Protein AF-0000000070216338 (afdb_homodimer)

Nearest PDB structures (foldseek):
  2w1v-assembly1_B  TM=9.824E-01  e=4.359E-41  Mus musculus
  1f89-assembly1_B  TM=9.587E-01  e=1.468E-36  Saccharomyces cerevisiae
  1ems-assembly1_A  TM=8.950E-01  e=6.424E-28  Caenorhabditis elegans
  7elf-assembly1_B  TM=8.562E-01  e=3.989E-28  Kluyveromyces lactis NRRL Y-1140
  7elf-assembly2_C  TM=8.543E-01  e=2.244E-27  Kluyveromyces lactis NRRL Y-1140

Solvent-accessible surface area (backbone atoms only — not comparable to full-atom values): 29070 Å² total; per-residue (Å²): 129,84,62,42,39,64,38,60,41,31,36,28,34,32,17,46,69,47,40,84,50,37,69,62,21,50,52,52,48,50,50,52,50,46,51,38,26,73,72,56,27,44,34,38,33,33,9,39,31,40,52,29,50,65,52,70,85,38,38,73,78,60,33,25,28,55,56,63,78,77,44,53,61,89,38,20,55,64,61,50,51,49,20,50,44,15,30,74,41,52,16,33,30,36,51,25,14,34,36,27,26,40,72,89,40,76,81,41,26,29,44,32,23,43,28,22,30,36,82,23,47,77,72,47,71,37,38,28,52,38,63,53,52,34,45,34,85,97,71,51,72,44,55,36,64,83,51,38,46,62,30,61,43,51,39,74,43,80,37,91,75,32,34,27,31,28,56,46,38,37,58,34,67,66,44,60,64,60,56,49,27,38,35,74,72,43,25,35,34,43,37,26,23,20,61,42,36,58,71,58,24,74,68,38,48,66,55,46,46,28,38,56,6,48,67,54,37,20,31,26,37,40,15,6,25,19,45,39,88,84,47,96,51,40,29,40,26,42,27,33,38,23,36,31,77,35,45,72,76,47,67,50,61,36,55,62,48,73,48,75,45,74,45,61,46,58,52,44,60,52,50,39,59,21,52,36,58,83,82,54,61,56,62,88,28,33,63,63,62,59,83,44,59,27,67,63,129,126,84,64,44,39,65,38,61,43,33,37,27,36,33,17,45,68,48,41,83,51,39,68,58,23,50,52,52,49,48,52,53,50,43,52,39,27,72,73,56,28,43,34,39,33,34,9,40,32,40,54,29,51,66,51,76,84,36,40,71,80,61,35,24,28,56,55,64,76,81,44,52,60,87,41,19,57,63,60,51,52,50,23,51,45,15,30,73,42,53,17,33,30,35,53,25,14,34,35,26,27,40,71,87,39,77,81,41,26,31,46,31,23,43,29,22,33,36,83,25,48,77,72,48,73,37,41,28,53,41,64,53,52,33,46,32,85,95,74,49,72,43,58,38,62,82,52,38,47,63,29,61,43,53,39,75,44,80,38,92,76,30,35,28,31,26,57,46,39,38,58,35,67,66,44,61,64,61,57,48,28,40,37,75,73,42,24,34,33,42,38,27,23,20,63,42,36,58,70,57,25,76,67,38,48,65,55,47,45,30,38,57,6,48,67,54,37,22,32,26,36,41,15,6,24,19,44,39,89,86,46,95,52,38,30,39,25,42,27,32,36,23,37,32,78,34,46,73,76,47,67,49,64,35,56,64,48,72,48,76,47,74,46,61,46,58,50,45,60,52,53,41,58,19,53,36,58,84,82,55,61,56,62,87,27,34,62,63,58,59,83,43,59,27,69,63,130

pLDDT: mean 96.67, std 4.3, range [51.81, 99.0]

InterPro domains:
  IPR001110 Uncharacterised protein family UPF0012, conserved site [PS01227] (166-186)
  IPR003010 Carbon-nitrogen hydrolase [PF00795] (10-273)
  IPR003010 Carbon-nitrogen hydrolase [PS50263] (9-265)
  IPR036526 Carbon-nitrogen hydrolase superfamily [G3DSA:3.60.110.10] (2-291)
  IPR036526 Carbon-nitrogen hydrolase superfamily [SSF56317] (7-281)
  IPR045254 Nit1/2, carbon-nitrogen hydrolase domain [cd07572] (14-282)

Radius of gyration: 25.41 Å; Cα contacts (8 Å, |Δi|>4): 1605; chains: 2; bounding box: 49×78×53 Å

Organism: Alternaria alternata (NCBI:txid5599)

Secondary structure (DSSP, 8-state):
---SS-S-EEEEEEE----S-HHHHHHHHHHHHHHHHHTT-SEEEPPTTTTS--SHHHHHHH-EE--SSSPPTTT-HHHHHHHHHHHHHTSEEE---EEEE-SS-TT-EEEEEEEE-TTS-EEEEEE-SS--EEEETTTEEEEGGGTBPP----EEEEETTTEEEEE--GGGGG-HHHHHHHHHTTEEEEEEE---BHHHIIIIIHHHHHHHHHHHTSEEEEE-PPP-TTSSS-B----EEE-TTS-EEEE--SSSEEEEEEEPTTHHHHHHHHS-HHHH--TTTS--GGG------/---SSSS-EEEEEEE----S-HHHHHHHHHHHHHHHHHTT-SEEE--TTTTS--SHHHHHHH-EE--SSSPPTTT-HHHHHHHHHHHHHTSEEE---EEEE-SS-TT-EEEEEEEE-TTS-EEEEEE-SS--EEEETTTEEEEGGGTBPP----EEEEETTTEEEEE--GGGGG-HHHHHHHHHTTEEEEEEE---BHHHIIIIIHHHHHHHHHHHTSEEEEEPPPP-TTSSS-B----EEE-TTS-EEEE--SSSEEEEEEEPTTHHHHHHHHS-HHHH--TTTS--GGG------

Sequence (594 aa):
MASLLKKSLKLALIQLASGADKTANLTSARQKVLDASKAGAKLVVLPECFNSPYGTKYFDKYAETLLPSPPSESQSQTFHALSKLAKEAGVYLVGGSIPERDSKDAKKLYNTSLTFAPSGELLATHRKVHLFDIDIPGKIKFKESEVLSPGNKITLVDLPEYGKIAIAICYDIRFPELAMIAARKGAFLLLYPGAFNLTTGALHWELLARARATDNQVYVGLCSPARDMEAEYNAWGHSMVVDPNAAVLEQLDEKEGVLIRELEAGKIEEIRKGVPLYGQRRFDVYPDVSEGGRFKEMASLLKKSLKLALIQLASGADKTANLTSARQKVLDASKAGAKLVVLPECFNSPYGTKYFDKYAETLLPSPPSESQSQTFHALSKLAKEAGVYLVGGSIPERDSKDAKKLYNTSLTFAPSGELLATHRKVHLFDIDIPGKIKFKESEVLSPGNKITLVDLPEYGKIAIAICYDIRFPELAMIAARKGAFLLLYPGAFNLTTGALHWELLARARATDNQVYVGLCSPARDMEAEYNAWGHSMVVDPNAAVLEQLDEKEGVLIRELEAGKIEEIRKGVPLYGQRRFDVYPDVSEGGRFKE

Structure (mmCIF, N/CA/C/O backbone):
data_AF-0000000070216338-model_v1
#
loop_
_entity.id
_entity.type
_entity.pdbx_description
1 polymer Hydrolase
#
loop_
_atom_site.group_PDB
_atom_site.id
_atom_site.type_symbol
_atom_site.label_atom_id
_atom_site.label_alt_id
_atom_site.label_comp_id
_atom_site.label_asym_id
_atom_site.label_entity_id
_atom_site.label_seq_id
_atom_site.pdbx_PDB_ins_code
_atom_site.Cartn_x
_atom_site.Cartn_y
_atom_site.Cartn_z
_atom_site.occupancy
_atom_site.B_iso_or_equiv
_atom_site.auth_seq_id
_atom_site.auth_comp_id
_atom_site.auth_asym_id
_atom_site.auth_atom_id
_atom_site.pdbx_PDB_model_num
ATOM 1 N N . MET A 1 1 ? -22.422 -1.105 14.164 1 56.16 1 MET A N 1
ATOM 2 C CA . MET A 1 1 ? -21.266 -0.374 14.703 1 56.16 1 MET A CA 1
ATOM 3 C C . MET A 1 1 ? -21.422 1.125 14.461 1 56.16 1 MET A C 1
ATOM 5 O O . MET A 1 1 ? -22.062 1.542 13.5 1 56.16 1 MET A O 1
ATOM 9 N N . ALA A 1 2 ? -21.219 1.92 15.539 1 67.75 2 ALA A N 1
ATOM 10 C CA . ALA A 1 2 ? -21.406 3.363 15.414 1 67.75 2 ALA A CA 1
ATOM 11 C C . ALA A 1 2 ? -20.578 3.924 14.258 1 67.75 2 ALA A C 1
ATOM 13 O O . ALA A 1 2 ? -19.453 3.5 14.039 1 67.75 2 ALA A O 1
ATOM 14 N N . SER A 1 3 ? -21.328 4.684 13.367 1 91.12 3 SER A N 1
ATOM 15 C CA . SER A 1 3 ? -20.703 5.316 12.211 1 91.12 3 SER A CA 1
ATOM 16 C C . SER A 1 3 ? -19.453 6.094 12.617 1 91.12 3 SER A C 1
ATOM 18 O O . SER A 1 3 ? -19.453 6.789 13.633 1 91.12 3 SER A O 1
ATOM 20 N N . LEU A 1 4 ? -18.406 5.715 12 1 97.25 4 LEU A N 1
ATOM 21 C CA . LEU A 1 4 ? -17.172 6.434 12.297 1 97.25 4 LEU A CA 1
ATOM 22 C C . LEU A 1 4 ? -17.344 7.93 12.055 1 97.25 4 LEU A C 1
ATOM 24 O O . LEU A 1 4 ? -16.922 8.742 12.883 1 97.25 4 LEU A O 1
ATOM 28 N N . LEU A 1 5 ? -17.922 8.391 10.906 1 98.56 5 LEU A N 1
ATOM 29 C CA . LEU A 1 5 ? -18.344 9.758 10.641 1 98.56 5 LEU A CA 1
ATOM 30 C C . LEU A 1 5 ? -19.828 9.945 10.93 1 98.56 5 LEU A C 1
ATOM 32 O O . LEU A 1 5 ? -20.672 9.539 10.133 1 98.56 5 LEU A O 1
ATOM 36 N N . LYS A 1 6 ? -20.141 10.609 12.039 1 97.62 6 LYS A N 1
ATOM 37 C CA . LYS A 1 6 ? -21.484 10.672 12.578 1 97.62 6 LYS A CA 1
ATOM 38 C C . LYS A 1 6 ? -22.375 11.586 11.742 1 97.62 6 LYS A C 1
ATOM 40 O O . LYS A 1 6 ? -23.578 11.367 11.641 1 97.62 6 LYS A O 1
ATOM 45 N N . LYS A 1 7 ? -21.766 12.5 11.297 1 97.75 7 LYS A N 1
ATOM 46 C CA . LYS A 1 7 ? -22.406 13.531 10.477 1 97.75 7 LYS A CA 1
ATOM 47 C C . LYS A 1 7 ? -21.484 13.992 9.359 1 97.75 7 LYS A C 1
ATOM 49 O O . LYS A 1 7 ? -20.266 14.133 9.562 1 97.75 7 LYS A O 1
ATOM 54 N N . SER A 1 8 ? -22.109 14.148 8.172 1 98.44 8 SER A N 1
ATOM 55 C CA . SER A 1 8 ? -21.281 14.641 7.082 1 98.44 8 SER A CA 1
ATOM 56 C C . SER A 1 8 ? -20.547 15.914 7.48 1 98.44 8 SER A C 1
ATOM 58 O O . SER A 1 8 ? -21.078 16.734 8.234 1 98.44 8 SER A O 1
ATOM 60 N N . LEU A 1 9 ? -19.375 16.062 6.848 1 98.56 9 LEU A N 1
ATOM 61 C CA . LEU A 1 9 ? -18.453 17.125 7.262 1 98.56 9 LEU A CA 1
ATOM 62 C C . LEU A 1 9 ? -17.828 17.812 6.047 1 98.56 9 LEU A C 1
ATOM 64 O O . LEU A 1 9 ? -17.266 17.141 5.184 1 98.56 9 LEU A O 1
ATOM 68 N N . LYS A 1 10 ? -18.094 18.969 5.992 1 98.81 10 LYS A N 1
ATOM 69 C CA . LYS A 1 10 ? -17.438 19.719 4.926 1 98.81 10 LYS A CA 1
ATOM 70 C C . LYS A 1 10 ? -16.016 20.094 5.32 1 98.81 10 LYS A C 1
ATOM 72 O O . LYS A 1 10 ? -15.812 20.922 6.215 1 98.81 10 LYS A O 1
ATOM 77 N N . LEU A 1 11 ? -15.008 19.562 4.613 1 98.81 11 LEU A N 1
ATOM 78 C CA . LEU A 1 11 ? -13.578 19.719 4.844 1 98.81 11 LEU A CA 1
ATOM 79 C C . LEU A 1 11 ? -12.984 20.734 3.871 1 98.81 11 LEU A C 1
ATOM 81 O O . LEU A 1 11 ? -13.297 20.719 2.678 1 98.81 11 LEU A O 1
ATOM 85 N N . ALA A 1 12 ? -12.164 21.531 4.379 1 98.94 12 ALA A N 1
ATOM 86 C CA . ALA A 1 12 ? -11.398 22.438 3.531 1 98.94 12 ALA A CA 1
ATOM 87 C C . ALA A 1 12 ? -9.898 22.234 3.723 1 98.94 12 ALA A C 1
ATOM 89 O O . ALA A 1 12 ? -9.414 22.172 4.855 1 98.94 12 ALA A O 1
ATOM 90 N N . LEU A 1 13 ? -9.227 22.188 2.758 1 98.94 13 LEU A N 1
ATOM 91 C CA . LEU A 1 13 ? -7.77 22.188 2.721 1 98.94 13 LEU A CA 1
ATOM 92 C C . LEU A 1 13 ? -7.23 23.453 2.07 1 98.94 13 LEU A C 1
ATOM 94 O O . LEU A 1 13 ? -7.52 23.734 0.904 1 98.94 13 LEU A O 1
ATOM 98 N N . ILE A 1 14 ? -6.488 24.094 2.793 1 98.88 14 ILE A N 1
ATOM 99 C CA . ILE A 1 14 ? -5.957 25.375 2.314 1 98.88 14 ILE A CA 1
ATOM 100 C C . ILE A 1 14 ? -4.531 25.172 1.811 1 98.88 14 ILE A C 1
ATOM 102 O O . ILE A 1 14 ? -3.602 25.016 2.605 1 98.88 14 ILE A O 1
ATOM 106 N N . GLN A 1 15 ? -4.363 25.219 0.569 1 98.81 15 GLN A N 1
ATOM 107 C CA . GLN A 1 15 ? -3.037 25.203 -0.037 1 98.81 15 GLN A CA 1
ATOM 108 C C . GLN A 1 15 ? -2.432 26.609 -0.076 1 98.81 15 GLN A C 1
ATOM 110 O O . GLN A 1 15 ? -2.49 27.281 -1.104 1 98.81 15 GLN A O 1
ATOM 115 N N . LEU A 1 16 ? -1.792 27 1.049 1 98.38 16 LEU A N 1
ATOM 116 C CA . LEU A 1 16 ? -1.354 28.359 1.318 1 98.38 16 LEU A CA 1
ATOM 117 C C . LEU A 1 16 ? 0.017 28.625 0.703 1 98.38 16 LEU A C 1
ATOM 119 O O . LEU A 1 16 ? 0.901 27.766 0.758 1 98.38 16 LEU A O 1
ATOM 123 N N . ALA A 1 17 ? 0.199 29.688 0.071 1 96.75 17 ALA A N 1
ATOM 124 C CA . ALA A 1 17 ? 1.524 30.188 -0.284 1 96.75 17 ALA A CA 1
ATOM 125 C C . ALA A 1 17 ? 2.201 30.844 0.913 1 96.75 17 ALA A C 1
ATOM 127 O O . ALA A 1 17 ? 1.715 31.859 1.431 1 96.75 17 ALA A O 1
ATOM 128 N N . SER A 1 18 ? 3.26 30.188 1.424 1 92.25 18 SER A N 1
ATOM 129 C CA . SER A 1 18 ? 3.932 30.719 2.602 1 92.25 18 SER A CA 1
ATOM 130 C C . SER A 1 18 ? 5.336 31.203 2.264 1 92.25 18 SER A C 1
ATOM 132 O O . SER A 1 18 ? 6.031 30.594 1.446 1 92.25 18 SER A O 1
ATOM 134 N N . GLY A 1 19 ? 5.676 32.312 2.967 1 91.25 19 GLY A N 1
ATOM 135 C CA . GLY A 1 19 ? 6.996 32.906 2.799 1 91.25 19 GLY A CA 1
ATOM 136 C C . GLY A 1 19 ? 7.645 33.312 4.109 1 91.25 19 GLY A C 1
ATOM 137 O O . GLY A 1 19 ? 7.289 32.781 5.168 1 91.25 19 GLY A O 1
ATOM 138 N N . ALA A 1 20 ? 8.547 34.312 3.941 1 95.31 20 ALA A N 1
ATOM 139 C CA . ALA A 1 20 ? 9.398 34.688 5.074 1 95.31 20 ALA A CA 1
ATOM 140 C C . ALA A 1 20 ? 8.641 35.562 6.059 1 95.31 20 ALA A C 1
ATOM 142 O O . ALA A 1 20 ? 9.031 35.688 7.227 1 95.31 20 ALA A O 1
ATOM 143 N N . ASP A 1 21 ? 7.77 36.156 5.688 1 96.5 21 ASP A N 1
ATOM 144 C CA . ASP A 1 21 ? 7.012 37.062 6.543 1 96.5 21 ASP A CA 1
ATOM 145 C C . ASP A 1 21 ? 5.895 36.312 7.273 1 96.5 21 ASP A C 1
ATOM 147 O O . ASP A 1 21 ? 4.824 36.094 6.707 1 96.5 21 ASP A O 1
ATOM 151 N N . LYS A 1 22 ? 6.09 36.062 8.469 1 96.5 22 LYS A N 1
ATOM 152 C CA . LYS A 1 22 ? 5.16 35.312 9.297 1 96.5 22 LYS A CA 1
ATOM 153 C C . LYS A 1 22 ? 3.807 36 9.391 1 96.5 22 LYS A C 1
ATOM 155 O O . LYS A 1 22 ? 2.76 35.375 9.328 1 96.5 22 LYS A O 1
ATOM 160 N N . THR A 1 23 ? 3.889 37.125 9.773 1 95.38 23 THR A N 1
ATOM 161 C CA . THR A 1 23 ? 2.658 37.875 9.938 1 95.38 23 THR A CA 1
ATOM 162 C C . THR A 1 23 ? 1.801 37.812 8.68 1 95.38 23 THR A C 1
ATOM 164 O O . THR A 1 23 ? 0.581 37.656 8.758 1 95.38 23 THR A O 1
ATOM 167 N N . ALA A 1 24 ? 2.557 38 7.453 1 93.44 24 ALA A N 1
ATOM 168 C CA . ALA A 1 24 ? 1.825 37.875 6.195 1 93.44 24 ALA A CA 1
ATOM 169 C C . ALA A 1 24 ? 1.231 36.469 6.031 1 93.44 24 ALA A C 1
ATOM 171 O O . ALA A 1 24 ? 0.106 36.312 5.551 1 93.44 24 ALA A O 1
ATOM 172 N N . ASN A 1 25 ? 1.912 35.469 6.465 1 96.81 25 ASN A N 1
ATOM 173 C CA . ASN A 1 25 ? 1.413 34.094 6.406 1 96.81 25 ASN A CA 1
ATOM 174 C C . ASN A 1 25 ? 0.164 33.906 7.266 1 96.81 25 ASN A C 1
ATOM 176 O O . ASN A 1 25 ? -0.82 33.312 6.82 1 96.81 25 ASN A O 1
ATOM 180 N N . LEU A 1 26 ? 0.166 34.469 8.43 1 97.5 26 LEU A N 1
ATOM 181 C CA . LEU A 1 26 ? -0.947 34.344 9.367 1 97.5 26 LEU A CA 1
ATOM 182 C C . LEU A 1 26 ? -2.176 35.094 8.836 1 97.5 26 LEU A C 1
ATOM 184 O O . LEU A 1 26 ? -3.303 34.625 8.992 1 97.5 26 LEU A O 1
ATOM 188 N N . THR A 1 27 ? -1.903 36.156 8.289 1 97.94 27 THR A N 1
ATOM 189 C CA . THR A 1 27 ? -3.004 36.969 7.75 1 97.94 27 THR A CA 1
ATOM 190 C C . THR A 1 27 ? -3.662 36.219 6.578 1 97.94 27 THR A C 1
ATOM 192 O O . THR A 1 27 ? -4.891 36.156 6.488 1 97.94 27 THR A O 1
ATOM 195 N N . SER A 1 28 ? -2.863 35.719 5.777 1 95.69 28 SER A N 1
ATOM 196 C CA . SER A 1 28 ? -3.389 34.969 4.625 1 95.69 28 SER A CA 1
ATOM 197 C C . SER A 1 28 ? -4.145 33.719 5.055 1 95.69 28 SER A C 1
ATOM 199 O O . SER A 1 28 ? -5.227 33.438 4.539 1 95.69 28 SER A O 1
ATOM 201 N N . ALA A 1 29 ? -3.613 33.094 5.898 1 97.81 29 ALA A N 1
ATOM 202 C CA . ALA A 1 29 ? -4.281 31.922 6.477 1 97.81 29 ALA A CA 1
ATOM 203 C C . ALA A 1 29 ? -5.648 32.312 7.039 1 97.81 29 ALA A C 1
ATOM 205 O O . ALA A 1 29 ? -6.633 31.594 6.812 1 97.81 29 ALA A O 1
ATOM 206 N N . ARG A 1 30 ? -5.605 33.312 7.922 1 98.44 30 ARG A N 1
ATOM 207 C CA . ARG A 1 30 ? -6.848 33.781 8.539 1 98.44 30 ARG A CA 1
ATOM 208 C C . ARG A 1 30 ? -7.922 34.031 7.488 1 98.44 30 ARG A C 1
ATOM 210 O O . ARG A 1 30 ? -9.055 33.562 7.629 1 98.44 30 ARG A O 1
ATOM 217 N N . GLN A 1 31 ? -7.539 34.656 6.48 1 97.88 31 GLN A N 1
ATOM 218 C CA . GLN A 1 31 ? -8.516 35 5.453 1 97.88 31 GLN A CA 1
ATOM 219 C C . GLN A 1 31 ? -9.07 33.75 4.773 1 97.88 31 GLN A C 1
ATOM 221 O O . GLN A 1 31 ? -10.281 33.625 4.578 1 97.88 31 GLN A O 1
ATOM 226 N N . LYS A 1 32 ? -8.312 32.938 4.449 1 98.38 32 LYS A N 1
ATOM 227 C CA . LYS A 1 32 ? -8.734 31.75 3.723 1 98.38 32 LYS A CA 1
ATOM 228 C C . LYS A 1 32 ? -9.562 30.828 4.613 1 98.38 32 LYS A C 1
ATOM 230 O O . LYS A 1 32 ? -10.508 30.203 4.148 1 98.38 32 LYS A O 1
ATOM 235 N N . VAL A 1 33 ? -9.188 30.703 5.875 1 98.62 33 VAL A N 1
ATOM 236 C CA . VAL A 1 33 ? -9.953 29.906 6.828 1 98.62 33 VAL A CA 1
ATOM 237 C C . VAL A 1 33 ? -11.352 30.484 6.988 1 98.62 33 VAL A C 1
ATOM 239 O O . VAL A 1 33 ? -12.344 29.75 6.992 1 98.62 33 VAL A O 1
ATOM 242 N N . LEU A 1 34 ? -11.359 31.891 7.234 1 98.69 34 LEU A N 1
ATOM 243 C CA . LEU A 1 34 ? -12.648 32.562 7.367 1 98.69 34 LEU A CA 1
ATOM 244 C C . LEU A 1 34 ? -13.5 32.344 6.121 1 98.69 34 LEU A C 1
ATOM 246 O O . LEU A 1 34 ? -14.711 32.125 6.219 1 98.69 34 LEU A O 1
ATOM 250 N N . ASP A 1 35 ? -12.891 32.406 4.93 1 96.81 35 ASP A N 1
ATOM 251 C CA . ASP A 1 35 ? -13.609 32.188 3.678 1 96.81 35 ASP A CA 1
ATOM 252 C C . ASP A 1 35 ? -14.125 30.766 3.574 1 96.81 35 ASP A C 1
ATOM 254 O O . ASP A 1 35 ? -15.25 30.531 3.119 1 96.81 35 ASP A O 1
ATOM 258 N N . ALA A 1 36 ? -13.289 29.859 4.012 1 98.62 36 ALA A N 1
ATOM 259 C CA . ALA A 1 36 ? -13.703 28.469 4 1 98.62 36 ALA A CA 1
ATOM 260 C C . ALA A 1 36 ? -14.875 28.219 4.953 1 98.62 36 ALA A C 1
ATOM 262 O O . ALA A 1 36 ? -15.797 27.469 4.637 1 98.62 36 ALA A O 1
ATOM 263 N N . SER A 1 37 ? -14.797 28.812 6.121 1 98.56 37 SER A N 1
ATOM 264 C CA . SER A 1 37 ? -15.883 28.734 7.094 1 98.56 37 SER A CA 1
ATOM 265 C C . SER A 1 37 ? -17.188 29.281 6.52 1 98.56 37 SER A C 1
ATOM 267 O O . SER A 1 37 ? -18.25 28.688 6.684 1 98.56 37 SER A O 1
ATOM 269 N N . LYS A 1 38 ? -17.078 30.328 5.961 1 98.38 38 LYS A N 1
ATOM 270 C CA . LYS A 1 38 ? -18.266 30.953 5.363 1 98.38 38 LYS A CA 1
ATOM 271 C C . LYS A 1 38 ? -18.859 30.062 4.277 1 98.38 38 LYS A C 1
ATOM 273 O O . LYS A 1 38 ? -20.078 30.062 4.07 1 98.38 38 LYS A O 1
ATOM 278 N N . ALA A 1 39 ? -17.922 29.391 3.615 1 98.19 39 ALA A N 1
ATOM 279 C CA . ALA A 1 39 ? -18.391 28.469 2.574 1 98.19 39 ALA A CA 1
ATOM 280 C C . ALA A 1 39 ? -18.922 27.172 3.178 1 98.19 39 ALA A C 1
ATOM 282 O O . ALA A 1 39 ? -19.312 26.266 2.451 1 98.19 39 ALA A O 1
ATOM 283 N N . GLY A 1 40 ? -18.875 27.172 4.363 1 98.19 40 GLY A N 1
ATOM 284 C CA . GLY A 1 40 ? -19.594 26.109 5.055 1 98.19 40 GLY A CA 1
ATOM 285 C C . GLY A 1 40 ? -18.656 25.062 5.645 1 98.19 40 GLY A C 1
ATOM 286 O O . GLY A 1 40 ? -19.109 24.078 6.246 1 98.19 40 GLY A O 1
ATOM 287 N N . ALA A 1 41 ? -17.406 25.188 5.551 1 98.75 41 ALA A N 1
ATOM 288 C CA . ALA A 1 41 ? -16.453 24.234 6.117 1 98.75 41 ALA A CA 1
ATOM 289 C C . ALA A 1 41 ? -16.562 24.203 7.641 1 98.75 41 ALA A C 1
ATOM 291 O O . ALA A 1 41 ? -16.75 25.234 8.281 1 98.75 41 ALA A O 1
ATOM 292 N N . LYS A 1 42 ? -16.438 23.047 8.102 1 98.62 42 LYS A N 1
ATOM 293 C CA . LYS A 1 42 ? -16.469 22.891 9.547 1 98.62 42 LYS A CA 1
ATOM 294 C C . LYS A 1 42 ? -15.125 22.375 10.062 1 98.62 42 LYS A C 1
ATOM 296 O O . LYS A 1 42 ? -14.852 22.438 11.266 1 98.62 42 LYS A O 1
ATOM 301 N N . LEU A 1 43 ? -14.344 21.875 9.242 1 98.88 43 LEU A N 1
ATOM 302 C CA . LEU A 1 43 ? -12.953 21.5 9.5 1 98.88 43 LEU A CA 1
ATOM 303 C C . LEU A 1 43 ? -12.031 22.078 8.438 1 98.88 43 LEU A C 1
ATOM 305 O O . LEU A 1 43 ? -12.242 21.875 7.238 1 98.88 43 LEU A O 1
ATOM 309 N N . VAL A 1 44 ? -11.062 22.766 8.836 1 98.94 44 VAL A N 1
ATOM 310 C CA . VAL A 1 44 ? -10.133 23.438 7.934 1 98.94 44 VAL A CA 1
ATOM 311 C C . VAL A 1 44 ? -8.695 23.047 8.289 1 98.94 44 VAL A C 1
ATOM 313 O O . VAL A 1 44 ? -8.336 23 9.469 1 98.94 44 VAL A O 1
ATOM 316 N N . VAL A 1 45 ? -7.988 22.875 7.316 1 98.94 45 VAL A N 1
ATOM 317 C CA . VAL A 1 45 ? -6.621 22.406 7.512 1 98.94 45 VAL A CA 1
ATOM 318 C C . VAL A 1 45 ? -5.648 23.328 6.785 1 98.94 45 VAL A C 1
ATOM 320 O O . VAL A 1 45 ? -5.852 23.656 5.617 1 98.94 45 VAL A O 1
ATOM 323 N N . LEU A 1 46 ? -4.621 23.672 7.441 1 98.94 46 LEU A N 1
ATOM 324 C CA . LEU A 1 46 ? -3.51 24.422 6.863 1 98.94 46 LEU A CA 1
ATOM 325 C C . LEU A 1 46 ? -2.334 23.5 6.551 1 98.94 46 LEU A C 1
ATOM 327 O O . LEU A 1 46 ? -2.277 22.375 7.043 1 98.94 46 LEU A O 1
ATOM 331 N N . PRO A 1 47 ? -1.386 23.938 5.801 1 98.69 47 PRO A N 1
ATOM 332 C CA . PRO A 1 47 ? -0.306 23.062 5.359 1 98.69 47 PRO A CA 1
ATOM 333 C C . PRO A 1 47 ? 0.866 23.031 6.34 1 98.69 47 PRO A C 1
ATOM 335 O O . PRO A 1 47 ? 0.866 23.75 7.332 1 98.69 47 PRO A O 1
ATOM 338 N N . GLU A 1 48 ? 1.881 22.125 6.094 1 98.44 48 GLU A N 1
ATOM 339 C CA . GLU A 1 48 ? 3.094 21.969 6.891 1 98.44 48 GLU A CA 1
ATOM 340 C C . GLU A 1 48 ? 3.918 23.25 6.895 1 98.44 48 GLU A C 1
ATOM 342 O O . GLU A 1 48 ? 4.195 23.828 5.84 1 98.44 48 GLU A O 1
ATOM 347 N N . CYS A 1 49 ? 4.266 23.641 8.172 1 97.38 49 CYS A N 1
ATOM 348 C CA . CYS A 1 49 ? 5.07 24.844 8.391 1 97.38 49 CYS A CA 1
ATOM 349 C C . CYS A 1 49 ? 4.473 26.031 7.664 1 97.38 49 CYS A C 1
ATOM 351 O O . CYS A 1 49 ? 5.18 26.766 6.961 1 97.38 49 CYS A O 1
ATOM 353 N N . PHE A 1 50 ? 3.189 26.281 7.836 1 98.44 50 PHE A N 1
ATOM 354 C CA . PHE A 1 50 ? 2.473 27.281 7.062 1 98.44 50 PHE A CA 1
ATOM 355 C C . PHE A 1 50 ? 2.91 28.688 7.457 1 98.44 50 PHE A C 1
ATOM 357 O O . PHE A 1 50 ? 2.68 29.656 6.719 1 98.44 50 PHE A O 1
ATOM 364 N N . ASN A 1 51 ? 3.605 28.812 8.641 1 97.19 51 ASN A N 1
ATOM 365 C CA . ASN A 1 51 ? 3.916 30.156 9.125 1 97.19 51 ASN A CA 1
ATOM 366 C C . ASN A 1 51 ? 5.352 30.562 8.789 1 97.19 51 ASN A C 1
ATOM 368 O O . ASN A 1 51 ? 5.859 31.547 9.312 1 97.19 51 ASN A O 1
ATOM 372 N N . SER A 1 52 ? 5.996 29.766 8.125 1 94.75 52 SER A N 1
ATOM 373 C CA . SER A 1 52 ? 7.391 30.047 7.793 1 94.75 52 SER A CA 1
ATOM 374 C C . SER A 1 52 ? 7.789 29.359 6.484 1 94.75 52 SER A C 1
ATOM 376 O O . SER A 1 52 ? 7.055 28.516 5.973 1 94.75 52 SER A O 1
ATOM 378 N N . PRO A 1 53 ? 8.906 29.766 5.766 1 92.5 53 PRO A N 1
ATOM 379 C CA . PRO A 1 53 ? 9.445 28.906 4.715 1 92.5 53 PRO A CA 1
ATOM 380 C C . PRO A 1 53 ? 9.836 27.531 5.227 1 92.5 53 PRO A C 1
ATOM 382 O O . PRO A 1 53 ? 10.164 27.375 6.406 1 92.5 53 PRO A O 1
ATOM 385 N N . TYR A 1 54 ? 9.758 26.75 4.469 1 91.12 54 TYR A N 1
ATOM 386 C CA . TYR A 1 54 ? 10.141 25.391 4.836 1 91.12 54 TYR A CA 1
ATOM 387 C C . TYR A 1 54 ? 11.602 25.125 4.5 1 91.12 54 TYR A C 1
ATOM 389 O O . TYR A 1 54 ? 12.047 25.375 3.377 1 91.12 54 TYR A O 1
ATOM 397 N N . GLY A 1 55 ? 12.305 24.625 5.434 1 89.75 55 GLY A N 1
ATOM 398 C CA . GLY A 1 55 ? 13.703 24.281 5.289 1 89.75 55 GLY A CA 1
ATOM 399 C C . GLY A 1 55 ? 14.461 24.281 6.605 1 89.75 55 GLY A C 1
ATOM 400 O O . GLY A 1 55 ? 14.109 25.016 7.531 1 89.75 55 GLY A O 1
ATOM 401 N N . THR A 1 56 ? 15.594 23.594 6.75 1 90.31 56 THR A N 1
ATOM 402 C CA . THR A 1 56 ? 16.344 23.375 7.984 1 90.31 56 THR A CA 1
ATOM 403 C C . THR A 1 56 ? 16.938 24.688 8.484 1 90.31 56 THR A C 1
ATOM 405 O O . THR A 1 56 ? 17.125 24.875 9.688 1 90.31 56 THR A O 1
ATOM 408 N N . LYS A 1 57 ? 17.188 25.562 7.5 1 91.88 57 LYS A N 1
ATOM 409 C CA . LYS A 1 57 ? 17.812 26.812 7.91 1 91.88 57 LYS A CA 1
ATOM 410 C C . LYS A 1 57 ? 16.781 27.766 8.516 1 91.88 57 LYS A C 1
ATOM 412 O O . LYS A 1 57 ? 17.141 28.766 9.133 1 91.88 57 LYS A O 1
ATOM 417 N N . TYR A 1 58 ? 15.555 27.375 8.32 1 91.62 58 TYR A N 1
ATOM 418 C CA . TYR A 1 58 ? 14.531 28.328 8.727 1 91.62 58 TYR A CA 1
ATOM 419 C C . TYR A 1 58 ? 13.891 27.922 10.039 1 91.62 58 TYR A C 1
ATOM 421 O O . TYR A 1 58 ? 13.312 28.75 10.75 1 91.62 58 TYR A O 1
ATOM 429 N N . PHE A 1 59 ? 13.945 26.719 10.484 1 93.5 59 PHE A N 1
ATOM 430 C CA . PHE A 1 59 ? 13.195 26.188 11.617 1 93.5 59 PHE A CA 1
ATOM 431 C C . PHE A 1 59 ? 13.539 26.953 12.898 1 93.5 59 PHE A C 1
ATOM 433 O O . PHE A 1 59 ? 12.641 27.359 13.641 1 93.5 59 PHE A O 1
ATOM 440 N N . ASP A 1 60 ? 14.789 27.016 13.156 1 95.75 60 ASP A N 1
ATOM 441 C CA . ASP A 1 60 ? 15.219 27.688 14.383 1 95.75 60 ASP A CA 1
ATOM 442 C C . ASP A 1 60 ? 14.68 29.109 14.453 1 95.75 60 ASP A C 1
ATOM 444 O O . ASP A 1 60 ? 14.109 29.516 15.469 1 95.75 60 ASP A O 1
ATOM 448 N N . LYS A 1 61 ? 14.945 29.766 13.242 1 94.25 61 LYS A N 1
ATOM 449 C CA . LYS A 1 61 ? 14.57 31.188 13.195 1 94.25 61 LYS A CA 1
ATOM 450 C C . LYS A 1 61 ? 13.07 31.359 13.43 1 94.25 61 LYS A C 1
ATOM 452 O O . LYS A 1 61 ? 12.648 32.344 14.039 1 94.25 61 LYS A O 1
ATOM 457 N N . TYR A 1 62 ? 12.203 30.562 13.031 1 94.31 62 TYR A N 1
ATOM 458 C CA . TYR A 1 62 ? 10.766 30.781 13.047 1 94.31 62 TYR A CA 1
ATOM 459 C C . TYR A 1 62 ? 10.102 29.969 14.148 1 94.31 62 TYR A C 1
ATOM 461 O O . TYR A 1 62 ? 8.875 29.984 14.305 1 94.31 62 TYR A O 1
ATOM 469 N N . ALA A 1 63 ? 10.852 29.297 14.922 1 97.62 63 ALA A N 1
ATOM 470 C CA . ALA A 1 63 ? 10.32 28.438 15.984 1 97.62 63 ALA A CA 1
ATOM 471 C C . ALA A 1 63 ? 9.625 29.266 17.062 1 97.62 63 ALA A C 1
ATOM 473 O O . ALA A 1 63 ? 10.086 30.344 17.422 1 97.62 63 ALA A O 1
ATOM 474 N N . GLU A 1 64 ? 8.602 28.734 17.547 1 97.5 64 GLU A N 1
ATOM 475 C CA . GLU A 1 64 ? 7.875 29.328 18.672 1 97.5 64 GLU A CA 1
ATOM 476 C C . GLU A 1 64 ? 7.805 28.359 19.859 1 97.5 64 GLU A C 1
ATOM 478 O O . GLU A 1 64 ? 7.918 27.141 19.688 1 97.5 64 GLU A O 1
ATOM 483 N N . THR A 1 65 ? 7.691 28.938 20.953 1 96.75 65 THR A N 1
ATOM 484 C CA . THR A 1 65 ? 7.605 28.156 22.172 1 96.75 65 THR A CA 1
ATOM 485 C C . THR A 1 65 ? 6.152 27.906 22.547 1 96.75 65 THR A C 1
ATOM 487 O O . THR A 1 65 ? 5.402 28.844 22.812 1 96.75 65 THR A O 1
ATOM 490 N N . LEU A 1 66 ? 5.867 26.703 22.609 1 94.94 66 LEU A N 1
ATOM 491 C CA . LEU A 1 66 ? 4.453 26.375 22.75 1 94.94 66 LEU A CA 1
ATOM 492 C C . LEU A 1 66 ? 4.141 25.906 24.156 1 94.94 66 LEU A C 1
ATOM 494 O O . LEU A 1 66 ? 2.975 25.828 24.562 1 94.94 66 LEU A O 1
ATOM 498 N N . LEU A 1 67 ? 5.094 25.594 24.984 1 92.81 67 LEU A N 1
ATOM 499 C CA . LEU A 1 67 ? 4.879 25.141 26.359 1 92.81 67 LEU A CA 1
ATOM 500 C C . LEU A 1 67 ? 5.414 26.172 27.344 1 92.81 67 LEU A C 1
ATOM 502 O O . LEU A 1 67 ? 6.457 26.781 27.109 1 92.81 67 LEU A O 1
ATOM 506 N N . PRO A 1 68 ? 4.926 26.422 28.375 1 92.06 68 PRO A N 1
ATOM 507 C CA . PRO A 1 68 ? 3.676 25.781 28.781 1 92.06 68 PRO A CA 1
ATOM 508 C C . PRO A 1 68 ? 2.484 26.203 27.922 1 92.06 68 PRO A C 1
ATOM 510 O O . PRO A 1 68 ? 2.523 27.266 27.281 1 92.06 68 PRO A O 1
ATOM 513 N N . SER A 1 69 ? 1.493 25.328 27.875 1 86.62 69 SER A N 1
ATOM 514 C CA . SER A 1 69 ? 0.328 25.625 27.047 1 86.62 69 SER A CA 1
ATOM 515 C C . SER A 1 69 ? -0.87 26.031 27.906 1 86.62 69 SER A C 1
ATOM 517 O O . SER A 1 69 ? -1.262 25.297 28.812 1 86.62 69 SER A O 1
ATOM 519 N N . PRO A 1 70 ? -1.378 27.156 27.656 1 91.25 70 PRO A N 1
ATOM 520 C CA . PRO A 1 70 ? -1.057 27.953 26.484 1 91.25 70 PRO A CA 1
ATOM 521 C C . PRO A 1 70 ? 0.196 28.812 26.672 1 91.25 70 PRO A C 1
ATOM 523 O O . PRO A 1 70 ? 0.49 29.234 27.781 1 91.25 70 PRO A O 1
ATOM 526 N N . PRO A 1 71 ? 0.562 29.047 25.562 1 94.81 71 PRO A N 1
ATOM 527 C CA . PRO A 1 71 ? 1.689 29.969 25.672 1 94.81 71 PRO A CA 1
ATOM 528 C C . PRO A 1 71 ? 1.247 31.438 25.734 1 94.81 71 PRO A C 1
ATOM 530 O O . PRO A 1 71 ? 0.105 31.75 25.406 1 94.81 71 PRO A O 1
ATOM 533 N N . SER A 1 72 ? 2.4 32.125 26.281 1 91.06 72 SER A N 1
ATOM 534 C CA . SER A 1 72 ? 2.102 33.562 26.203 1 91.06 72 SER A CA 1
ATOM 535 C C . SER A 1 72 ? 2.068 34.031 24.766 1 91.06 72 SER A C 1
ATOM 537 O O . SER A 1 72 ? 2.609 33.375 23.875 1 91.06 72 SER A O 1
ATOM 539 N N . GLU A 1 73 ? 1.387 35.062 24.344 1 89.81 73 GLU A N 1
ATOM 540 C CA . GLU A 1 73 ? 1.297 35.625 23 1 89.81 73 GLU A CA 1
ATOM 541 C C . GLU A 1 73 ? 2.684 35.906 22.422 1 89.81 73 GLU A C 1
ATOM 543 O O . GLU A 1 73 ? 2.906 35.75 21.219 1 89.81 73 GLU A O 1
ATOM 548 N N . SER A 1 74 ? 3.619 36.281 23.453 1 90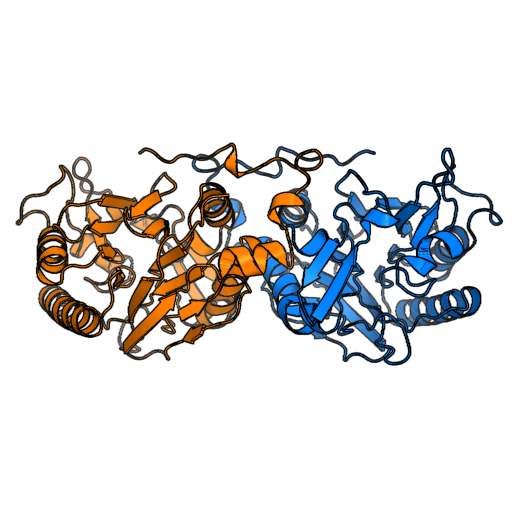.31 74 SER A N 1
ATOM 549 C CA . SER A 1 74 ? 4.98 36.562 23.031 1 90.31 74 SER A CA 1
ATOM 550 C C . SER A 1 74 ? 5.738 35.312 22.672 1 90.31 74 SER A C 1
ATOM 552 O O . SER A 1 74 ? 6.652 35.344 21.844 1 90.31 74 SER A O 1
ATOM 554 N N . GLN A 1 75 ? 5.242 34.219 23.312 1 90.88 75 GLN A N 1
ATOM 555 C CA . GLN A 1 75 ? 5.922 32.938 23.094 1 90.88 75 GLN A CA 1
ATOM 556 C C . GLN A 1 75 ? 5.477 32.312 21.781 1 90.88 75 GLN A C 1
ATOM 558 O O . GLN A 1 75 ? 6.262 31.625 21.109 1 90.88 75 GLN A O 1
ATOM 563 N N . SER A 1 76 ? 4.277 32.625 21.516 1 95.5 76 SER A N 1
ATOM 564 C CA . SER A 1 76 ? 3.777 32 20.297 1 95.5 76 SER A CA 1
ATOM 565 C C . SER A 1 76 ? 2.641 32.812 19.688 1 95.5 76 SER A C 1
ATOM 567 O O . SER A 1 76 ? 1.478 32.656 20.062 1 95.5 76 SER A O 1
ATOM 569 N N . GLN A 1 77 ? 3.053 33.469 18.828 1 94.31 77 GLN A N 1
ATOM 570 C CA . GLN A 1 77 ? 2.08 34.281 18.094 1 94.31 77 GLN A CA 1
ATOM 571 C C . GLN A 1 77 ? 1.15 33.375 17.266 1 94.31 77 GLN A C 1
ATOM 573 O O . GLN A 1 77 ? -0.05 33.656 17.172 1 94.31 77 GLN A O 1
ATOM 578 N N . THR A 1 78 ? 1.627 32.406 16.781 1 97.94 78 THR A N 1
ATOM 579 C CA . THR A 1 78 ? 0.863 31.531 15.891 1 97.94 78 THR A CA 1
ATOM 580 C C . THR A 1 78 ? -0.187 30.75 16.672 1 97.94 78 THR A C 1
ATOM 582 O O . THR A 1 78 ? -1.316 30.578 16.203 1 97.94 78 THR A O 1
ATOM 585 N N . PHE A 1 79 ? 0.111 30.25 17.891 1 98.44 79 PHE A N 1
ATOM 586 C CA . PHE A 1 79 ? -0.846 29.547 18.75 1 98.44 79 PHE A CA 1
ATOM 587 C C . PHE A 1 79 ? -2.102 30.391 18.953 1 98.44 79 PHE A C 1
ATOM 589 O O . PHE A 1 79 ? -3.217 29.922 18.734 1 98.44 79 PHE A O 1
ATOM 596 N N . HIS A 1 80 ? -1.873 31.469 19.312 1 96.38 80 HIS A N 1
ATOM 597 C CA . HIS A 1 80 ? -3 32.344 19.656 1 96.38 80 HIS A CA 1
ATOM 598 C C . HIS A 1 80 ? -3.773 32.75 18.406 1 96.38 80 HIS A C 1
ATOM 600 O O . HIS A 1 80 ? -5 32.875 18.453 1 96.38 80 HIS A O 1
ATOM 606 N N . ALA A 1 81 ? -2.961 33.062 17.344 1 95.69 81 ALA A N 1
ATOM 607 C CA . ALA A 1 81 ? -3.646 33.406 16.109 1 95.69 81 ALA A CA 1
ATOM 608 C C . ALA A 1 81 ? -4.574 32.281 15.664 1 95.69 81 ALA A C 1
ATOM 610 O O . ALA A 1 81 ? -5.715 32.531 15.266 1 95.69 81 ALA A O 1
ATOM 611 N N . LEU A 1 82 ? -4.188 31.141 15.773 1 98.62 82 LEU A N 1
ATOM 612 C CA . LEU A 1 82 ? -4.977 29.984 15.352 1 98.62 82 LEU A CA 1
ATOM 613 C C . LEU A 1 82 ? -6.152 29.766 16.297 1 98.62 82 LEU A C 1
ATOM 615 O O . LEU A 1 82 ? -7.262 29.453 15.844 1 98.62 82 LEU A O 1
ATOM 619 N N . SER A 1 83 ? -5.898 29.781 17.625 1 98.56 83 SER A N 1
ATOM 620 C CA . SER A 1 83 ? -6.957 29.641 18.609 1 98.56 83 SER A CA 1
ATOM 621 C C . SER A 1 83 ? -8.094 30.625 18.359 1 98.56 83 SER A C 1
ATOM 623 O O . SER A 1 83 ? -9.258 30.234 18.266 1 98.56 83 SER A O 1
ATOM 625 N N . LYS A 1 84 ? -7.695 31.828 18.25 1 98.31 84 LYS A N 1
ATOM 626 C CA . LYS A 1 84 ? -8.68 32.875 18.016 1 98.31 84 LYS A CA 1
ATOM 627 C C . LYS A 1 84 ? -9.414 32.656 16.688 1 98.31 84 LYS A C 1
ATOM 629 O O . LYS A 1 84 ? -10.617 32.906 16.594 1 98.31 84 LYS A O 1
ATOM 634 N N . LEU A 1 85 ? -8.555 32.344 15.781 1 97.75 85 LEU A N 1
ATOM 635 C CA . LEU A 1 85 ? -9.109 32.125 14.445 1 97.75 85 LEU A CA 1
ATOM 636 C C . LEU A 1 85 ? -10.125 31 14.445 1 97.75 85 LEU A C 1
ATOM 638 O O . LEU A 1 85 ? -11.188 31.109 13.828 1 97.75 85 LEU A O 1
ATOM 642 N N . ALA A 1 86 ? -9.828 29.969 14.93 1 98.88 86 ALA A N 1
ATOM 643 C CA . ALA A 1 86 ? -10.766 28.859 15.055 1 98.88 86 ALA A CA 1
ATOM 644 C C . ALA A 1 86 ? -12.086 29.312 15.656 1 98.88 86 ALA A C 1
ATOM 646 O O . ALA A 1 86 ? -13.156 28.953 15.172 1 98.88 86 ALA A O 1
ATOM 647 N N . LYS A 1 87 ? -12 29.891 16.859 1 98.5 87 LYS A N 1
ATOM 648 C CA . LYS A 1 87 ? -13.18 30.406 17.547 1 98.5 87 LYS A CA 1
ATOM 649 C C . LYS A 1 87 ? -13.977 31.344 16.656 1 98.5 87 LYS A C 1
ATOM 651 O O . LYS A 1 87 ? -15.203 31.219 16.547 1 98.5 87 LYS A O 1
ATOM 656 N N . GLU A 1 88 ? -13.25 32.281 16.016 1 98.25 88 GLU A N 1
ATOM 657 C CA . GLU A 1 88 ? -13.906 33.281 15.164 1 98.25 88 GLU A CA 1
ATOM 658 C C . GLU A 1 88 ? -14.625 32.594 14 1 98.25 88 GLU A C 1
ATOM 660 O O . GLU A 1 88 ? -15.75 33 13.656 1 98.25 88 GLU A O 1
ATOM 665 N N . ALA A 1 89 ? -13.969 31.656 13.492 1 96 89 ALA A N 1
ATOM 666 C CA . ALA A 1 89 ? -14.539 31 12.312 1 96 89 ALA A CA 1
ATOM 667 C C . ALA A 1 89 ? -15.523 29.906 12.711 1 96 89 ALA A C 1
ATOM 669 O O . ALA A 1 89 ? -16.328 29.453 11.891 1 96 89 ALA A O 1
ATOM 670 N N . GLY A 1 90 ? -15.523 29.594 13.781 1 98.19 90 GLY A N 1
ATOM 671 C CA . GLY A 1 90 ? -16.406 28.547 14.281 1 98.19 90 GLY A CA 1
ATOM 672 C C . GLY A 1 90 ? -16.141 27.188 13.656 1 98.19 90 GLY A C 1
ATOM 673 O O . GLY A 1 90 ? -17.078 26.469 13.297 1 98.19 90 GLY A O 1
ATOM 674 N N . VAL A 1 91 ? -14.883 26.781 13.578 1 98.75 91 VAL A N 1
ATOM 675 C CA . VAL A 1 91 ? -14.523 25.547 12.898 1 98.75 91 VAL A CA 1
ATOM 676 C C . VAL A 1 91 ? -13.477 24.781 13.727 1 98.75 91 VAL A C 1
ATOM 678 O O . VAL A 1 91 ? -12.789 25.375 14.562 1 98.75 91 VAL A O 1
ATOM 681 N N . TYR A 1 92 ? -13.359 23.609 13.445 1 98.75 92 TYR A N 1
ATOM 682 C CA . TYR A 1 92 ? -12.133 22.922 13.828 1 98.75 92 TYR A CA 1
ATOM 683 C C . TYR A 1 92 ? -10.984 23.297 12.891 1 98.75 92 TYR A C 1
ATOM 685 O O . TYR A 1 92 ? -11.141 23.25 11.672 1 98.75 92 TYR A O 1
ATOM 693 N N . LEU A 1 93 ? -9.922 23.641 13.508 1 98.88 93 LEU A N 1
ATOM 694 C CA . LEU A 1 93 ? -8.797 24.141 12.727 1 98.88 93 LEU A CA 1
ATOM 695 C C . LEU A 1 93 ? -7.539 23.328 13 1 98.88 93 LEU A C 1
ATOM 697 O O . LEU A 1 93 ? -7.027 23.312 14.117 1 98.88 93 LEU A O 1
ATOM 701 N N . VAL A 1 94 ? -7.184 22.562 11.984 1 98.94 94 VAL A N 1
ATOM 702 C CA . VAL A 1 94 ? -5.855 21.969 12.016 1 98.94 94 VAL A CA 1
ATOM 703 C C . VAL A 1 94 ? -4.824 22.953 11.469 1 98.94 94 VAL A C 1
ATOM 705 O O . VAL A 1 94 ? -4.816 23.25 10.273 1 98.94 94 VAL A O 1
ATOM 708 N N . GLY A 1 95 ? -3.99 23.359 12.398 1 98.56 95 GLY A N 1
ATOM 709 C CA . GLY A 1 95 ? -3.064 24.438 12.086 1 98.56 95 GLY A CA 1
ATOM 710 C C . GLY A 1 95 ? -1.84 23.969 11.32 1 98.56 95 GLY A C 1
ATOM 711 O O . GLY A 1 95 ? -0.734 24.469 11.547 1 98.56 95 GLY A O 1
ATOM 712 N N . GLY A 1 96 ? -2.08 22.891 10.383 1 98.31 96 GLY A N 1
ATOM 713 C CA . GLY A 1 96 ? -0.889 22.391 9.711 1 98.31 96 GLY A CA 1
ATOM 714 C C . GLY A 1 96 ? 0.211 22 10.68 1 98.31 96 GLY A C 1
ATOM 715 O O . GLY A 1 96 ? 0.07 21.016 11.414 1 98.31 96 GLY A O 1
ATOM 716 N N . SER A 1 97 ? 1.321 22.812 10.445 1 98.62 97 SER A N 1
ATOM 717 C CA . SER A 1 97 ? 2.346 22.719 11.484 1 98.62 97 SER A CA 1
ATOM 718 C C . SER A 1 97 ? 3.227 23.969 11.508 1 98.62 97 SER A C 1
ATOM 720 O O . SER A 1 97 ? 3.131 24.812 10.625 1 98.62 97 SER A O 1
ATOM 722 N N . ILE A 1 98 ? 3.963 24.062 12.633 1 98.56 98 ILE A N 1
ATOM 723 C CA . ILE A 1 98 ? 4.934 25.141 12.797 1 98.56 98 ILE A CA 1
ATOM 724 C C . ILE A 1 98 ? 6.191 24.609 13.477 1 98.56 98 ILE A C 1
ATOM 726 O O . ILE A 1 98 ? 6.137 23.625 14.203 1 98.56 98 ILE A O 1
ATOM 730 N N . PRO A 1 99 ? 7.316 25.312 13.211 1 98.19 99 PRO A N 1
ATOM 731 C CA . PRO A 1 99 ? 8.477 25 14.047 1 98.19 99 PRO A CA 1
ATOM 732 C C . PRO A 1 99 ? 8.258 25.359 15.516 1 98.19 99 PRO A C 1
ATOM 734 O O . PRO A 1 99 ? 7.785 26.469 15.82 1 98.19 99 PRO A O 1
ATOM 737 N N . GLU A 1 100 ? 8.5 24.469 16.453 1 97 100 GLU A N 1
ATOM 738 C CA . GLU A 1 100 ? 8.367 24.641 17.891 1 97 100 GLU A CA 1
ATOM 739 C C . GLU A 1 100 ? 9.727 24.562 18.578 1 97 100 GLU A C 1
ATOM 741 O O . GLU A 1 100 ? 10.516 23.656 18.312 1 97 100 GLU A O 1
ATOM 746 N N . ARG A 1 101 ? 9.992 25.516 19.375 1 96.62 101 ARG A N 1
ATOM 747 C CA . ARG A 1 101 ? 11.164 25.453 20.234 1 96.62 101 ARG A CA 1
ATOM 748 C C . ARG A 1 101 ? 10.812 24.844 21.594 1 96.62 101 ARG A C 1
ATOM 750 O O . ARG A 1 101 ? 9.836 25.234 22.219 1 96.62 101 ARG A O 1
ATOM 757 N N . ASP A 1 102 ? 11.586 23.969 21.953 1 95.81 102 ASP A N 1
ATOM 758 C CA . ASP A 1 102 ? 11.391 23.328 23.25 1 95.81 102 ASP A CA 1
ATOM 759 C C . ASP A 1 102 ? 11.539 24.344 24.375 1 95.81 102 ASP A C 1
ATOM 761 O O . ASP A 1 102 ? 12.438 25.188 24.359 1 95.81 102 ASP A O 1
ATOM 765 N N . SER A 1 103 ? 10.742 24.281 25.375 1 87.31 103 SER A N 1
ATOM 766 C CA . SER A 1 103 ? 10.719 25.266 26.438 1 87.31 103 SER A CA 1
ATOM 767 C C . SER A 1 103 ? 11.859 25.047 27.438 1 87.31 103 SER A C 1
ATOM 769 O O . SER A 1 103 ? 12.25 25.969 28.156 1 87.31 103 SER A O 1
ATOM 771 N N . LYS A 1 104 ? 12.328 23.891 27.5 1 92.19 104 LYS A N 1
ATOM 772 C CA . LYS A 1 104 ? 13.359 23.578 28.484 1 92.19 104 LYS A CA 1
ATOM 773 C C . LYS A 1 104 ? 14.734 23.531 27.828 1 92.19 104 LYS A C 1
ATOM 775 O O . LYS A 1 104 ? 15.758 23.703 28.5 1 92.19 104 LYS A O 1
ATOM 780 N N . ASP A 1 105 ? 14.719 23.266 26.562 1 90.25 105 ASP A N 1
ATOM 781 C CA . ASP A 1 105 ? 15.977 23.203 25.828 1 90.25 105 ASP A CA 1
ATOM 782 C C . ASP A 1 105 ? 15.883 23.969 24.516 1 90.25 105 ASP A C 1
ATOM 784 O O . ASP A 1 105 ? 15.383 23.453 23.516 1 90.25 105 ASP A O 1
ATOM 788 N N . ALA A 1 106 ? 16.422 24.938 24.609 1 88.38 106 ALA A N 1
ATOM 789 C CA . ALA A 1 106 ? 16.25 25.922 23.531 1 88.38 106 ALA A CA 1
ATOM 790 C C . ALA A 1 106 ? 16.828 25.422 22.219 1 88.38 106 ALA A C 1
ATOM 792 O O . ALA A 1 106 ? 16.484 25.922 21.156 1 88.38 106 ALA A O 1
ATOM 793 N N . LYS A 1 107 ? 17.656 24.531 22.219 1 90.69 107 LYS A N 1
ATOM 794 C CA . LYS A 1 107 ? 18.281 24 21.016 1 90.69 107 LYS A CA 1
ATOM 795 C C . LYS A 1 107 ? 17.406 22.922 20.375 1 90.69 107 LYS A C 1
ATOM 797 O O . LYS A 1 107 ? 17.656 22.516 19.234 1 90.69 107 LYS A O 1
ATOM 802 N N . LYS A 1 108 ? 16.531 22.547 21.047 1 94.31 108 LYS A N 1
ATOM 803 C CA . LYS A 1 108 ? 15.648 21.484 20.562 1 94.31 108 LYS A CA 1
ATOM 804 C C . LYS A 1 108 ? 14.414 22.062 19.875 1 94.31 108 LYS A C 1
ATOM 806 O O . LYS A 1 108 ? 13.703 22.875 20.453 1 94.31 108 LYS A O 1
ATOM 811 N N . LEU A 1 109 ? 14.219 21.609 18.656 1 97.75 109 LEU A N 1
ATOM 812 C CA . LEU A 1 109 ? 13.094 22.094 17.859 1 97.75 109 LEU A CA 1
ATOM 813 C C . LEU A 1 109 ? 12.219 20.938 17.406 1 97.75 109 LEU A C 1
ATOM 815 O O . LEU A 1 109 ? 12.711 19.828 17.219 1 97.75 109 LEU A O 1
ATOM 819 N N . TYR A 1 110 ? 10.984 21.172 17.188 1 98.19 110 TYR A N 1
ATOM 820 C CA . TYR A 1 110 ? 10.008 20.219 16.672 1 98.19 110 TYR A CA 1
ATOM 821 C C . TYR A 1 110 ? 9.219 20.812 15.516 1 98.19 110 TYR A C 1
ATOM 823 O O . TYR A 1 110 ? 9.234 22.031 15.312 1 98.19 110 TYR A O 1
ATOM 831 N N . ASN A 1 111 ? 8.641 20 14.75 1 98.5 111 ASN A N 1
ATOM 832 C CA . ASN A 1 111 ? 7.562 20.344 13.82 1 98.5 111 ASN A CA 1
ATOM 833 C C . ASN A 1 111 ? 6.203 19.891 14.352 1 98.5 111 ASN A C 1
ATOM 835 O O . ASN A 1 111 ? 5.902 18.703 14.383 1 98.5 111 ASN A O 1
ATOM 839 N N . THR A 1 112 ? 5.418 20.875 14.703 1 98.75 112 THR A N 1
ATOM 840 C CA . THR A 1 112 ? 4.277 20.578 15.562 1 98.75 112 THR A CA 1
ATOM 841 C C . THR A 1 112 ? 2.982 21.094 14.938 1 98.75 112 THR A C 1
ATOM 843 O O . THR A 1 112 ? 2.918 22.25 14.492 1 98.75 112 THR A O 1
ATOM 846 N N . SER A 1 113 ? 2.074 20.156 14.93 1 98.62 113 SER A N 1
ATOM 847 C CA . SER A 1 113 ? 0.726 20.531 14.516 1 98.62 113 SER A CA 1
ATOM 848 C C . SER A 1 113 ? -0.172 20.766 15.727 1 98.62 113 SER A C 1
ATOM 850 O O . SER A 1 113 ? -0.163 19.984 16.672 1 98.62 113 SER A O 1
ATOM 852 N N . LEU A 1 114 ? -0.926 21.844 15.633 1 98.62 114 LEU A N 1
ATOM 853 C CA . LEU A 1 114 ? -1.914 22.219 16.641 1 98.62 114 LEU A CA 1
ATOM 854 C C . LEU A 1 114 ? -3.328 22.094 16.078 1 98.62 114 LEU A C 1
ATOM 856 O O . LEU A 1 114 ? -3.598 22.547 14.961 1 98.62 114 LEU A O 1
ATOM 860 N N . THR A 1 115 ? -4.203 21.531 16.828 1 98.81 115 THR A N 1
ATOM 861 C CA . THR A 1 115 ? -5.605 21.453 16.438 1 98.81 115 THR A CA 1
ATOM 862 C C . THR A 1 115 ? -6.504 22.109 17.469 1 98.81 115 THR A C 1
ATOM 864 O O . THR A 1 115 ? -6.434 21.781 18.656 1 98.81 115 THR A O 1
ATOM 867 N N . PHE A 1 116 ? -7.371 22.969 17 1 98.75 116 PHE A N 1
ATOM 868 C CA . PHE A 1 116 ? -8.211 23.75 17.891 1 98.75 116 PHE A CA 1
ATOM 869 C C . PHE A 1 116 ? -9.688 23.469 17.641 1 98.75 116 PHE A C 1
ATOM 871 O O . PHE A 1 116 ? -10.094 23.219 16.5 1 98.75 116 PHE A O 1
ATOM 878 N N . ALA A 1 117 ? -10.367 23.688 18.656 1 98.69 117 ALA A N 1
ATOM 879 C CA . ALA A 1 117 ? -11.82 23.562 18.578 1 98.69 117 ALA A CA 1
ATOM 880 C C . ALA A 1 117 ? -12.461 24.875 18.156 1 98.69 117 ALA A C 1
ATOM 882 O O . ALA A 1 117 ? -11.82 25.922 18.188 1 98.69 117 ALA A O 1
ATOM 883 N N . PRO A 1 118 ? -13.734 24.672 17.672 1 97.5 118 PRO A N 1
ATOM 884 C CA . PRO A 1 118 ? -14.43 25.922 17.328 1 97.5 118 PRO A CA 1
ATOM 885 C C . PRO A 1 118 ? -14.539 26.875 18.516 1 97.5 118 PRO A C 1
ATOM 887 O O . PRO A 1 118 ? -14.82 28.062 18.328 1 97.5 118 PRO A O 1
ATOM 890 N N . SER A 1 119 ? -14.219 26.531 19.703 1 97.94 119 SER A N 1
ATOM 891 C CA . SER A 1 119 ? -14.195 27.406 20.875 1 97.94 119 SER A CA 1
ATOM 892 C C . SER A 1 119 ? -12.859 28.141 20.984 1 97.94 119 SER A C 1
ATOM 894 O O . SER A 1 119 ? -12.727 29.078 21.781 1 97.94 119 SER A O 1
ATOM 896 N N . GLY A 1 120 ? -11.906 27.547 20.25 1 98.06 120 GLY A N 1
ATOM 897 C CA . GLY A 1 120 ? -10.555 28.078 20.328 1 98.06 120 GLY A CA 1
ATOM 898 C C . GLY A 1 120 ? -9.641 27.281 21.234 1 98.06 120 GLY A C 1
ATOM 899 O O . GLY A 1 120 ? -8.453 27.562 21.328 1 98.06 120 GLY A O 1
ATOM 900 N N . GLU A 1 121 ? -10.281 26.344 21.828 1 96.19 121 GLU A N 1
ATOM 901 C CA . GLU A 1 121 ? -9.508 25.484 22.734 1 96.19 121 GLU A CA 1
ATOM 902 C C . GLU A 1 121 ? -8.586 24.547 21.953 1 96.19 121 GLU A C 1
ATOM 904 O O . GLU A 1 121 ? -8.984 23.984 20.922 1 96.19 121 GLU A O 1
ATOM 909 N N . LEU A 1 122 ? -7.336 24.375 22.469 1 97.94 122 LEU A N 1
ATOM 910 C CA . LEU A 1 122 ? -6.414 23.422 21.859 1 97.94 122 LEU A CA 1
ATOM 911 C C . LEU A 1 122 ? -6.855 21.984 22.156 1 97.94 122 LEU A C 1
ATOM 913 O O . LEU A 1 122 ? -7.012 21.609 23.312 1 97.94 122 LEU A O 1
ATOM 917 N N . LEU A 1 123 ? -7.133 21.312 21.156 1 97.69 123 LEU A N 1
ATOM 918 C CA . LEU A 1 123 ? -7.598 19.938 21.312 1 97.69 123 LEU A CA 1
ATOM 919 C C . LEU A 1 123 ? -6.426 18.969 21.344 1 97.69 123 LEU A C 1
ATOM 921 O O . LEU A 1 123 ? -6.469 17.953 22.047 1 97.69 123 LEU A O 1
ATOM 925 N N . ALA A 1 124 ? -5.477 19.266 20.516 1 97.62 124 ALA A N 1
ATOM 926 C CA . ALA A 1 124 ? -4.355 18.328 20.453 1 97.62 124 ALA A CA 1
ATOM 927 C C . ALA A 1 124 ? -3.137 18.969 19.812 1 97.62 124 ALA A C 1
ATOM 929 O O . ALA A 1 124 ? -3.266 19.953 19.062 1 97.62 124 ALA A O 1
ATOM 930 N N . THR A 1 125 ? -1.876 18.547 20.203 1 98.06 125 THR A N 1
ATOM 931 C CA . THR A 1 125 ? -0.618 18.812 19.516 1 98.06 125 THR A CA 1
ATOM 932 C C . THR A 1 125 ? -0.011 17.516 18.984 1 98.06 125 THR A C 1
ATOM 934 O O . THR A 1 125 ? -0.062 16.484 19.641 1 98.06 125 THR A O 1
ATOM 937 N N . HIS A 1 126 ? 0.419 17.594 17.781 1 98.62 126 HIS A N 1
ATOM 938 C CA . HIS A 1 126 ? 1.159 16.484 17.188 1 98.62 126 HIS A CA 1
ATOM 939 C C . HIS A 1 126 ? 2.543 16.938 16.719 1 98.62 126 HIS A C 1
ATOM 941 O O . HIS A 1 126 ? 2.666 17.797 15.852 1 98.62 126 HIS A O 1
ATOM 947 N N . ARG A 1 127 ? 3.576 16.391 17.391 1 98.5 127 ARG A N 1
ATOM 948 C CA . ARG A 1 127 ? 4.938 16.562 16.891 1 98.5 127 ARG A CA 1
ATOM 949 C C . ARG A 1 127 ? 5.285 15.492 15.859 1 98.5 127 ARG A C 1
ATOM 951 O O . ARG A 1 127 ? 5.059 14.305 16.094 1 98.5 127 ARG A O 1
ATOM 958 N N . LYS A 1 128 ? 5.77 15.977 14.711 1 98.69 128 LYS A N 1
ATOM 959 C CA . LYS A 1 128 ? 6.148 15.086 13.625 1 98.69 128 LYS A CA 1
ATOM 960 C C . LYS A 1 128 ? 6.988 13.914 14.141 1 98.69 128 LYS A C 1
ATOM 962 O O . LYS A 1 128 ? 8 14.125 14.805 1 98.69 128 LYS A O 1
ATOM 967 N N . VAL A 1 129 ? 6.547 12.703 13.789 1 98.69 129 VAL A N 1
ATOM 968 C CA . VAL A 1 129 ? 7.141 11.516 14.391 1 98.69 129 VAL A CA 1
ATOM 969 C C . VAL A 1 129 ? 8.344 11.07 13.57 1 98.69 129 VAL A C 1
ATOM 971 O O . VAL A 1 129 ? 9.391 10.727 14.125 1 98.69 129 VAL A O 1
ATOM 974 N N . HIS A 1 130 ? 8.211 11.102 12.266 1 98.75 130 HIS A N 1
ATOM 975 C CA . HIS A 1 130 ? 9.289 10.695 11.367 1 98.75 130 HIS A CA 1
ATOM 976 C C . HIS A 1 130 ? 9.906 11.906 10.672 1 98.75 130 HIS A C 1
ATOM 978 O O . HIS A 1 130 ? 9.227 12.609 9.93 1 98.75 130 HIS A O 1
ATOM 984 N N . LEU A 1 131 ? 11.117 12.047 11.008 1 98.19 131 LEU A N 1
ATOM 985 C CA . LEU A 1 131 ? 11.805 13.18 10.406 1 98.19 131 LEU A CA 1
ATOM 986 C C . LEU A 1 131 ? 12.273 12.852 8.992 1 98.19 131 LEU A C 1
ATOM 988 O O . LEU A 1 131 ? 12.773 11.758 8.742 1 98.19 131 LEU A O 1
ATOM 992 N N . PHE A 1 132 ? 12.039 13.703 8.07 1 97.06 132 PHE A N 1
ATOM 993 C CA . PHE A 1 132 ? 12.312 13.578 6.645 1 97.06 132 PHE A CA 1
ATOM 994 C C . PHE A 1 132 ? 13.812 13.656 6.379 1 97.06 132 PHE A C 1
ATOM 996 O O . PHE A 1 132 ? 14.352 14.742 6.145 1 97.06 132 PHE A O 1
ATOM 1003 N N . ASP A 1 133 ? 14.508 12.57 6.477 1 96.06 133 ASP A N 1
ATOM 1004 C CA . ASP A 1 133 ? 15.922 12.414 6.156 1 96.06 133 ASP A CA 1
ATOM 1005 C C . ASP A 1 133 ? 16.109 11.578 4.891 1 96.06 133 ASP A C 1
ATOM 1007 O O . ASP A 1 133 ? 16 10.352 4.934 1 96.06 133 ASP A O 1
ATOM 1011 N N . ILE A 1 134 ? 16.375 12.281 3.809 1 94.12 134 ILE A N 1
ATOM 1012 C CA . ILE A 1 134 ? 16.547 11.562 2.553 1 94.12 134 ILE A CA 1
ATOM 1013 C C . ILE A 1 134 ? 17.797 12.078 1.835 1 94.12 134 ILE A C 1
ATOM 1015 O O . ILE A 1 134 ? 18.234 13.211 2.059 1 94.12 134 ILE A O 1
ATOM 1019 N N . ASP A 1 135 ? 18.359 11.289 1.194 1 93.25 135 ASP A N 1
ATOM 1020 C CA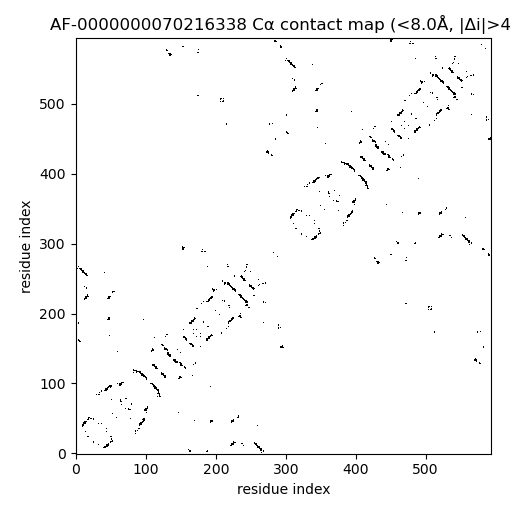 . ASP A 1 135 ? 19.484 11.594 0.334 1 93.25 135 ASP A CA 1
ATOM 1021 C C . ASP A 1 135 ? 19.422 10.812 -0.975 1 93.25 135 ASP A C 1
ATOM 1023 O O . ASP A 1 135 ? 19.938 9.695 -1.067 1 93.25 135 ASP A O 1
ATOM 1027 N N . ILE A 1 136 ? 18.703 11.398 -2.045 1 88.38 136 ILE A N 1
ATOM 1028 C CA . ILE A 1 136 ? 18.594 10.828 -3.383 1 88.38 136 ILE A CA 1
ATOM 1029 C C . ILE A 1 136 ? 19.625 11.453 -4.305 1 88.38 136 ILE A C 1
ATOM 1031 O O . ILE A 1 136 ? 19.484 12.609 -4.723 1 88.38 136 ILE A O 1
ATOM 1035 N N . PRO A 1 137 ? 20.656 10.727 -4.52 1 86.81 137 PRO A N 1
ATOM 1036 C CA . PRO A 1 137 ? 21.797 11.297 -5.254 1 86.81 137 PRO A CA 1
ATOM 1037 C C . PRO A 1 137 ? 21.375 12.008 -6.535 1 86.81 137 PRO A C 1
ATOM 1039 O O . PRO A 1 137 ? 20.594 11.461 -7.32 1 86.81 137 PRO A O 1
ATOM 1042 N N . GLY A 1 138 ? 21.938 13.133 -6.645 1 88.56 138 GLY A N 1
ATOM 1043 C CA . GLY A 1 138 ? 21.719 13.922 -7.844 1 88.56 138 GLY A CA 1
ATOM 1044 C C . GLY A 1 138 ? 20.344 14.562 -7.898 1 88.56 138 GLY A C 1
ATOM 1045 O O . GLY A 1 138 ? 20 15.25 -8.859 1 88.56 138 GLY A O 1
ATOM 1046 N N . LYS A 1 139 ? 19.578 14.336 -6.84 1 87 139 LYS A N 1
ATOM 1047 C CA . LYS A 1 139 ? 18.219 14.883 -6.887 1 87 139 LYS A CA 1
ATOM 1048 C C . LYS A 1 139 ? 17.938 15.742 -5.66 1 87 139 LYS A C 1
ATOM 1050 O O . LYS A 1 139 ? 17.828 16.969 -5.762 1 87 139 LYS A O 1
ATOM 1055 N N . ILE A 1 140 ? 17.922 15.258 -4.484 1 85.88 140 ILE A N 1
ATOM 1056 C CA . ILE A 1 140 ? 17.562 16.062 -3.316 1 85.88 140 ILE A CA 1
ATOM 1057 C C . ILE A 1 140 ? 18.156 15.43 -2.059 1 85.88 140 ILE A C 1
ATOM 1059 O O . ILE A 1 140 ? 18.172 14.203 -1.917 1 85.88 140 ILE A O 1
ATOM 1063 N N . LYS A 1 141 ? 18.766 16.156 -1.411 1 89.5 141 LYS A N 1
ATOM 1064 C CA . LYS A 1 141 ? 19.172 15.812 -0.056 1 89.5 141 LYS A CA 1
ATOM 1065 C C . LYS A 1 141 ? 18.516 16.734 0.972 1 89.5 141 LYS A C 1
ATOM 1067 O O . LYS A 1 141 ? 18.562 17.953 0.827 1 89.5 141 LYS A O 1
ATOM 1072 N N . PHE A 1 142 ? 17.906 16.234 1.954 1 90.62 142 PHE A N 1
ATOM 1073 C CA . PHE A 1 142 ? 17.219 16.953 3.023 1 90.62 142 PHE A CA 1
ATOM 1074 C C . PHE A 1 142 ? 17.234 16.141 4.312 1 90.62 142 PHE A C 1
ATOM 1076 O O . PHE A 1 142 ? 16.812 14.984 4.328 1 90.62 142 PHE A O 1
ATOM 1083 N N . LYS A 1 143 ? 17.703 16.766 5.332 1 94.38 143 LYS A N 1
ATOM 1084 C CA . LYS A 1 143 ? 17.828 16.078 6.617 1 94.38 143 LYS A CA 1
ATOM 1085 C C . LYS A 1 143 ? 17.219 16.922 7.742 1 94.38 143 LYS A C 1
ATOM 1087 O O . LYS A 1 143 ? 17.922 17.734 8.359 1 94.38 143 LYS A O 1
ATOM 1092 N N . GLU A 1 144 ? 15.992 16.625 8.062 1 95.38 144 GLU A N 1
ATOM 1093 C CA . GLU A 1 144 ? 15.273 17.344 9.109 1 95.38 144 GLU A CA 1
ATOM 1094 C C . GLU A 1 144 ? 15.891 17.094 10.477 1 95.38 144 GLU A C 1
ATOM 1096 O O . GLU A 1 144 ? 15.875 17.969 11.344 1 95.38 144 GLU A O 1
ATOM 1101 N N . SER A 1 145 ? 16.531 15.891 10.633 1 94.88 145 SER A N 1
ATOM 1102 C CA . SER A 1 145 ? 17.031 15.477 11.945 1 94.88 145 SER A CA 1
ATOM 1103 C C . SER A 1 145 ? 18.25 16.297 12.367 1 94.88 145 SER A C 1
ATOM 1105 O O . SER A 1 145 ? 18.641 16.266 13.531 1 94.88 145 SER A O 1
ATOM 1107 N N . GLU A 1 146 ? 18.828 16.969 11.391 1 94.94 146 GLU A N 1
ATOM 1108 C CA . GLU A 1 146 ? 19.922 17.875 11.742 1 94.94 146 GLU A CA 1
ATOM 1109 C C . GLU A 1 146 ? 19.438 19.016 12.625 1 94.94 146 GLU A C 1
ATOM 1111 O O . GLU A 1 146 ? 20.234 19.641 13.336 1 94.94 146 GLU A O 1
ATOM 1116 N N . VAL A 1 147 ? 18.094 19.312 12.594 1 96.38 147 VAL A N 1
ATOM 1117 C CA . VAL A 1 147 ? 17.578 20.5 13.258 1 96.38 147 VAL A CA 1
ATOM 1118 C C . VAL A 1 147 ? 16.375 20.141 14.109 1 96.38 147 VAL A C 1
ATOM 1120 O O . VAL A 1 147 ? 16.203 20.641 15.227 1 96.38 147 VAL A O 1
ATOM 1123 N N . LEU A 1 148 ? 15.578 19.266 13.617 1 96.94 148 LEU A N 1
ATOM 1124 C CA . LEU A 1 148 ? 14.328 18.953 14.297 1 96.94 148 LEU A CA 1
ATOM 1125 C C . LEU A 1 148 ? 14.469 17.672 15.125 1 96.94 148 LEU A C 1
ATOM 1127 O O . LEU A 1 148 ? 15.266 16.797 14.789 1 96.94 148 LEU A O 1
ATOM 1131 N N . SER A 1 149 ? 13.703 17.656 16.172 1 97.81 149 SER A N 1
ATOM 1132 C CA . SER A 1 149 ? 13.547 16.469 17 1 97.81 149 SER A CA 1
ATOM 1133 C C . SER A 1 149 ? 12.211 15.773 16.734 1 97.81 149 SER A C 1
ATOM 1135 O O . SER A 1 149 ? 11.234 16.422 16.359 1 97.81 149 SER A O 1
ATOM 1137 N N . PRO A 1 150 ? 12.195 14.523 16.859 1 98.12 150 PRO A N 1
ATOM 1138 C CA . PRO A 1 150 ? 10.969 13.781 16.531 1 98.12 150 PRO A CA 1
ATOM 1139 C C . PRO A 1 150 ? 9.938 13.82 17.656 1 98.12 150 PRO A C 1
ATOM 1141 O O . PRO A 1 150 ? 10.305 13.852 18.828 1 98.12 150 PRO A O 1
ATOM 1144 N N . GLY A 1 151 ? 8.695 13.836 17.25 1 98 151 GLY A N 1
ATOM 1145 C CA . GLY A 1 151 ? 7.637 13.508 18.203 1 98 151 GLY A CA 1
ATOM 1146 C C . GLY A 1 151 ? 7.602 12.039 18.578 1 98 151 GLY A C 1
ATOM 1147 O O . GLY A 1 151 ? 8.398 11.25 18.062 1 98 151 GLY A O 1
ATOM 1148 N N . ASN A 1 152 ? 6.641 11.695 19.453 1 97.38 152 ASN A N 1
ATOM 1149 C CA . ASN A 1 152 ? 6.723 10.344 19.984 1 97.38 152 ASN A CA 1
ATOM 1150 C C . ASN A 1 152 ? 5.34 9.75 20.234 1 97.38 152 ASN A C 1
ATOM 1152 O O . ASN A 1 152 ? 5.184 8.844 21.062 1 97.38 152 ASN A O 1
ATOM 1156 N N . LYS A 1 153 ? 4.336 10.219 19.516 1 98.25 153 LYS A N 1
ATOM 1157 C CA . LYS A 1 153 ? 3.018 9.641 19.75 1 98.25 153 LYS A CA 1
ATOM 1158 C C . LYS A 1 153 ? 2.15 9.719 18.5 1 98.25 153 LYS A C 1
ATOM 1160 O O . LYS A 1 153 ? 2.395 10.555 17.625 1 98.25 153 LYS A O 1
ATOM 1165 N N . ILE A 1 154 ? 1.194 8.828 18.406 1 98.12 154 ILE A N 1
ATOM 1166 C CA . ILE A 1 154 ? 0.079 8.898 17.469 1 98.12 154 ILE A CA 1
ATOM 1167 C C . ILE A 1 154 ? -0.98 9.859 18 1 98.12 154 ILE A C 1
ATOM 1169 O O . ILE A 1 154 ? -1.309 9.836 19.188 1 98.12 154 ILE A O 1
ATOM 1173 N N . THR A 1 155 ? -1.547 10.656 17.172 1 98.69 155 THR A N 1
ATOM 1174 C CA . THR A 1 155 ? -2.451 11.695 17.656 1 98.69 155 THR A CA 1
ATOM 1175 C C . THR A 1 155 ? -3.828 11.555 17.016 1 98.69 155 THR A C 1
ATOM 1177 O O . THR A 1 155 ? -3.979 11.75 15.812 1 98.69 155 THR A O 1
ATOM 1180 N N . LEU A 1 156 ? -4.801 11.242 17.797 1 98.5 156 LEU A N 1
ATOM 1181 C CA . LEU A 1 156 ? -6.223 11.227 17.484 1 98.5 156 LEU A CA 1
ATOM 1182 C C . LEU A 1 156 ? -6.938 12.406 18.125 1 98.5 156 LEU A C 1
ATOM 1184 O O . LEU A 1 156 ? -6.641 12.766 19.266 1 98.5 156 LEU A O 1
ATOM 1188 N N . VAL A 1 157 ? -7.793 12.906 17.406 1 98.62 157 VAL A N 1
ATOM 1189 C CA . VAL A 1 157 ? -8.539 14.055 17.906 1 98.62 157 VAL A CA 1
ATOM 1190 C C . VAL A 1 157 ? -10.039 13.797 17.781 1 98.62 157 VAL A C 1
ATOM 1192 O O . VAL A 1 157 ? -10.531 13.5 16.688 1 98.62 157 VAL A O 1
ATOM 1195 N N . ASP A 1 158 ? -10.75 14.031 18.844 1 98.06 158 ASP A N 1
ATOM 1196 C CA . ASP A 1 158 ? -12.195 13.859 18.844 1 98.06 158 ASP A CA 1
ATOM 1197 C C . ASP A 1 158 ? -12.898 15.141 18.406 1 98.06 158 ASP A C 1
ATOM 1199 O O . ASP A 1 158 ? -12.648 16.219 18.969 1 98.06 158 ASP A O 1
ATOM 1203 N N . LEU A 1 159 ? -13.609 15.008 17.453 1 98.25 159 LEU A N 1
ATOM 1204 C CA . LEU A 1 159 ? -14.586 16.016 17.078 1 98.25 159 LEU A CA 1
ATOM 1205 C C . LEU A 1 159 ? -16 15.586 17.469 1 98.25 159 LEU A C 1
ATOM 1207 O O . LEU A 1 159 ? -16.656 14.867 16.719 1 98.25 159 LEU A O 1
ATOM 1211 N N . PRO A 1 160 ? -16.422 16.047 18.547 1 96.12 160 PRO A N 1
ATOM 1212 C CA . PRO A 1 160 ? -17.594 15.492 19.219 1 96.12 160 PRO A CA 1
ATOM 1213 C C . PRO A 1 160 ? -18.766 15.297 18.266 1 96.12 160 PRO A C 1
ATOM 1215 O O . PRO A 1 160 ? -19.484 14.289 18.359 1 96.12 160 PRO A O 1
ATOM 1218 N N . GLU A 1 161 ? -18.969 16.109 17.359 1 96.19 161 GLU A N 1
ATOM 1219 C CA . GLU A 1 161 ? -20.141 16.031 16.5 1 96.19 161 GLU A CA 1
ATOM 1220 C C . GLU A 1 161 ? -19.891 15.109 15.312 1 96.19 161 GLU A C 1
ATOM 1222 O O . GLU A 1 161 ? -20.844 14.68 14.648 1 96.19 161 GLU A O 1
ATOM 1227 N N . TYR A 1 162 ? -18.734 14.734 15.086 1 98.31 162 TYR A N 1
ATOM 1228 C CA . TYR A 1 162 ? -18.438 14.117 13.797 1 98.31 162 TYR A CA 1
ATOM 1229 C C . TYR A 1 162 ? -17.734 12.781 13.984 1 98.31 162 TYR A C 1
ATOM 1231 O O . TYR A 1 162 ? -18.016 11.82 13.266 1 98.31 162 TYR A O 1
ATOM 1239 N N . GLY A 1 163 ? -16.859 12.727 14.867 1 98.56 163 GLY A N 1
ATOM 1240 C CA . GLY A 1 163 ? -16.047 11.547 15.086 1 98.56 163 GLY A CA 1
ATOM 1241 C C . GLY A 1 163 ? -14.578 11.875 15.312 1 98.56 163 GLY A C 1
ATOM 1242 O O . GLY A 1 163 ? -14.242 12.984 15.734 1 98.56 163 GLY A O 1
ATOM 1243 N N . LYS A 1 164 ? -13.727 10.961 15.062 1 98.56 164 LYS A N 1
ATOM 1244 C CA . LYS A 1 164 ? -12.305 11.141 15.344 1 98.56 164 LYS A CA 1
ATOM 1245 C C . LYS A 1 164 ? -11.508 11.328 14.062 1 98.56 164 LYS A C 1
ATOM 1247 O O . LYS A 1 164 ? -11.773 10.664 13.055 1 98.56 164 LYS A O 1
ATOM 1252 N N . ILE A 1 165 ? -10.586 12.148 14.125 1 98.94 165 ILE A N 1
ATOM 1253 C CA . ILE A 1 165 ? -9.625 12.297 13.031 1 98.94 165 ILE A CA 1
ATOM 1254 C C . ILE A 1 165 ? -8.219 12.016 13.547 1 98.94 165 ILE A C 1
ATOM 1256 O O . ILE A 1 165 ? -7.984 12.008 14.758 1 98.94 165 ILE A O 1
ATOM 1260 N N . ALA A 1 166 ? -7.316 11.727 12.695 1 98.88 166 ALA A N 1
ATOM 1261 C CA . ALA A 1 166 ? -5.906 11.57 13.039 1 98.88 166 ALA A CA 1
ATOM 1262 C C . ALA A 1 166 ? -5.047 12.594 12.297 1 98.88 166 ALA A C 1
ATOM 1264 O O . ALA A 1 166 ? -5.289 12.883 11.125 1 98.88 166 ALA A O 1
ATOM 1265 N N . ILE A 1 167 ? -4.07 13.039 12.938 1 98.88 167 ILE A N 1
ATOM 1266 C CA . ILE A 1 167 ? -3.158 14.023 12.367 1 98.88 167 ILE A CA 1
ATOM 1267 C C . ILE A 1 167 ? -1.745 13.445 12.312 1 98.88 167 ILE A C 1
ATOM 1269 O O . ILE A 1 167 ? -1.245 12.914 13.305 1 98.88 167 ILE A O 1
ATOM 1273 N N . ALA A 1 168 ? -1.131 13.492 11.25 1 98.88 168 ALA A N 1
ATOM 1274 C CA . ALA A 1 168 ? 0.285 13.203 11.023 1 98.88 168 ALA A CA 1
ATOM 1275 C C . ALA A 1 168 ? 0.874 14.148 9.984 1 98.88 168 ALA A C 1
ATOM 1277 O O . ALA A 1 168 ? 0.141 14.734 9.18 1 98.88 168 ALA A O 1
ATOM 1278 N N . ILE A 1 169 ? 2.172 14.344 10 1 98.88 169 ILE A N 1
ATOM 1279 C CA . ILE A 1 169 ? 2.744 15.414 9.195 1 98.88 169 ILE A CA 1
ATOM 1280 C C . ILE A 1 169 ? 3.662 14.828 8.125 1 98.88 169 ILE A C 1
ATOM 1282 O O . ILE A 1 169 ? 4.625 14.125 8.445 1 98.88 169 ILE A O 1
ATOM 1286 N N . CYS A 1 170 ? 3.287 15.055 6.926 1 98.75 170 CYS A N 1
ATOM 1287 C CA . CYS A 1 170 ? 4.133 14.93 5.746 1 98.75 170 CYS A CA 1
ATOM 1288 C C . CYS A 1 170 ? 4.766 13.539 5.672 1 98.75 170 CYS A C 1
ATOM 1290 O O . CYS A 1 170 ? 4.078 12.555 5.402 1 98.75 170 CYS A O 1
ATOM 1292 N N . TYR A 1 171 ? 6.148 13.391 6.066 1 98.69 171 TYR A N 1
ATOM 1293 C CA . TYR A 1 171 ? 6.93 12.164 5.938 1 98.69 171 TYR A CA 1
ATOM 1294 C C . TYR A 1 171 ? 6.285 11.023 6.711 1 98.69 171 TYR A C 1
ATOM 1296 O O . TYR A 1 171 ? 6.473 9.852 6.371 1 98.69 171 TYR A O 1
ATOM 1304 N N . ASP A 1 172 ? 5.363 11.375 7.719 1 98.94 172 ASP A N 1
ATOM 1305 C CA . ASP A 1 172 ? 4.641 10.406 8.531 1 98.94 172 ASP A CA 1
ATOM 1306 C C . ASP A 1 172 ? 3.793 9.484 7.656 1 98.94 172 ASP A C 1
ATOM 1308 O O . ASP A 1 172 ? 3.559 8.328 8.016 1 98.94 172 ASP A O 1
ATOM 1312 N N . ILE A 1 173 ? 3.426 9.969 6.5 1 98.94 173 ILE A N 1
ATOM 1313 C CA . ILE A 1 173 ? 2.469 9.227 5.688 1 98.94 173 ILE A CA 1
ATOM 1314 C C . ILE A 1 173 ? 3.148 7.996 5.086 1 98.94 173 ILE A C 1
ATOM 1316 O O . ILE A 1 173 ? 2.477 7.066 4.633 1 98.94 173 ILE A O 1
ATOM 1320 N N . ARG A 1 174 ? 4.488 8.023 4.992 1 98.88 174 ARG A N 1
ATOM 1321 C CA . ARG A 1 174 ? 5.227 6.914 4.387 1 98.88 174 ARG A CA 1
ATOM 1322 C C . ARG A 1 174 ? 5.27 5.711 5.324 1 98.88 174 ARG A C 1
ATOM 1324 O O . ARG A 1 174 ? 5.691 4.625 4.926 1 98.88 174 ARG A O 1
ATOM 1331 N N . PHE A 1 175 ? 4.891 5.812 6.535 1 98.69 175 PHE A N 1
ATOM 1332 C CA . PHE A 1 175 ? 4.875 4.754 7.539 1 98.69 175 PHE A CA 1
ATOM 1333 C C . PHE A 1 175 ? 3.445 4.34 7.863 1 98.69 175 PHE A C 1
ATOM 1335 O O . PHE A 1 175 ? 2.793 4.949 8.711 1 98.69 175 PHE A O 1
ATOM 1342 N N . PRO A 1 176 ? 2.961 3.246 7.188 1 98.31 176 PRO A N 1
ATOM 1343 C CA . PRO A 1 176 ? 1.541 2.885 7.203 1 98.31 176 PRO A CA 1
ATOM 1344 C C . PRO A 1 176 ? 1.03 2.568 8.609 1 98.31 176 PRO A C 1
ATOM 1346 O O . PRO A 1 176 ? -0.181 2.584 8.844 1 98.31 176 PRO A O 1
ATOM 1349 N N . GLU A 1 177 ? 1.945 2.293 9.633 1 97.81 177 GLU A N 1
ATOM 1350 C CA . GLU A 1 177 ? 1.537 1.891 10.969 1 97.81 177 GLU A CA 1
ATOM 1351 C C . GLU A 1 177 ? 0.69 2.971 11.641 1 97.81 177 GLU A C 1
ATOM 1353 O O . GLU A 1 177 ? -0.319 2.67 12.281 1 97.81 177 GLU A O 1
ATOM 1358 N N . LEU A 1 178 ? 1.061 4.207 11.453 1 98.31 178 LEU A N 1
ATOM 1359 C CA . LEU A 1 178 ? 0.303 5.289 12.07 1 98.31 178 LEU A CA 1
ATOM 1360 C C . LEU A 1 178 ? -1.124 5.328 11.539 1 98.31 178 LEU A C 1
ATOM 1362 O O . LEU A 1 178 ? -2.076 5.461 12.305 1 98.31 178 LEU A O 1
ATOM 1366 N N . ALA A 1 179 ? -1.2 5.211 10.188 1 98.56 179 ALA A N 1
ATOM 1367 C CA . ALA A 1 179 ? -2.516 5.246 9.555 1 98.56 179 ALA A CA 1
ATOM 1368 C C . ALA A 1 179 ? -3.361 4.047 9.977 1 98.56 179 ALA A C 1
ATOM 1370 O O . ALA A 1 179 ? -4.543 4.195 10.297 1 98.56 179 ALA A O 1
ATOM 1371 N N . MET A 1 180 ? -2.824 2.885 10 1 98.38 180 MET A N 1
ATOM 1372 C CA . MET A 1 180 ? -3.537 1.661 10.352 1 98.38 180 MET A CA 1
ATOM 1373 C C . MET A 1 180 ? -4.078 1.743 11.773 1 98.38 180 MET A C 1
ATOM 1375 O O . MET A 1 180 ? -5.25 1.443 12.016 1 98.38 180 MET A O 1
ATOM 1379 N N . ILE A 1 181 ? -3.176 2.146 12.672 1 98.5 181 ILE A N 1
ATOM 1380 C CA . ILE A 1 181 ? -3.57 2.195 14.078 1 98.5 181 ILE A CA 1
ATOM 1381 C C . ILE A 1 181 ? -4.66 3.246 14.273 1 98.5 181 ILE A C 1
ATOM 1383 O O . ILE A 1 181 ? -5.676 2.984 14.922 1 98.5 181 ILE A O 1
ATOM 1387 N N . ALA A 1 182 ? -4.516 4.387 13.672 1 98.5 182 ALA A N 1
ATOM 1388 C CA . ALA A 1 182 ? -5.492 5.461 13.828 1 98.5 182 ALA A CA 1
ATOM 1389 C C . ALA A 1 182 ? -6.855 5.043 13.281 1 98.5 182 ALA A C 1
ATOM 1391 O O . ALA A 1 182 ? -7.883 5.27 13.93 1 98.5 182 ALA A O 1
ATOM 1392 N N . ALA A 1 183 ? -6.828 4.434 12.109 1 98.38 183 ALA A N 1
ATOM 1393 C CA . ALA A 1 183 ? -8.086 3.996 11.516 1 98.38 183 ALA A CA 1
ATOM 1394 C C . ALA A 1 183 ? -8.758 2.924 12.367 1 98.38 183 ALA A C 1
ATOM 1396 O O . ALA A 1 183 ? -9.977 2.947 12.562 1 98.38 183 ALA A O 1
ATOM 1397 N N . ARG A 1 184 ? -8.008 2.041 12.906 1 97.75 184 ARG A N 1
ATOM 1398 C CA . ARG A 1 184 ? -8.562 0.953 13.711 1 97.75 184 ARG A CA 1
ATOM 1399 C C . ARG A 1 184 ? -9 1.454 15.086 1 97.75 184 ARG A C 1
ATOM 1401 O O . ARG A 1 184 ? -9.789 0.796 15.766 1 97.75 184 ARG A O 1
ATOM 1408 N N . LYS A 1 185 ? -8.422 2.623 15.461 1 97.88 185 LYS A N 1
ATOM 1409 C CA . LYS A 1 185 ? -8.875 3.258 16.688 1 97.88 185 LYS A CA 1
ATOM 1410 C C . LYS A 1 185 ? -10.016 4.238 16.422 1 97.88 185 LYS A C 1
ATOM 1412 O O . LYS A 1 185 ? -10.359 5.051 17.281 1 97.88 185 LYS A O 1
ATOM 1417 N N . GLY A 1 186 ? -10.555 4.25 15.234 1 97.88 186 GLY A N 1
ATOM 1418 C CA . GLY A 1 186 ? -11.859 4.855 14.984 1 97.88 186 GLY A CA 1
ATOM 1419 C C . GLY A 1 186 ? -11.773 6.156 14.211 1 97.88 186 GLY A C 1
ATOM 1420 O O . GLY A 1 186 ? -12.758 6.883 14.094 1 97.88 186 GLY A O 1
ATOM 1421 N N . ALA A 1 187 ? -10.648 6.465 13.688 1 98.75 187 ALA A N 1
ATOM 1422 C CA . ALA A 1 187 ? -10.578 7.68 12.883 1 98.75 187 ALA A CA 1
ATOM 1423 C C . ALA A 1 187 ? -11.312 7.504 11.555 1 98.75 187 ALA A C 1
ATOM 1425 O O . ALA A 1 187 ? -11.117 6.508 10.859 1 98.75 187 ALA A O 1
ATOM 1426 N N . PHE A 1 188 ? -12.188 8.547 11.227 1 98.88 188 PHE A N 1
ATOM 1427 C CA . PHE A 1 188 ? -12.867 8.508 9.938 1 98.88 188 PHE A CA 1
ATOM 1428 C C . PHE A 1 188 ? -12.078 9.266 8.883 1 98.88 188 PHE A C 1
ATOM 1430 O O . PHE A 1 188 ? -12.359 9.148 7.688 1 98.88 188 PHE A O 1
ATOM 1437 N N . LEU A 1 189 ? -11.062 10.031 9.289 1 98.94 189 LEU A N 1
ATOM 1438 C CA . LEU A 1 189 ? -10.281 10.906 8.43 1 98.94 189 LEU A CA 1
ATOM 1439 C C . LEU A 1 189 ? -8.828 10.992 8.906 1 98.94 189 LEU A C 1
ATOM 1441 O O . LEU A 1 189 ? -8.578 11.242 10.086 1 98.94 189 LEU A O 1
ATOM 1445 N N . LEU A 1 190 ? -7.941 10.641 7.992 1 98.94 190 LEU A N 1
ATOM 1446 C CA . LEU A 1 190 ? -6.512 10.844 8.203 1 98.94 190 LEU A CA 1
ATOM 1447 C C . LEU A 1 190 ? -6.031 12.102 7.496 1 98.94 190 LEU A C 1
ATOM 1449 O O . LEU A 1 190 ? -6.172 12.234 6.277 1 98.94 190 LEU A O 1
ATOM 1453 N N . LEU A 1 191 ? -5.484 13.055 8.234 1 99 191 LEU A N 1
ATOM 1454 C CA . LEU A 1 191 ? -5.043 14.328 7.68 1 99 191 LEU A CA 1
ATOM 1455 C C . LEU A 1 191 ? -3.523 14.453 7.734 1 99 191 LEU A C 1
ATOM 1457 O O . LEU A 1 191 ? -2.91 14.156 8.766 1 99 191 LEU A O 1
ATOM 1461 N N . TYR A 1 192 ? -2.994 14.844 6.594 1 98.94 192 TYR A N 1
ATOM 1462 C CA . TYR A 1 192 ? -1.554 15.039 6.48 1 98.94 192 TYR A CA 1
ATOM 1463 C C . TYR A 1 192 ? -1.229 16.406 5.91 1 98.94 192 TYR A C 1
ATOM 1465 O O . TYR A 1 192 ? -1.171 16.594 4.691 1 98.94 192 TYR A O 1
ATOM 1473 N N . PRO A 1 193 ? -1.066 17.422 6.746 1 98.88 193 PRO A N 1
ATOM 1474 C CA . PRO A 1 193 ? -0.28 18.531 6.223 1 98.88 193 PRO A CA 1
ATOM 1475 C C . PRO A 1 193 ? 1.12 18.125 5.777 1 98.88 193 PRO A C 1
ATOM 1477 O O . PRO A 1 193 ? 1.864 17.516 6.559 1 98.88 193 PRO A O 1
ATOM 1480 N N . GLY A 1 194 ? 1.424 18.359 4.566 1 98.75 194 GLY A N 1
ATOM 1481 C CA . GLY A 1 194 ? 2.697 17.844 4.098 1 98.75 194 GLY A CA 1
ATOM 1482 C C . GLY A 1 194 ? 3.254 18.609 2.91 1 98.75 194 GLY A C 1
ATOM 1483 O O . GLY A 1 194 ? 2.527 18.891 1.957 1 98.75 194 GLY A O 1
ATOM 1484 N N . ALA A 1 195 ? 4.504 18.859 2.92 1 98 195 ALA A N 1
ATOM 1485 C CA . ALA A 1 195 ? 5.215 19.547 1.854 1 98 195 ALA A CA 1
ATOM 1486 C C . ALA A 1 195 ? 6.172 18.609 1.127 1 98 195 ALA A C 1
ATOM 1488 O O . ALA A 1 195 ? 7.395 18.781 1.193 1 98 195 ALA A O 1
ATOM 1489 N N . PHE A 1 196 ? 5.656 17.797 0.355 1 97.56 196 PHE A N 1
ATOM 1490 C CA . PHE A 1 196 ? 6.512 16.969 -0.497 1 97.56 196 PHE A CA 1
ATOM 1491 C C . PHE A 1 196 ? 7.238 17.828 -1.522 1 97.56 196 PHE A C 1
ATOM 1493 O O . PHE A 1 196 ? 6.699 18.844 -1.99 1 97.56 196 PHE A O 1
ATOM 1500 N N . ASN A 1 197 ? 8.406 17.438 -1.806 1 96.06 197 ASN A N 1
ATOM 1501 C CA . ASN A 1 197 ? 9.125 18.141 -2.855 1 96.06 197 ASN A CA 1
ATOM 1502 C C . ASN A 1 197 ? 8.75 17.641 -4.242 1 96.06 197 ASN A C 1
ATOM 1504 O O . ASN A 1 197 ? 7.93 16.719 -4.371 1 96.06 197 ASN A O 1
ATOM 1508 N N . LEU A 1 198 ? 9.336 18.219 -5.273 1 96.5 198 LEU A N 1
ATOM 1509 C CA . LEU A 1 198 ? 8.93 17.953 -6.648 1 96.5 198 LEU A CA 1
ATOM 1510 C C . LEU A 1 198 ? 9.242 16.5 -7.027 1 96.5 198 LEU A C 1
ATOM 1512 O O . LEU A 1 198 ? 8.492 15.875 -7.777 1 96.5 198 LEU A O 1
ATOM 1516 N N . THR A 1 199 ? 10.352 15.984 -6.438 1 95.31 199 THR A N 1
ATOM 1517 C CA . THR A 1 199 ? 10.781 14.633 -6.785 1 95.31 199 THR A CA 1
ATOM 1518 C C . THR A 1 199 ? 9.852 13.594 -6.16 1 95.31 199 THR A C 1
ATOM 1520 O O . THR A 1 199 ? 9.25 12.789 -6.867 1 95.31 199 THR A O 1
ATOM 1523 N N . THR A 1 200 ? 9.648 13.609 -4.875 1 96.25 200 THR A N 1
ATOM 1524 C CA . THR A 1 200 ? 8.852 12.602 -4.188 1 96.25 200 THR A CA 1
ATOM 1525 C C . THR A 1 200 ? 7.359 12.867 -4.367 1 96.25 200 THR A C 1
ATOM 1527 O O . THR A 1 200 ? 6.543 11.945 -4.293 1 96.25 200 THR A O 1
ATOM 1530 N N . GLY A 1 201 ? 7.031 14.211 -4.535 1 97.62 201 GLY A N 1
ATOM 1531 C CA . GLY A 1 201 ? 5.637 14.531 -4.812 1 97.62 201 GLY A CA 1
ATOM 1532 C C . GLY A 1 201 ? 5.113 13.867 -6.07 1 97.62 201 GLY A C 1
ATOM 1533 O O . GLY A 1 201 ? 4.043 13.258 -6.059 1 97.62 201 GLY A O 1
ATOM 1534 N N . ALA A 1 202 ? 5.879 14 -7.113 1 96.81 202 ALA A N 1
ATOM 1535 C CA . ALA A 1 202 ? 5.477 13.422 -8.391 1 96.81 202 ALA A CA 1
ATOM 1536 C C . ALA A 1 202 ? 5.359 11.898 -8.289 1 96.81 202 ALA A C 1
ATOM 1538 O O . ALA A 1 202 ? 4.48 11.297 -8.914 1 96.81 202 ALA A O 1
ATOM 1539 N N . LEU A 1 203 ? 6.203 11.312 -7.484 1 95.69 203 LEU A N 1
ATOM 1540 C CA . LEU A 1 203 ? 6.281 9.859 -7.391 1 95.69 203 LEU A CA 1
ATOM 1541 C C . LEU A 1 203 ? 5.199 9.312 -6.465 1 95.69 203 LEU A C 1
ATOM 1543 O O . LEU A 1 203 ? 4.574 8.297 -6.766 1 95.69 203 LEU A O 1
ATOM 1547 N N . HIS A 1 204 ? 4.926 10 -5.293 1 98.56 204 HIS A N 1
ATOM 1548 C CA . HIS A 1 204 ? 4.316 9.227 -4.215 1 98.56 204 HIS A CA 1
ATOM 1549 C C . HIS A 1 204 ? 3.145 9.977 -3.594 1 98.56 204 HIS A C 1
ATOM 1551 O O . HIS A 1 204 ? 2.34 9.391 -2.865 1 98.56 204 HIS A O 1
ATOM 1557 N N . TRP A 1 205 ? 2.975 11.25 -3.916 1 98.81 205 TRP A N 1
ATOM 1558 C CA . TRP A 1 205 ? 2.004 12.07 -3.203 1 98.81 205 TRP A CA 1
ATOM 1559 C C . TRP A 1 205 ? 0.601 11.484 -3.326 1 98.81 205 TRP A C 1
ATOM 1561 O O . TRP A 1 205 ? 0.026 11.023 -2.34 1 98.81 205 TRP A O 1
ATOM 1571 N N . GLU A 1 206 ? 0.143 11.375 -4.48 1 98.88 206 GLU A N 1
ATOM 1572 C CA . GLU A 1 206 ? -1.19 10.828 -4.719 1 98.88 206 GLU A CA 1
ATOM 1573 C C . GLU A 1 206 ? -1.245 9.344 -4.375 1 98.88 206 GLU A C 1
ATOM 1575 O O . GLU A 1 206 ? -2.213 8.875 -3.771 1 98.88 206 GLU A O 1
ATOM 1580 N N . LEU A 1 207 ? -0.236 8.617 -4.691 1 98.88 207 LEU A N 1
ATOM 1581 C CA . LEU A 1 207 ? -0.182 7.184 -4.438 1 98.88 207 LEU A CA 1
ATOM 1582 C C . LEU A 1 207 ? -0.333 6.887 -2.949 1 98.88 207 LEU A C 1
ATOM 1584 O O . LEU A 1 207 ? -1.109 6.012 -2.561 1 98.88 207 LEU A O 1
ATOM 1588 N N . LEU A 1 208 ? 0.343 7.605 -2.131 1 98.94 208 LEU A N 1
ATOM 1589 C CA . LEU A 1 208 ? 0.311 7.352 -0.695 1 98.94 208 LEU A CA 1
ATOM 1590 C C . LEU A 1 208 ? -1.051 7.711 -0.11 1 98.94 208 LEU A C 1
ATOM 1592 O O . LEU A 1 208 ? -1.554 7.02 0.777 1 98.94 208 LEU A O 1
ATOM 1596 N N . ALA A 1 209 ? -1.621 8.82 -0.613 1 98.94 209 ALA A N 1
ATOM 1597 C CA . ALA A 1 209 ? -2.955 9.18 -0.142 1 98.94 209 ALA A CA 1
ATOM 1598 C C . ALA A 1 209 ? -3.961 8.07 -0.434 1 98.94 209 ALA A C 1
ATOM 1600 O O . ALA A 1 209 ? -4.703 7.645 0.455 1 98.94 209 ALA A O 1
ATOM 1601 N N . ARG A 1 210 ? -3.92 7.625 -1.623 1 98.94 210 ARG A N 1
ATOM 1602 C CA . ARG A 1 210 ? -4.871 6.605 -2.045 1 98.94 210 ARG A CA 1
ATOM 1603 C C . ARG A 1 210 ? -4.582 5.27 -1.368 1 98.94 210 ARG A C 1
ATOM 1605 O O . ARG A 1 210 ? -5.5 4.516 -1.047 1 98.94 210 ARG A O 1
ATOM 1612 N N . ALA A 1 211 ? -3.328 4.926 -1.147 1 98.94 211 ALA A N 1
ATOM 1613 C CA . ALA A 1 211 ? -2.945 3.705 -0.442 1 98.94 211 ALA A CA 1
ATOM 1614 C C . ALA A 1 211 ? -3.467 3.715 0.992 1 98.94 211 ALA A C 1
ATOM 1616 O O . ALA A 1 211 ? -4.008 2.713 1.47 1 98.94 211 ALA A O 1
ATOM 1617 N N . ARG A 1 212 ? -3.271 4.895 1.713 1 98.94 212 ARG A N 1
ATOM 1618 C CA . ARG A 1 212 ? -3.766 4.973 3.084 1 98.94 212 ARG A CA 1
ATOM 1619 C C . ARG A 1 212 ? -5.285 4.859 3.125 1 98.94 212 ARG A C 1
ATOM 1621 O O . ARG A 1 212 ? -5.84 4.23 4.027 1 98.94 212 ARG A O 1
ATOM 1628 N N . ALA A 1 213 ? -5.938 5.406 2.117 1 98.94 213 ALA A N 1
ATOM 1629 C CA . ALA A 1 213 ? -7.398 5.355 2.094 1 98.94 213 ALA A CA 1
ATOM 1630 C C . ALA A 1 213 ? -7.895 3.936 1.848 1 98.94 213 ALA A C 1
ATOM 1632 O O . ALA A 1 213 ? -8.766 3.441 2.572 1 98.94 213 ALA A O 1
ATOM 1633 N N . THR A 1 214 ? -7.359 3.25 0.876 1 98.69 214 THR A N 1
ATOM 1634 C CA . THR A 1 214 ? -7.852 1.934 0.488 1 98.69 214 THR A CA 1
ATOM 1635 C C . THR A 1 214 ? -7.527 0.896 1.559 1 98.69 214 THR A C 1
ATOM 1637 O O . THR A 1 214 ? -8.367 0.06 1.896 1 98.69 214 THR A O 1
ATOM 1640 N N . ASP A 1 215 ? -6.328 0.921 2.193 1 98.69 215 ASP A N 1
ATOM 1641 C CA . ASP A 1 215 ? -5.922 -0.066 3.188 1 98.69 215 ASP A CA 1
ATOM 1642 C C . ASP A 1 215 ? -6.766 0.049 4.453 1 98.69 215 ASP A C 1
ATOM 1644 O O . ASP A 1 215 ? -6.957 -0.937 5.172 1 98.69 215 ASP A O 1
ATOM 1648 N N . ASN A 1 216 ? -7.23 1.288 4.695 1 98.88 216 ASN A N 1
ATOM 1649 C CA . ASN A 1 216 ? -7.914 1.521 5.965 1 98.88 216 ASN A CA 1
ATOM 1650 C C . ASN A 1 216 ? -9.391 1.846 5.754 1 98.88 216 ASN A C 1
ATOM 1652 O O . ASN A 1 216 ? -10.148 1.951 6.715 1 98.88 216 ASN A O 1
ATOM 1656 N N . GLN A 1 217 ? -9.797 2.01 4.445 1 98.69 217 GLN A N 1
ATOM 1657 C CA . GLN A 1 217 ? -11.156 2.338 4.027 1 98.69 217 GLN A CA 1
ATOM 1658 C C . GLN A 1 217 ? -11.719 3.494 4.848 1 98.69 217 GLN A C 1
ATOM 1660 O O . GLN A 1 217 ? -12.82 3.398 5.391 1 98.69 217 GLN A O 1
ATOM 1665 N N . VAL A 1 218 ? -10.945 4.594 4.922 1 98.94 218 VAL A N 1
ATOM 1666 C CA . VAL A 1 218 ? -11.352 5.863 5.52 1 98.94 218 VAL A CA 1
ATOM 1667 C C . VAL A 1 218 ? -10.945 7.016 4.598 1 98.94 218 VAL A C 1
ATOM 1669 O O . VAL A 1 218 ? -10.266 6.809 3.596 1 98.94 218 VAL A O 1
ATOM 1672 N N . TYR A 1 219 ? -11.453 8.234 4.867 1 98.94 219 TYR A N 1
ATOM 1673 C CA . TYR A 1 219 ? -11.07 9.422 4.102 1 98.94 219 TYR A CA 1
ATOM 1674 C C . TYR A 1 219 ? -9.633 9.828 4.402 1 98.94 219 TYR A C 1
ATOM 1676 O O . TYR A 1 219 ? -9.133 9.602 5.508 1 98.94 219 TYR A O 1
ATOM 1684 N N . VAL A 1 220 ? -8.977 10.367 3.434 1 98.94 220 VAL A N 1
ATOM 1685 C CA . VAL A 1 220 ? -7.633 10.914 3.602 1 98.94 220 VAL A CA 1
ATOM 1686 C C . VAL A 1 220 ? -7.566 12.312 2.99 1 98.94 220 VAL A C 1
ATOM 1688 O O . VAL A 1 220 ? -8.078 12.539 1.891 1 98.94 220 VAL A O 1
ATOM 1691 N N . GLY A 1 221 ? -7.098 13.297 3.709 1 99 221 GLY A N 1
ATOM 1692 C CA . GLY A 1 221 ? -6.82 14.641 3.223 1 99 221 GLY A CA 1
ATOM 1693 C C . GLY A 1 221 ? -5.355 15.016 3.318 1 99 221 GLY A C 1
ATOM 1694 O O . GLY A 1 221 ? -4.758 14.938 4.391 1 99 221 GLY A O 1
ATOM 1695 N N . LEU A 1 222 ? -4.73 15.305 2.168 1 98.94 222 LEU A N 1
ATOM 1696 C CA . LEU A 1 222 ? -3.377 15.852 2.113 1 98.94 222 LEU A CA 1
ATOM 1697 C C . LEU A 1 222 ? -3.406 17.344 1.834 1 98.94 222 LEU A C 1
ATOM 1699 O O . LEU A 1 222 ? -3.984 17.797 0.837 1 98.94 222 LEU A O 1
ATOM 1703 N N . CYS A 1 223 ? -2.809 18.141 2.721 1 98.94 223 CYS A N 1
ATOM 1704 C CA . CYS A 1 223 ? -2.797 19.594 2.58 1 98.94 223 CYS A CA 1
ATOM 1705 C C . CYS A 1 223 ? -1.377 20.109 2.398 1 98.94 223 CYS A C 1
ATOM 1707 O O . CYS A 1 223 ? -0.591 20.125 3.346 1 98.94 223 CYS A O 1
ATOM 1709 N N . SER A 1 224 ? -1.069 20.562 1.208 1 98.81 224 SER A N 1
ATOM 1710 C CA . SER A 1 224 ? 0.268 21.031 0.85 1 98.81 224 SER A CA 1
ATOM 1711 C C . SER A 1 224 ? 0.329 22.547 0.791 1 98.81 224 SER A C 1
ATOM 1713 O O . SER A 1 224 ? -0.68 23.203 0.525 1 98.81 224 SER A O 1
ATOM 1715 N N . PRO A 1 225 ? 1.531 23.062 1.125 1 98.56 225 PRO A N 1
ATOM 1716 C CA . PRO A 1 225 ? 1.707 24.453 0.677 1 98.56 225 PRO A CA 1
ATOM 1717 C C . PRO A 1 225 ? 1.678 24.594 -0.844 1 98.56 225 PRO A C 1
ATOM 1719 O O . PRO A 1 225 ? 1.801 23.594 -1.559 1 98.56 225 PRO A O 1
ATOM 1722 N N . ALA A 1 226 ? 1.376 25.812 -1.272 1 98.62 226 ALA A N 1
ATOM 1723 C CA . ALA A 1 226 ? 1.508 26.125 -2.693 1 98.62 226 ALA A CA 1
ATOM 1724 C C . ALA A 1 226 ? 2.971 26.078 -3.129 1 98.62 226 ALA A C 1
ATOM 1726 O O . ALA A 1 226 ? 3.871 26.297 -2.314 1 98.62 226 ALA A O 1
ATOM 1727 N N . ARG A 1 227 ? 3.246 25.812 -4.34 1 98.38 227 ARG A N 1
ATOM 1728 C CA . ARG A 1 227 ? 4.605 25.75 -4.863 1 98.38 227 ARG A CA 1
ATOM 1729 C C . ARG A 1 227 ? 5.156 27.156 -5.117 1 98.38 227 ARG A C 1
ATOM 1731 O O . ARG A 1 227 ? 4.453 28.016 -5.66 1 98.38 227 ARG A O 1
ATOM 1738 N N . ASP A 1 228 ? 6.32 27.391 -4.629 1 96.94 228 ASP A N 1
ATOM 1739 C CA . ASP A 1 228 ? 7.102 28.594 -4.938 1 96.94 228 ASP A CA 1
ATOM 1740 C C . ASP A 1 228 ? 8.469 28.219 -5.508 1 96.94 228 ASP A C 1
ATOM 1742 O O . ASP A 1 228 ? 9.359 27.781 -4.773 1 96.94 228 ASP A O 1
ATOM 1746 N N . MET A 1 229 ? 8.656 28.516 -6.809 1 96 229 MET A N 1
ATOM 1747 C CA . MET A 1 229 ? 9.875 28.094 -7.488 1 96 229 MET A CA 1
ATOM 1748 C C . MET A 1 229 ? 11.039 29 -7.125 1 96 229 MET A C 1
ATOM 1750 O O . MET A 1 229 ? 12.195 28.672 -7.406 1 96 229 MET A O 1
ATOM 1754 N N . GLU A 1 230 ? 10.82 30.031 -6.445 1 94.69 230 GLU A N 1
ATOM 1755 C CA . GLU A 1 230 ? 11.867 30.938 -6.008 1 94.69 230 GLU A CA 1
ATOM 1756 C C . GLU A 1 230 ? 12.391 30.562 -4.625 1 94.69 230 GLU A C 1
ATOM 1758 O O . GLU A 1 230 ? 13.406 31.094 -4.168 1 94.69 230 GLU A O 1
ATOM 1763 N N . ALA A 1 231 ? 11.516 29.844 -3.982 1 92.94 231 ALA A N 1
ATOM 1764 C CA . ALA A 1 231 ? 11.953 29.391 -2.668 1 92.94 231 ALA A CA 1
ATOM 1765 C C . ALA A 1 231 ? 13.047 28.328 -2.789 1 92.94 231 ALA A C 1
ATOM 1767 O O . ALA A 1 231 ? 13.266 27.781 -3.867 1 92.94 231 ALA A O 1
ATOM 1768 N N . GLU A 1 232 ? 13.805 28.062 -1.66 1 86.62 232 GLU A N 1
ATOM 1769 C CA . GLU A 1 232 ? 14.844 27.047 -1.636 1 86.62 232 GLU A CA 1
ATOM 1770 C C . GLU A 1 232 ? 14.242 25.641 -1.678 1 86.62 232 GLU A C 1
ATOM 1772 O O . GLU A 1 232 ? 14.82 24.734 -2.281 1 86.62 232 GLU A O 1
ATOM 1777 N N . TYR A 1 233 ? 13.172 25.578 -1.074 1 91.44 233 TYR A N 1
ATOM 1778 C CA . TYR A 1 233 ? 12.391 24.359 -1.096 1 91.44 233 TYR A CA 1
ATOM 1779 C C . TYR A 1 233 ? 11.141 24.516 -1.956 1 91.44 233 TYR A C 1
ATOM 1781 O O . TYR A 1 233 ? 10.375 25.469 -1.775 1 91.44 233 TYR A O 1
ATOM 1789 N N . ASN A 1 234 ? 10.969 23.609 -2.828 1 95.19 234 ASN A N 1
ATOM 1790 C CA . ASN A 1 234 ? 9.82 23.703 -3.721 1 95.19 234 ASN A CA 1
ATOM 1791 C C . ASN A 1 234 ? 8.812 22.578 -3.461 1 95.19 234 ASN A C 1
ATOM 1793 O O . ASN A 1 234 ? 9.094 21.406 -3.754 1 95.19 234 ASN A O 1
ATOM 1797 N N . ALA A 1 235 ? 7.621 22.969 -3.035 1 97.56 235 ALA A N 1
ATOM 1798 C CA . ALA A 1 235 ? 6.566 22.016 -2.674 1 97.56 235 ALA A CA 1
ATOM 1799 C C . ALA A 1 235 ? 5.871 21.469 -3.916 1 97.56 235 ALA A C 1
ATOM 1801 O O . ALA A 1 235 ? 5.766 22.156 -4.93 1 97.56 235 ALA A O 1
ATOM 1802 N N . TRP A 1 236 ? 5.391 20.391 -3.879 1 98.25 236 TRP A N 1
ATOM 1803 C CA . TRP A 1 236 ? 4.66 19.688 -4.938 1 98.25 236 TRP A CA 1
ATOM 1804 C C . TRP A 1 236 ? 3.307 20.359 -5.184 1 98.25 236 TRP A C 1
ATOM 1806 O O . TRP A 1 236 ? 2.912 20.562 -6.336 1 98.25 236 TRP A O 1
ATOM 1816 N N . GLY A 1 237 ? 2.688 20.781 -4.027 1 98.75 237 GLY A N 1
ATOM 1817 C CA . GLY A 1 237 ? 1.308 21.234 -4.094 1 98.75 237 GLY A CA 1
ATOM 1818 C C . GLY A 1 237 ? 0.308 20.094 -4.164 1 98.75 237 GLY A C 1
ATOM 1819 O O . GLY A 1 237 ? 0.416 19.125 -3.414 1 98.75 237 GLY A O 1
ATOM 1820 N N . HIS A 1 238 ? -0.828 20.359 -4.766 1 98.88 238 HIS A N 1
ATOM 1821 C CA . HIS A 1 238 ? -1.8 19.328 -5.105 1 98.88 238 HIS A CA 1
ATOM 1822 C C . HIS A 1 238 ? -2.494 18.797 -3.857 1 98.88 238 HIS A C 1
ATOM 1824 O O . HIS A 1 238 ? -2.725 17.578 -3.74 1 98.88 238 HIS A O 1
ATOM 1830 N N . SER A 1 239 ? -2.852 19.609 -2.955 1 98.94 239 SER A N 1
ATOM 1831 C CA . SER A 1 239 ? -3.725 19.172 -1.867 1 98.94 239 SER A CA 1
ATOM 1832 C C . SER A 1 239 ? -4.914 18.375 -2.393 1 98.94 239 SER A C 1
ATOM 1834 O O . SER A 1 239 ? -5.48 18.719 -3.436 1 98.94 239 SER A O 1
ATOM 1836 N N . MET A 1 240 ? -5.273 17.359 -1.624 1 98.94 240 MET A N 1
ATOM 1837 C CA . MET A 1 240 ? -6.32 16.5 -2.174 1 98.94 240 MET A CA 1
ATOM 1838 C C . MET A 1 240 ? -7.086 15.789 -1.06 1 98.94 240 MET A C 1
ATOM 1840 O O . MET A 1 240 ? -6.602 15.703 0.07 1 98.94 240 MET A O 1
ATOM 1844 N N . VAL A 1 241 ? -8.344 15.383 -1.425 1 98.94 241 VAL A N 1
ATOM 1845 C CA . VAL A 1 241 ? -9.18 14.547 -0.571 1 98.94 241 VAL A CA 1
ATOM 1846 C C . VAL A 1 241 ? -9.508 13.234 -1.284 1 98.94 241 VAL A C 1
ATOM 1848 O O . VAL A 1 241 ? -9.883 13.234 -2.457 1 98.94 241 VAL A O 1
ATOM 1851 N N . VAL A 1 242 ? -9.297 12.141 -0.619 1 98.94 242 VAL A N 1
ATOM 1852 C CA . VAL A 1 242 ? -9.508 10.797 -1.146 1 98.94 242 VAL A CA 1
ATOM 1853 C C . VAL A 1 242 ? -10.586 10.086 -0.324 1 98.94 242 VAL A C 1
ATOM 1855 O O . VAL A 1 242 ? -10.594 10.172 0.906 1 98.94 242 VAL A O 1
ATOM 1858 N N . ASP A 1 243 ? -11.492 9.43 -0.974 1 98.81 243 ASP A N 1
ATOM 1859 C CA . ASP A 1 243 ? -12.57 8.766 -0.235 1 98.81 243 ASP A CA 1
ATOM 1860 C C . ASP A 1 243 ? -12.148 7.367 0.204 1 98.81 243 ASP A C 1
ATOM 1862 O O . ASP A 1 243 ? -11.055 6.91 -0.129 1 98.81 243 ASP A O 1
ATOM 1866 N N . PRO A 1 244 ? -13.008 6.66 0.949 1 98.56 244 PRO A N 1
ATOM 1867 C CA . PRO A 1 244 ? -12.625 5.383 1.552 1 98.56 244 PRO A CA 1
ATOM 1868 C C . PRO A 1 244 ? -12.398 4.285 0.513 1 98.56 244 PRO A C 1
ATOM 1870 O O . PRO A 1 244 ? -11.883 3.215 0.843 1 98.56 244 PRO A O 1
ATOM 1873 N N . ASN A 1 245 ? -12.734 4.555 -0.705 1 97.62 245 ASN A N 1
ATOM 1874 C CA . ASN A 1 245 ? -12.516 3.588 -1.776 1 97.62 245 ASN A CA 1
ATOM 1875 C C . ASN A 1 245 ? -11.367 4.008 -2.684 1 97.62 245 ASN A C 1
ATOM 1877 O O . ASN A 1 245 ? -11.219 3.488 -3.793 1 97.62 245 ASN A O 1
ATOM 1881 N N . ALA A 1 246 ? -10.57 4.992 -2.238 1 98.5 246 ALA A N 1
ATOM 1882 C CA . ALA A 1 246 ? -9.32 5.465 -2.824 1 98.5 246 ALA A CA 1
ATOM 1883 C C . ALA A 1 246 ? -9.578 6.293 -4.078 1 98.5 246 ALA A C 1
ATOM 1885 O O . ALA A 1 246 ? -8.688 6.457 -4.914 1 98.5 246 ALA A O 1
ATOM 1886 N N . ALA A 1 247 ? -10.875 6.789 -4.246 1 98.38 247 ALA A N 1
ATOM 1887 C CA . ALA A 1 247 ? -11.133 7.758 -5.309 1 98.38 247 ALA A CA 1
ATOM 1888 C C . ALA A 1 247 ? -10.695 9.156 -4.891 1 98.38 247 ALA A C 1
ATOM 1890 O O . ALA A 1 247 ? -11.023 9.609 -3.791 1 98.38 247 ALA A O 1
ATOM 1891 N N . VAL A 1 248 ? -9.898 9.828 -5.785 1 98.75 248 VAL A N 1
ATOM 1892 C CA . VAL A 1 248 ? -9.578 11.234 -5.551 1 98.75 248 VAL A CA 1
ATOM 1893 C C . VAL A 1 248 ? -10.82 12.094 -5.797 1 98.75 248 VAL A C 1
ATOM 1895 O O . VAL A 1 248 ? -11.25 12.258 -6.941 1 98.75 248 VAL A O 1
ATOM 1898 N N . LEU A 1 249 ? -11.43 12.562 -4.699 1 98.62 249 LEU A N 1
ATOM 1899 C CA . LEU A 1 249 ? -12.641 13.367 -4.812 1 98.62 249 LEU A CA 1
ATOM 1900 C C . LEU A 1 249 ? -12.344 14.719 -5.445 1 98.62 249 LEU A C 1
ATOM 1902 O O . LEU A 1 249 ? -13.148 15.234 -6.223 1 98.62 249 LEU A O 1
ATOM 1906 N N . GLU A 1 250 ? -11.234 15.234 -5.129 1 98.69 250 GLU A N 1
ATOM 1907 C CA . GLU A 1 250 ? -10.766 16.5 -5.672 1 98.69 250 GLU A CA 1
ATOM 1908 C C . GLU A 1 250 ? -9.281 16.703 -5.414 1 98.69 250 GLU A C 1
ATOM 1910 O O . GLU A 1 250 ? -8.75 16.234 -4.406 1 98.69 250 GLU A O 1
ATOM 1915 N N . GLN A 1 251 ? -8.609 17.438 -6.246 1 98.75 251 GLN A N 1
ATOM 1916 C CA . GLN A 1 251 ? -7.188 17.75 -6.164 1 98.75 251 GLN A CA 1
ATOM 1917 C C . GLN A 1 251 ? -6.898 19.125 -6.77 1 98.75 251 GLN A C 1
ATOM 1919 O O . GLN A 1 251 ? -7.379 19.438 -7.859 1 98.75 251 GLN A O 1
ATOM 1924 N N . LEU A 1 252 ? -6.168 19.938 -5.996 1 98.88 252 LEU A N 1
ATOM 1925 C CA . LEU A 1 252 ? -5.727 21.234 -6.523 1 98.88 252 LEU A CA 1
ATOM 1926 C C . LEU A 1 252 ? -4.504 21.062 -7.418 1 98.88 252 LEU A C 1
ATOM 1928 O O . LEU A 1 252 ? -3.898 19.984 -7.453 1 98.88 252 LEU A O 1
ATOM 1932 N N . ASP A 1 253 ? -4.195 22.125 -8.211 1 98.56 253 ASP A N 1
ATOM 1933 C CA . ASP A 1 253 ? -2.879 22.188 -8.844 1 98.56 253 ASP A CA 1
ATOM 1934 C C . ASP A 1 253 ? -1.831 22.719 -7.871 1 98.56 253 ASP A C 1
ATOM 1936 O O . ASP A 1 253 ? -2.018 22.656 -6.652 1 98.56 253 ASP A O 1
ATOM 1940 N N . GLU A 1 254 ? -0.582 23.125 -8.289 1 98.62 254 GLU A N 1
ATOM 1941 C CA . GLU A 1 254 ? 0.534 23.484 -7.41 1 98.62 254 GLU A CA 1
ATOM 1942 C C . GLU A 1 254 ? 0.393 24.906 -6.875 1 98.62 254 GLU A C 1
ATOM 1944 O O . GLU A 1 254 ? 1.114 25.297 -5.961 1 98.62 254 GLU A O 1
ATOM 1949 N N . LYS A 1 255 ? -0.695 25.719 -7.387 1 98.5 255 LYS A N 1
ATOM 1950 C CA . LYS A 1 255 ? -0.852 27.109 -7.004 1 98.5 255 LYS A CA 1
ATOM 1951 C C . LYS A 1 255 ? -1.679 27.25 -5.727 1 98.5 255 LYS A C 1
ATOM 1953 O O . LYS A 1 255 ? -2.301 26.281 -5.281 1 98.5 255 LYS A O 1
ATOM 1958 N N . GLU A 1 256 ? -1.529 28.219 -5.191 1 98.12 256 GLU A N 1
ATOM 1959 C CA . GLU A 1 256 ? -2.357 28.5 -4.023 1 98.12 256 GLU A CA 1
ATOM 1960 C C . GLU A 1 256 ? -3.832 28.25 -4.316 1 98.12 256 GLU A C 1
ATOM 1962 O O . GLU A 1 256 ? -4.316 28.547 -5.41 1 98.12 256 GLU A O 1
ATOM 1967 N N . GLY A 1 257 ? -4.512 27.812 -3.326 1 98.31 257 GLY A N 1
ATOM 1968 C CA . GLY A 1 257 ? -5.914 27.469 -3.514 1 98.31 257 GLY A CA 1
ATOM 1969 C C . GLY A 1 257 ? -6.543 26.828 -2.289 1 98.31 257 GLY A C 1
ATOM 1970 O O . GLY A 1 257 ? -5.852 26.516 -1.322 1 98.31 257 GLY A O 1
ATOM 1971 N N . VAL A 1 258 ? -7.863 26.688 -2.363 1 98.62 258 VAL A N 1
ATOM 1972 C CA . VAL A 1 258 ? -8.641 26.062 -1.292 1 98.62 258 VAL A CA 1
ATOM 1973 C C . VAL A 1 258 ? -9.531 24.969 -1.865 1 98.62 258 VAL A C 1
ATOM 1975 O O . VAL A 1 258 ? -10.258 25.188 -2.832 1 98.62 258 VAL A O 1
ATOM 1978 N N . LEU A 1 259 ? -9.367 24 -1.374 1 98.69 259 LEU A N 1
ATOM 1979 C CA . LEU A 1 259 ? -10.203 22.844 -1.714 1 98.69 259 LEU A CA 1
ATOM 1980 C C . LEU A 1 259 ? -11.25 22.594 -0.63 1 98.69 259 LEU A C 1
ATOM 1982 O O . LEU A 1 259 ? -10.906 22.438 0.545 1 98.69 259 LEU A O 1
ATOM 1986 N N . ILE A 1 260 ? -12.562 22.438 -1.016 1 98.62 260 ILE A N 1
ATOM 1987 C CA . ILE A 1 260 ? -13.641 22.172 -0.065 1 98.62 260 ILE A CA 1
ATOM 1988 C C . ILE A 1 260 ? -14.477 20.984 -0.547 1 98.62 260 ILE A C 1
ATOM 1990 O O . ILE A 1 260 ? -14.992 21 -1.669 1 98.62 260 ILE A O 1
ATOM 1994 N N . ARG A 1 261 ? -14.555 20.156 0.299 1 98.44 261 ARG A N 1
ATOM 1995 C CA . ARG A 1 261 ? -15.266 18.938 -0.076 1 98.44 261 ARG A CA 1
ATOM 1996 C C . ARG A 1 261 ? -16.016 18.359 1.114 1 98.44 261 ARG A C 1
ATOM 1998 O O . ARG A 1 261 ? -15.508 18.359 2.236 1 98.44 261 ARG A O 1
ATOM 2005 N N . GLU A 1 262 ? -17.281 17.875 0.733 1 98.5 262 GLU A N 1
ATOM 2006 C CA . GLU A 1 262 ? -18.078 17.219 1.767 1 98.5 262 GLU A CA 1
ATOM 2007 C C . GLU A 1 262 ? -17.719 15.742 1.887 1 98.5 262 GLU A C 1
ATOM 2009 O O . GLU A 1 262 ? -17.656 15.031 0.882 1 98.5 262 GLU A O 1
ATOM 2014 N N . LEU A 1 263 ? -17.359 15.383 3.064 1 98.75 263 LEU A N 1
ATOM 2015 C CA . LEU A 1 263 ? -17.219 13.969 3.416 1 98.75 263 LEU A CA 1
ATOM 2016 C C . LEU A 1 263 ? -18.547 13.383 3.859 1 98.75 263 LEU A C 1
ATOM 2018 O O . LEU A 1 263 ? -19.141 13.836 4.84 1 98.75 263 LEU A O 1
ATOM 2022 N N . GLU A 1 264 ? -18.906 12.375 3.275 1 98.44 264 GLU A N 1
ATOM 2023 C CA . GLU A 1 264 ? -20.281 11.891 3.434 1 98.44 264 GLU A CA 1
ATOM 2024 C C . GLU A 1 264 ? -20.359 10.82 4.516 1 98.44 264 GLU A C 1
ATOM 2026 O O . GLU A 1 264 ? -19.688 9.797 4.434 1 98.44 264 GLU A O 1
ATOM 2031 N N . ALA A 1 265 ? -21.297 11.188 5.441 1 97.69 265 ALA A N 1
ATOM 2032 C CA . ALA A 1 265 ? -21.625 10.164 6.43 1 97.69 265 ALA A CA 1
ATOM 2033 C C . ALA A 1 265 ? -22.234 8.93 5.762 1 97.69 265 ALA A C 1
ATOM 2035 O O . ALA A 1 265 ? -23.047 9.055 4.84 1 97.69 265 ALA A O 1
ATOM 2036 N N . GLY A 1 266 ? -21.797 7.789 6.219 1 97.75 266 GLY A N 1
ATOM 2037 C CA . GLY A 1 266 ? -22.328 6.543 5.691 1 97.75 266 GLY A CA 1
ATOM 2038 C C . GLY A 1 266 ? -21.453 5.926 4.613 1 97.75 266 GLY A C 1
ATOM 2039 O O . GLY A 1 266 ? -21.578 4.734 4.32 1 97.75 266 GLY A O 1
ATOM 2040 N N . LYS A 1 267 ? -20.578 6.773 4 1 97.62 267 LYS A N 1
ATOM 2041 C CA . LYS A 1 267 ? -19.766 6.293 2.889 1 97.62 267 LYS A CA 1
ATOM 2042 C C . LYS A 1 267 ? -18.766 5.23 3.354 1 97.62 267 LYS A C 1
ATOM 2044 O O . LYS A 1 267 ? -18.547 4.234 2.66 1 97.62 267 LYS A O 1
ATOM 2049 N N . ILE A 1 268 ? -18.172 5.371 4.508 1 98.56 268 ILE A N 1
ATOM 2050 C CA . ILE A 1 268 ? -17.219 4.398 5.043 1 98.56 268 ILE A CA 1
ATOM 2051 C C . ILE A 1 268 ? -17.922 3.062 5.27 1 98.56 268 ILE A C 1
ATOM 2053 O O . ILE A 1 268 ? -17.422 2.01 4.867 1 98.56 268 ILE A O 1
ATOM 2057 N N . GLU A 1 269 ? -19.125 3.133 5.902 1 96.56 269 GLU A N 1
ATOM 2058 C CA . GLU A 1 269 ? -19.906 1.919 6.156 1 96.56 269 GLU A CA 1
ATOM 2059 C C . GLU A 1 269 ? -20.281 1.229 4.852 1 96.56 269 GLU A C 1
ATOM 2061 O O . GLU A 1 269 ? -20.234 0.001 4.754 1 96.56 269 GLU A O 1
ATOM 2066 N N . GLU A 1 270 ? -20.625 2.029 3.928 1 96.44 270 GLU A N 1
ATOM 2067 C CA . GLU A 1 270 ? -21 1.483 2.627 1 96.44 270 GLU A CA 1
ATOM 2068 C C . GLU A 1 270 ? -19.844 0.721 1.995 1 96.44 270 GLU A C 1
ATOM 2070 O O . GLU A 1 270 ? -20 -0.42 1.559 1 96.44 270 GLU A O 1
ATOM 2075 N N . ILE A 1 271 ? -18.688 1.325 2.006 1 96.25 271 ILE A N 1
ATOM 2076 C CA . ILE A 1 271 ? -17.5 0.725 1.399 1 96.25 271 ILE A CA 1
ATOM 2077 C C . ILE A 1 271 ? -17.109 -0.528 2.176 1 96.25 271 ILE A C 1
ATOM 2079 O O . ILE A 1 271 ? -16.781 -1.559 1.58 1 96.25 271 ILE A O 1
ATOM 2083 N N . ARG A 1 272 ? -17.156 -0.522 3.508 1 96.62 272 ARG A N 1
ATOM 2084 C CA . ARG A 1 272 ? -16.734 -1.642 4.348 1 96.62 272 ARG A CA 1
ATOM 2085 C C . ARG A 1 272 ? -17.734 -2.793 4.254 1 96.62 272 ARG A C 1
ATOM 2087 O O . ARG A 1 272 ? -17.375 -3.951 4.484 1 96.62 272 ARG A O 1
ATOM 2094 N N . LYS A 1 273 ? -19.016 -2.455 3.969 1 95.12 273 LYS A N 1
ATOM 2095 C CA . LYS A 1 273 ? -19.984 -3.516 3.74 1 95.12 273 LYS A CA 1
ATOM 2096 C C . LYS A 1 273 ? -19.703 -4.242 2.428 1 95.12 273 LYS A C 1
ATOM 2098 O O . LYS A 1 273 ? -19.875 -5.461 2.34 1 95.12 273 LYS A O 1
ATOM 2103 N N . GLY A 1 274 ? -19.281 -3.5 1.471 1 95.81 274 GLY A N 1
ATOM 2104 C CA . GLY A 1 274 ? -19.016 -4.09 0.169 1 95.81 274 GLY A CA 1
ATOM 2105 C C . GLY A 1 274 ? -17.766 -4.961 0.162 1 95.81 274 GLY A C 1
ATOM 2106 O O . GLY A 1 274 ? -17.797 -6.078 -0.356 1 95.81 274 GLY A O 1
ATOM 2107 N N . VAL A 1 275 ? -16.719 -4.492 0.645 1 96.56 275 VAL A N 1
ATOM 2108 C CA . VAL A 1 275 ? -15.445 -5.184 0.823 1 96.56 275 VAL A CA 1
ATOM 2109 C C . VAL A 1 275 ? -15.016 -5.105 2.285 1 96.56 275 VAL A C 1
ATOM 2111 O O . VAL A 1 275 ? -14.305 -4.18 2.684 1 96.56 275 VAL A O 1
ATOM 2114 N N . PRO A 1 276 ? -15.469 -6.113 3.096 1 97.44 276 PRO A N 1
ATOM 2115 C CA . PRO A 1 276 ? -15.383 -5.992 4.551 1 97.44 276 PRO A CA 1
ATOM 2116 C C . PRO A 1 276 ? -14.016 -6.383 5.098 1 97.44 276 PRO A C 1
ATOM 2118 O O . PRO A 1 276 ? -13.898 -7.344 5.863 1 97.44 276 PRO A O 1
ATOM 2121 N N . LEU A 1 277 ? -12.961 -5.664 4.805 1 97.88 277 LEU A N 1
ATOM 2122 C CA . LEU A 1 277 ? -11.586 -5.953 5.203 1 97.88 277 LEU A CA 1
ATOM 2123 C C . LEU A 1 277 ? -11.477 -6.066 6.719 1 97.88 277 LEU A C 1
ATOM 2125 O O . LEU A 1 277 ? -10.703 -6.883 7.23 1 97.88 277 LEU A O 1
ATOM 2129 N N . TYR A 1 278 ? -12.18 -5.25 7.496 1 95.69 278 TYR A N 1
ATOM 2130 C CA . TYR A 1 278 ? -12.008 -5.195 8.945 1 95.69 278 TYR A CA 1
ATOM 2131 C C . TYR A 1 278 ? -12.484 -6.488 9.594 1 95.69 278 TYR A C 1
ATOM 2133 O O . TYR A 1 278 ? -11.852 -6.984 10.531 1 95.69 278 TYR A O 1
ATOM 2141 N N . GLY A 1 279 ? -13.508 -7.047 9.086 1 96.62 279 GLY A N 1
ATOM 2142 C CA . GLY A 1 279 ? -14 -8.312 9.609 1 96.62 279 GLY A CA 1
ATOM 2143 C C . GLY A 1 279 ? -13.25 -9.516 9.062 1 96.62 279 GLY A C 1
ATOM 2144 O O . GLY A 1 279 ? -13.445 -10.641 9.531 1 96.62 279 GLY A O 1
ATOM 2145 N N . GLN A 1 280 ? -12.414 -9.258 8.078 1 98.06 280 GLN A N 1
ATOM 2146 C CA . GLN A 1 280 ? -11.773 -10.375 7.398 1 98.06 280 GLN A CA 1
ATOM 2147 C C . GLN A 1 280 ? -10.281 -10.422 7.707 1 98.06 280 GLN A C 1
ATOM 2149 O O . GLN A 1 280 ? -9.555 -11.25 7.156 1 98.06 280 GLN A O 1
ATOM 2154 N N . ARG A 1 281 ? -9.805 -9.578 8.555 1 97.56 281 ARG A N 1
ATOM 2155 C CA . ARG A 1 281 ? -8.414 -9.656 9.008 1 97.56 281 ARG A CA 1
ATOM 2156 C C . ARG A 1 281 ? -8.172 -10.945 9.789 1 97.56 281 ARG A C 1
ATOM 2158 O O . ARG A 1 281 ? -9.07 -11.445 10.469 1 97.56 281 ARG A O 1
ATOM 2165 N N . ARG A 1 282 ? -6.953 -11.469 9.727 1 98.19 282 ARG A N 1
ATOM 2166 C CA . ARG A 1 282 ? -6.594 -12.766 10.305 1 98.19 282 ARG A CA 1
ATOM 2167 C C . ARG A 1 282 ? -5.523 -12.602 11.375 1 98.19 282 ARG A C 1
ATOM 2169 O O . ARG A 1 282 ? -4.367 -12.984 11.172 1 98.19 282 ARG A O 1
ATOM 2176 N N . PHE A 1 283 ? -5.984 -12.258 12.547 1 96.94 283 PHE A N 1
ATOM 2177 C CA . PHE A 1 283 ? -5.051 -11.969 13.633 1 96.94 283 PHE A CA 1
ATOM 2178 C C . PHE A 1 283 ? -4.52 -13.258 14.242 1 96.94 283 PHE A C 1
ATOM 2180 O O . PHE A 1 283 ? -3.602 -13.234 15.062 1 96.94 283 PHE A O 1
ATOM 2187 N N . ASP A 1 284 ? -5.066 -14.414 13.82 1 97.5 284 ASP A N 1
ATOM 2188 C CA . ASP A 1 284 ? -4.461 -15.703 14.141 1 97.5 284 ASP A CA 1
ATOM 2189 C C . ASP A 1 284 ? -3.229 -15.961 13.281 1 97.5 284 ASP A C 1
ATOM 2191 O O . ASP A 1 284 ? -2.42 -16.828 13.586 1 97.5 284 ASP A O 1
ATOM 2195 N N . VAL A 1 285 ? -3.088 -15.18 12.172 1 98.25 285 VAL A N 1
ATOM 2196 C CA . VAL A 1 285 ? -1.979 -15.383 11.25 1 98.25 285 VAL A CA 1
ATOM 2197 C C . VAL A 1 285 ? -0.934 -14.289 11.445 1 98.25 285 VAL A C 1
ATOM 2199 O O . VAL A 1 285 ? 0.269 -14.547 11.367 1 98.25 285 VAL A O 1
ATOM 2202 N N . TYR A 1 286 ? -1.244 -13.086 11.719 1 97.25 286 TYR A N 1
ATOM 2203 C CA . TYR A 1 286 ? -0.362 -11.945 11.977 1 97.25 286 TYR A CA 1
ATOM 2204 C C . TYR A 1 286 ? -0.917 -11.062 13.086 1 97.25 286 TYR A C 1
ATOM 2206 O O . TYR A 1 286 ? -2.119 -11.078 13.359 1 97.25 286 TYR A O 1
ATOM 2214 N N . PRO A 1 287 ? -0.061 -10.297 13.75 1 95.88 287 PRO A N 1
ATOM 2215 C CA . PRO A 1 287 ? -0.524 -9.531 14.906 1 95.88 287 PRO A CA 1
ATOM 2216 C C . PRO A 1 287 ? -1.36 -8.312 14.516 1 95.88 287 PRO A C 1
ATOM 2218 O O . PRO A 1 287 ? -1.243 -7.816 13.391 1 95.88 287 PRO A O 1
ATOM 2221 N N . ASP A 1 288 ? -2.223 -7.875 15.43 1 95.5 288 ASP A N 1
ATOM 2222 C CA . ASP A 1 288 ? -2.959 -6.621 15.297 1 95.5 288 ASP A CA 1
ATOM 2223 C C . ASP A 1 288 ? -2.102 -5.434 15.727 1 95.5 288 ASP A C 1
ATOM 2225 O O . ASP A 1 288 ? -1.849 -5.238 16.922 1 95.5 288 ASP A O 1
ATOM 2229 N N . VAL A 1 289 ? -1.783 -4.586 14.773 1 93.19 289 VAL A N 1
ATOM 2230 C CA . VAL A 1 289 ? -0.869 -3.477 15.023 1 93.19 289 VAL A CA 1
ATOM 2231 C C . VAL A 1 289 ? -1.541 -2.447 15.93 1 93.19 289 VAL A C 1
ATOM 2233 O O . VAL A 1 289 ? -0.868 -1.604 16.531 1 93.19 289 VAL A O 1
ATOM 2236 N N . SER A 1 290 ? -2.871 -2.445 16.016 1 94 290 SER A N 1
ATOM 2237 C CA . SER A 1 290 ? -3.6 -1.456 16.812 1 94 290 SER A CA 1
ATOM 2238 C C . SER A 1 290 ? -3.586 -1.81 18.281 1 94 290 SER A C 1
ATOM 2240 O O . SER A 1 290 ? -4.023 -1.018 19.125 1 94 290 SER A O 1
ATOM 2242 N N . GLU A 1 291 ? -3.125 -3.01 18.656 1 91.56 291 GLU A N 1
ATOM 2243 C CA . GLU A 1 291 ? -2.973 -3.377 20.062 1 91.56 291 GLU A CA 1
ATOM 2244 C C . GLU A 1 291 ? -1.688 -2.797 20.656 1 91.56 291 GLU A C 1
ATOM 2246 O O . GLU A 1 291 ? -1.399 -2.982 21.828 1 91.56 291 GLU A O 1
ATOM 2251 N N . GLY A 1 292 ? -0.976 -1.919 19.859 1 85.44 292 GLY A N 1
ATOM 2252 C CA . GLY A 1 292 ? 0.191 -1.181 20.328 1 85.44 292 GLY A CA 1
ATOM 2253 C C . GLY A 1 292 ? 0.26 0.229 19.766 1 85.44 292 GLY A C 1
ATOM 2254 O O . GLY A 1 292 ? -0.584 0.626 18.953 1 85.44 292 GLY A O 1
ATOM 2255 N N . GLY A 1 293 ? 1.099 1.073 20.438 1 88.5 293 GLY A N 1
ATOM 2256 C CA . GLY A 1 293 ? 1.295 2.455 20.031 1 88.5 293 GLY A CA 1
ATOM 2257 C C . GLY A 1 293 ? 1.269 3.428 21.188 1 88.5 293 GLY A C 1
ATOM 2258 O O . GLY A 1 293 ? 0.665 3.148 22.219 1 88.5 293 GLY A O 1
ATOM 2259 N N . ARG A 1 294 ? 1.833 4.473 20.984 1 95.62 294 ARG A N 1
ATOM 2260 C CA . ARG A 1 294 ? 1.899 5.523 22 1 95.62 294 ARG A CA 1
ATOM 2261 C C . ARG A 1 294 ? 1 6.699 21.625 1 95.62 294 ARG A C 1
ATOM 2263 O O . ARG A 1 294 ? 1.158 7.293 20.547 1 95.62 294 ARG A O 1
ATOM 2270 N N . PHE A 1 295 ? 0.047 7.102 22.484 1 95 295 PHE A N 1
ATOM 2271 C CA . PHE A 1 295 ? -0.94 8.141 22.219 1 95 295 PHE A CA 1
ATOM 2272 C C . PHE A 1 295 ? -0.75 9.328 23.141 1 95 295 PHE A C 1
ATOM 2274 O O . PHE A 1 295 ? -1.352 10.383 22.938 1 95 295 PHE A O 1
ATOM 2281 N N . LYS A 1 296 ? -0.019 9.195 24.312 1 85.69 296 LYS A N 1
ATOM 2282 C CA . LYS A 1 296 ? 0.249 10.273 25.266 1 85.69 296 LYS A CA 1
ATOM 2283 C C . LYS A 1 296 ? 1.741 10.586 25.328 1 85.69 296 LYS A C 1
ATOM 2285 O O . LYS A 1 296 ? 2.574 9.695 25.156 1 85.69 296 LYS A O 1
ATOM 2290 N N . GLU A 1 297 ? 1.979 11.938 25.109 1 74.88 297 GLU A N 1
ATOM 2291 C CA . GLU A 1 297 ? 3.371 12.352 25.266 1 74.88 297 GLU A CA 1
ATOM 2292 C C . GLU A 1 297 ? 3.928 11.891 26.609 1 74.88 297 GLU A C 1
ATOM 2294 O O . GLU A 1 297 ? 3.184 11.758 27.594 1 74.88 297 GLU A O 1
ATOM 2299 N N . MET B 1 1 ? 24.391 -4.48 4.73 1 51.81 1 MET B N 1
ATOM 2300 C CA . MET B 1 1 ? 23.359 -5.516 4.855 1 51.81 1 MET B CA 1
ATOM 2301 C C . MET B 1 1 ? 23.234 -6.32 3.568 1 51.81 1 MET B C 1
ATOM 2303 O O . MET B 1 1 ? 23.484 -5.801 2.479 1 51.81 1 MET B O 1
ATOM 2307 N N . ALA B 1 2 ? 23.375 -7.66 3.689 1 69.5 2 ALA B N 1
ATOM 2308 C CA . ALA B 1 2 ? 23.359 -8.516 2.506 1 69.5 2 ALA B CA 1
ATOM 2309 C C . ALA B 1 2 ? 22.172 -8.188 1.611 1 69.5 2 ALA B C 1
ATOM 2311 O O . ALA B 1 2 ? 21.094 -7.816 2.102 1 69.5 2 ALA B O 1
ATOM 2312 N N . SER B 1 3 ? 22.547 -7.945 0.237 1 89.94 3 SER B N 1
ATOM 2313 C CA . SER B 1 3 ? 21.531 -7.602 -0.766 1 89.94 3 SER B CA 1
ATOM 2314 C C . SER B 1 3 ? 20.375 -8.578 -0.739 1 89.94 3 SER B C 1
ATOM 2316 O O . SER B 1 3 ? 20.562 -9.789 -0.609 1 89.94 3 SER B O 1
ATOM 2318 N N . LEU B 1 4 ? 19.219 -8.039 -0.599 1 96.88 4 LEU B N 1
ATOM 2319 C CA . LEU B 1 4 ? 18.031 -8.883 -0.6 1 96.88 4 LEU B CA 1
ATOM 2320 C C . LEU B 1 4 ? 17.938 -9.703 -1.884 1 96.88 4 LEU B C 1
ATOM 2322 O O . LEU B 1 4 ? 17.672 -10.906 -1.842 1 96.88 4 LEU B O 1
ATOM 2326 N N . LEU B 1 5 ? 18.125 -9.125 -3.086 1 98.44 5 LEU B N 1
ATOM 2327 C CA . LEU B 1 5 ? 18.266 -9.781 -4.379 1 98.44 5 LEU B CA 1
ATOM 2328 C C . LEU B 1 5 ? 19.734 -9.938 -4.754 1 98.44 5 LEU B C 1
ATOM 2330 O O . LEU B 1 5 ? 20.391 -8.977 -5.168 1 98.44 5 LEU B O 1
ATOM 2334 N N . LYS B 1 6 ? 20.25 -11.141 -4.598 1 97.19 6 LYS B N 1
ATOM 2335 C CA . LYS B 1 6 ? 21.688 -11.422 -4.707 1 97.19 6 LYS B CA 1
ATOM 2336 C C . LYS B 1 6 ? 22.156 -11.289 -6.148 1 97.19 6 LYS B C 1
ATOM 2338 O O . LYS B 1 6 ? 23.297 -10.906 -6.398 1 97.19 6 LYS B O 1
ATOM 2343 N N . LYS B 1 7 ? 21.344 -11.75 -6.98 1 97.31 7 LYS B N 1
ATOM 2344 C CA . LYS B 1 7 ? 21.562 -11.766 -8.422 1 97.31 7 LYS B CA 1
ATOM 2345 C C . LYS B 1 7 ? 20.297 -11.359 -9.18 1 97.31 7 LYS B C 1
ATOM 2347 O O . LYS B 1 7 ? 19.188 -11.742 -8.797 1 97.31 7 LYS B O 1
ATOM 2352 N N . SER B 1 8 ? 20.578 -10.438 -10.172 1 98.06 8 SER B N 1
ATOM 2353 C CA . SER B 1 8 ? 19.422 -10.07 -10.977 1 98.06 8 SER B CA 1
ATOM 2354 C C . SER B 1 8 ? 18.672 -11.305 -11.453 1 98.06 8 SER B C 1
ATOM 2356 O O . SER B 1 8 ? 19.281 -12.344 -11.734 1 98.06 8 SER B O 1
ATOM 2358 N N . LEU B 1 9 ? 17.375 -11.188 -11.586 1 98.44 9 LEU B N 1
ATOM 2359 C CA . LEU B 1 9 ? 16.469 -12.312 -11.852 1 98.44 9 LEU B CA 1
ATOM 2360 C C . LEU B 1 9 ? 15.453 -11.945 -12.922 1 98.44 9 LEU B C 1
ATOM 2362 O O . LEU B 1 9 ? 14.758 -10.93 -12.812 1 98.44 9 LEU B O 1
ATOM 2366 N N . LYS B 1 10 ? 15.484 -12.672 -13.953 1 98.81 10 LYS B N 1
ATOM 2367 C CA . LYS B 1 10 ? 14.461 -12.477 -14.977 1 98.81 10 LYS B CA 1
ATOM 2368 C C . LYS B 1 10 ? 13.164 -13.188 -14.602 1 98.81 10 LYS B C 1
ATOM 2370 O O . LYS B 1 10 ? 13.109 -14.422 -14.562 1 98.81 10 LYS B O 1
ATOM 2375 N N . LEU B 1 11 ? 12.109 -12.461 -14.32 1 98.81 11 LEU B N 1
ATOM 2376 C CA . LEU B 1 11 ? 10.789 -12.906 -13.898 1 98.81 11 LEU B CA 1
ATOM 2377 C C . LEU B 1 11 ? 9.828 -12.945 -15.078 1 98.81 11 LEU B C 1
ATOM 2379 O O . LEU B 1 11 ? 9.805 -12.023 -15.898 1 98.81 11 LEU B O 1
ATOM 2383 N N . ALA B 1 12 ? 9.062 -14.047 -15.195 1 98.94 12 ALA B N 1
ATOM 2384 C CA . ALA B 1 12 ? 7.977 -14.141 -16.172 1 98.94 12 ALA B CA 1
ATOM 2385 C C . ALA B 1 12 ? 6.629 -14.312 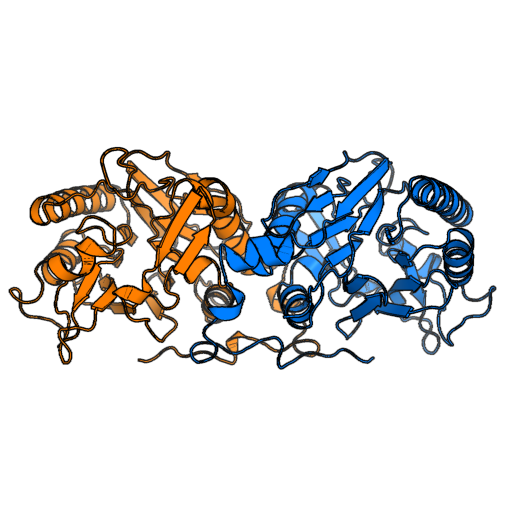-15.469 1 98.94 12 ALA B C 1
ATOM 2387 O O . ALA B 1 12 ? 6.492 -15.141 -14.57 1 98.94 12 ALA B O 1
ATOM 2388 N N . LEU B 1 13 ? 5.684 -13.516 -15.789 1 98.94 13 LEU B N 1
ATOM 2389 C CA . LEU B 1 13 ? 4.285 -13.656 -15.406 1 98.94 13 LEU B CA 1
ATOM 2390 C C . LEU B 1 13 ? 3.436 -14.109 -16.594 1 98.94 13 LEU B C 1
ATOM 2392 O O . LEU B 1 13 ? 3.369 -13.414 -17.609 1 98.94 13 LEU B O 1
ATOM 2396 N N . ILE B 1 14 ? 2.818 -15.336 -16.438 1 98.94 14 ILE B N 1
ATOM 2397 C CA . ILE B 1 14 ? 2.012 -15.898 -17.516 1 98.94 14 ILE B CA 1
ATOM 2398 C C . ILE B 1 14 ? 0.539 -15.57 -17.281 1 98.94 14 ILE B C 1
ATOM 2400 O O . ILE B 1 14 ? -0.1 -16.156 -16.406 1 98.94 14 ILE B O 1
ATOM 2404 N N . GLN B 1 15 ? 0.037 -14.609 -18.016 1 98.81 15 GLN B N 1
ATOM 2405 C CA . GLN B 1 15 ? -1.394 -14.32 -18.016 1 98.81 15 GLN B CA 1
ATOM 2406 C C . GLN B 1 15 ? -2.15 -15.312 -18.891 1 98.81 15 GLN B C 1
ATOM 2408 O O . GLN B 1 15 ? -2.436 -15.016 -20.062 1 98.81 15 GLN B O 1
ATOM 2413 N N . LEU B 1 16 ? -2.545 -16.469 -18.328 1 98.5 16 LEU B N 1
ATOM 2414 C CA . LEU B 1 16 ? -3.078 -17.625 -19.031 1 98.5 16 LEU B CA 1
ATOM 2415 C C . LEU B 1 16 ? -4.59 -17.516 -19.203 1 98.5 16 LEU B C 1
ATOM 2417 O O . LEU B 1 16 ? -5.289 -17.078 -18.297 1 98.5 16 LEU B O 1
ATOM 2421 N N . ALA B 1 17 ? -5.043 -17.844 -20.312 1 97.25 17 ALA B N 1
ATOM 2422 C CA . ALA B 1 17 ? -6.469 -18.094 -20.531 1 97.25 17 ALA B CA 1
ATOM 2423 C C . ALA B 1 17 ? -6.855 -19.5 -20.078 1 97.25 17 ALA B C 1
ATOM 2425 O O . ALA B 1 17 ? -6.371 -20.484 -20.641 1 97.25 17 ALA B O 1
ATOM 2426 N N . SER B 1 18 ? -7.605 -19.578 -19.078 1 94.25 18 SER B N 1
ATOM 2427 C CA . SER B 1 18 ? -8 -20.875 -18.547 1 94.25 18 SER B CA 1
ATOM 2428 C C . SER B 1 18 ? -9.492 -21.125 -18.719 1 94.25 18 SER B C 1
ATOM 2430 O O . SER B 1 18 ? -10.297 -20.188 -18.609 1 94.25 18 SER B O 1
ATOM 2432 N N . GLY B 1 19 ? -9.844 -22.406 -18.984 1 95.38 19 GLY B N 1
ATOM 2433 C CA . GLY B 1 19 ? -11.227 -22.828 -19.141 1 95.38 19 GLY B CA 1
ATOM 2434 C C . GLY B 1 19 ? -11.531 -24.141 -18.438 1 95.38 19 GLY B C 1
ATOM 2435 O O . GLY B 1 19 ? -10.836 -24.516 -17.5 1 95.38 19 GLY B O 1
ATOM 2436 N N . ALA B 1 20 ? -12.555 -24.797 -18.953 1 96.81 20 ALA B N 1
ATOM 2437 C CA . ALA B 1 20 ? -13.086 -25.984 -18.281 1 96.81 20 ALA B CA 1
ATOM 2438 C C . ALA B 1 20 ? -12.211 -27.203 -18.531 1 96.81 20 ALA B C 1
ATOM 2440 O O . ALA B 1 20 ? -12.258 -28.172 -17.781 1 96.81 20 ALA B O 1
ATOM 2441 N N . ASP B 1 21 ? -11.539 -27.266 -19.484 1 97.38 21 ASP B N 1
ATOM 2442 C CA . ASP B 1 21 ? -10.688 -28.391 -19.828 1 97.38 21 ASP B CA 1
ATOM 2443 C C . ASP B 1 21 ? -9.328 -28.297 -19.141 1 97.38 21 ASP B C 1
ATOM 2445 O O . ASP B 1 21 ? -8.438 -27.594 -19.609 1 97.38 21 ASP B O 1
ATOM 2449 N N . LYS B 1 22 ? -9.156 -29.016 -18.188 1 97.5 22 LYS B N 1
ATOM 2450 C CA . LYS B 1 22 ? -7.941 -29 -17.375 1 97.5 22 LYS B CA 1
ATOM 2451 C C . LYS B 1 22 ? -6.723 -29.391 -18.219 1 97.5 22 LYS B C 1
ATOM 2453 O O . LYS B 1 22 ? -5.656 -28.781 -18.078 1 97.5 22 LYS B O 1
ATOM 2458 N N . THR B 1 23 ? -6.875 -30.391 -18.906 1 97.31 23 THR B N 1
ATOM 2459 C CA . THR B 1 23 ? -5.762 -30.859 -19.734 1 97.31 23 THR B CA 1
ATOM 2460 C C . THR B 1 23 ? -5.293 -29.75 -20.672 1 97.31 23 THR B C 1
ATOM 2462 O O . THR B 1 23 ? -4.09 -29.547 -20.859 1 97.31 23 THR B O 1
ATOM 2465 N N . ALA B 1 24 ? -6.242 -29.172 -21.219 1 98 24 ALA B N 1
ATOM 2466 C CA . ALA B 1 24 ? -5.895 -28.062 -22.109 1 98 24 ALA B CA 1
ATOM 2467 C C . ALA B 1 24 ? -5.195 -26.938 -21.359 1 98 24 ALA B C 1
ATOM 2469 O O . ALA B 1 24 ? -4.242 -26.344 -21.859 1 98 24 ALA B O 1
ATOM 2470 N N . ASN B 1 25 ? -5.652 -26.609 -20.234 1 97.88 25 ASN B N 1
ATOM 2471 C CA . ASN B 1 25 ? -5.004 -25.609 -19.391 1 97.88 25 ASN B CA 1
ATOM 2472 C C . ASN B 1 25 ? -3.555 -25.984 -19.094 1 97.88 25 ASN B C 1
ATOM 2474 O O . ASN B 1 25 ? -2.658 -25.141 -19.203 1 97.88 25 ASN B O 1
ATOM 2478 N N . LEU B 1 26 ? -3.33 -27.203 -18.719 1 98.38 26 LEU B N 1
ATOM 2479 C CA . LEU B 1 26 ? -1.991 -27.672 -18.391 1 98.38 26 LEU B CA 1
ATOM 2480 C C . LEU B 1 26 ? -1.076 -27.625 -19.609 1 98.38 26 LEU B C 1
ATOM 2482 O O . LEU B 1 26 ? 0.098 -27.266 -19.5 1 98.38 26 LEU B O 1
ATOM 2486 N N . THR B 1 27 ? -1.582 -28 -20.688 1 98.5 27 THR B N 1
ATOM 2487 C CA . THR B 1 27 ? -0.796 -27.969 -21.922 1 98.5 27 THR B CA 1
ATOM 2488 C C . THR B 1 27 ? -0.406 -26.547 -22.281 1 98.5 27 THR B C 1
ATOM 2490 O O . THR B 1 27 ? 0.744 -26.281 -22.641 1 98.5 27 THR B O 1
ATOM 2493 N N . SER B 1 28 ? -1.359 -25.734 -22.219 1 98.19 28 SER B N 1
ATOM 2494 C CA . SER B 1 28 ? -1.086 -24.328 -22.516 1 98.19 28 SER B CA 1
ATOM 2495 C C . SER B 1 28 ? -0.072 -23.734 -21.547 1 98.19 28 SER B C 1
ATOM 2497 O O . SER B 1 28 ? 0.849 -23.031 -21.953 1 98.19 28 SER B O 1
ATOM 2499 N N . ALA B 1 29 ? -0.25 -23.969 -20.281 1 98.56 29 ALA B N 1
ATOM 2500 C CA . ALA B 1 29 ? 0.71 -23.531 -19.281 1 98.56 29 ALA B CA 1
ATOM 2501 C C . ALA B 1 29 ? 2.111 -24.047 -19.594 1 98.56 29 ALA B C 1
ATOM 2503 O O . ALA B 1 29 ? 3.088 -23.297 -19.516 1 98.56 29 ALA B O 1
ATOM 2504 N N . ARG B 1 30 ? 2.193 -25.328 -19.875 1 98.62 30 ARG B N 1
ATOM 2505 C CA . ARG B 1 30 ? 3.488 -25.922 -20.203 1 98.62 30 ARG B CA 1
ATOM 2506 C C . ARG B 1 30 ? 4.172 -25.156 -21.328 1 98.62 30 ARG B C 1
ATOM 2508 O O . ARG B 1 30 ? 5.348 -24.812 -21.219 1 98.62 30 ARG B O 1
ATOM 2515 N N . GLN B 1 31 ? 3.479 -24.953 -22.297 1 98.56 31 GLN B N 1
ATOM 2516 C CA . GLN B 1 31 ? 4.062 -24.297 -23.453 1 98.56 31 GLN B CA 1
ATOM 2517 C C . GLN B 1 31 ? 4.559 -22.891 -23.094 1 98.56 31 GLN B C 1
ATOM 2519 O O . GLN B 1 31 ? 5.668 -22.516 -23.469 1 98.56 31 GLN B O 1
ATOM 2524 N N . LYS B 1 32 ? 3.824 -22.234 -22.469 1 98.62 32 LYS B N 1
ATOM 2525 C CA . LYS B 1 32 ? 4.184 -20.859 -22.141 1 98.62 32 LYS B CA 1
ATOM 2526 C C . LYS B 1 32 ? 5.348 -20.812 -21.156 1 98.62 32 LYS B C 1
ATOM 2528 O O . LYS B 1 32 ? 6.211 -19.938 -21.25 1 98.62 32 LYS B O 1
ATOM 2533 N N . VAL B 1 33 ? 5.355 -21.672 -20.156 1 98.75 33 VAL B N 1
ATOM 2534 C CA . VAL B 1 33 ? 6.469 -21.75 -19.219 1 98.75 33 VAL B CA 1
ATOM 2535 C C . VAL B 1 33 ? 7.754 -22.094 -19.969 1 98.75 33 VAL B C 1
ATOM 2537 O O . VAL B 1 33 ? 8.797 -21.484 -19.734 1 98.75 33 VAL B O 1
ATOM 2540 N N . LEU B 1 34 ? 7.691 -23.078 -20.828 1 98.69 34 LEU B N 1
ATOM 2541 C CA . LEU B 1 34 ? 8.875 -23.438 -21.594 1 98.69 34 LEU B CA 1
ATOM 2542 C C . LEU B 1 34 ? 9.336 -22.281 -22.469 1 98.69 34 LEU B C 1
ATOM 2544 O O . LEU B 1 34 ? 10.539 -22.031 -22.578 1 98.69 34 LEU B O 1
ATOM 2548 N N . ASP B 1 35 ? 8.398 -21.609 -23.062 1 98.38 35 ASP B N 1
ATOM 2549 C CA . ASP B 1 35 ? 8.758 -20.453 -23.875 1 98.38 35 ASP B CA 1
ATOM 2550 C C . ASP B 1 35 ? 9.414 -19.375 -23.031 1 98.38 35 ASP B C 1
ATOM 2552 O O . ASP B 1 35 ? 10.383 -18.75 -23.453 1 98.38 35 ASP B O 1
ATOM 2556 N N . ALA B 1 36 ? 8.875 -19.125 -21.891 1 98.62 36 ALA B N 1
ATOM 2557 C CA . ALA B 1 36 ? 9.469 -18.156 -20.984 1 98.62 36 ALA B CA 1
ATOM 2558 C C . ALA B 1 36 ? 10.875 -18.578 -20.562 1 98.62 36 ALA B C 1
ATOM 2560 O O . ALA B 1 36 ? 11.781 -17.734 -20.469 1 98.62 36 ALA B O 1
ATOM 2561 N N . SER B 1 37 ? 11.023 -19.828 -20.219 1 98.5 37 SER B N 1
ATOM 2562 C CA . SER B 1 37 ? 12.344 -20.359 -19.875 1 98.5 37 SER B CA 1
ATOM 2563 C C . SER B 1 37 ? 13.336 -20.141 -21.016 1 98.5 37 SER B C 1
ATOM 2565 O O . SER B 1 37 ? 14.469 -19.719 -20.781 1 98.5 37 SER B O 1
ATOM 2567 N N . LYS B 1 38 ? 12.953 -20.375 -22.188 1 98.25 38 LYS B N 1
ATOM 2568 C CA . LYS B 1 38 ? 13.805 -20.172 -23.344 1 98.25 38 LYS B CA 1
ATOM 2569 C C . LYS B 1 38 ? 14.188 -18.703 -23.5 1 98.25 38 LYS B C 1
ATOM 2571 O O . LYS B 1 38 ? 15.273 -18.391 -23.984 1 98.25 38 LYS B O 1
ATOM 2576 N N . ALA B 1 39 ? 13.289 -17.953 -23.125 1 98 39 ALA B N 1
ATOM 2577 C CA . ALA B 1 39 ? 13.547 -16.516 -23.219 1 98 39 ALA B CA 1
ATOM 2578 C C . ALA B 1 39 ? 14.398 -16.047 -22.047 1 98 39 ALA B C 1
ATOM 2580 O O . ALA B 1 39 ? 14.695 -14.852 -21.938 1 98 39 ALA B O 1
ATOM 2581 N N . GLY B 1 40 ? 14.75 -16.906 -21.156 1 98.19 40 GLY B N 1
ATOM 2582 C CA . GLY B 1 40 ? 15.75 -16.625 -20.141 1 98.19 40 GLY B CA 1
ATOM 2583 C C . GLY B 1 40 ? 15.164 -16.484 -18.75 1 98.19 40 GLY B C 1
ATOM 2584 O O . GLY B 1 40 ? 15.891 -16.219 -17.797 1 98.19 40 GLY B O 1
ATOM 2585 N N . ALA B 1 41 ? 13.875 -16.594 -18.625 1 98.62 41 ALA B N 1
ATOM 2586 C CA . ALA B 1 41 ? 13.258 -16.5 -17.297 1 98.62 41 ALA B CA 1
ATOM 2587 C C . ALA B 1 41 ? 13.789 -17.578 -16.375 1 98.62 41 ALA B C 1
ATOM 2589 O O . ALA B 1 41 ? 14.016 -18.719 -16.781 1 98.62 41 ALA B O 1
ATOM 2590 N N . LYS B 1 42 ? 13.992 -17.234 -15.156 1 98.75 42 LYS B N 1
ATOM 2591 C CA . LYS B 1 42 ? 14.438 -18.172 -14.141 1 98.75 42 LYS B CA 1
ATOM 2592 C C . LYS B 1 42 ? 13.367 -18.375 -13.07 1 98.75 42 LYS B C 1
ATOM 2594 O O . LYS B 1 42 ? 13.43 -19.328 -12.289 1 98.75 42 LYS B O 1
ATOM 2599 N N . LEU B 1 43 ? 12.445 -17.484 -13.008 1 98.88 43 LEU B N 1
ATOM 2600 C CA . LEU B 1 43 ? 11.242 -17.562 -12.18 1 98.88 43 LEU B CA 1
ATOM 2601 C C . LEU B 1 43 ? 9.992 -17.297 -13.016 1 98.88 43 LEU B C 1
ATOM 2603 O O . LEU B 1 43 ? 9.891 -16.266 -13.68 1 98.88 43 LEU B O 1
ATOM 2607 N N . VAL B 1 44 ? 9.125 -18.281 -13.055 1 98.94 44 VAL B N 1
ATOM 2608 C CA . VAL B 1 44 ? 7.895 -18.188 -13.836 1 98.94 44 VAL B CA 1
ATOM 2609 C C . VAL B 1 44 ? 6.684 -18.344 -12.922 1 98.94 44 VAL B C 1
ATOM 2611 O O . VAL B 1 44 ? 6.668 -19.219 -12.039 1 98.94 44 VAL B O 1
ATOM 2614 N N . VAL B 1 45 ? 5.684 -17.516 -13.117 1 98.94 45 VAL B N 1
ATOM 2615 C CA . VAL B 1 45 ? 4.492 -17.5 -12.273 1 98.94 45 VAL B CA 1
ATOM 2616 C C . VAL B 1 45 ? 3.248 -17.719 -13.133 1 98.94 45 VAL B C 1
ATOM 2618 O O . VAL B 1 45 ? 3.078 -17.078 -14.172 1 98.94 45 VAL B O 1
ATOM 2621 N N . LEU B 1 46 ? 2.41 -18.688 -12.734 1 98.94 46 LEU B N 1
ATOM 2622 C CA . LEU B 1 46 ? 1.096 -18.906 -13.328 1 98.94 46 LEU B CA 1
ATOM 2623 C C . LEU B 1 46 ? 0.012 -18.203 -12.523 1 98.94 46 LEU B C 1
ATOM 2625 O O . LEU B 1 46 ? 0.245 -17.797 -11.383 1 98.94 46 LEU B O 1
ATOM 2629 N N . PRO B 1 47 ? -1.147 -17.938 -13.047 1 98.81 47 PRO B N 1
ATOM 2630 C CA . PRO B 1 47 ? -2.184 -17.156 -12.367 1 98.81 47 PRO B CA 1
ATOM 2631 C C . PRO B 1 47 ? -3.023 -18 -11.406 1 98.81 47 PRO B C 1
ATOM 2633 O O . PRO B 1 47 ? -2.83 -19.203 -11.305 1 98.81 47 PRO B O 1
ATOM 2636 N N . GLU B 1 48 ? -3.947 -17.375 -10.648 1 98.69 48 GLU B N 1
ATOM 2637 C CA . GLU B 1 48 ? -4.871 -18 -9.703 1 98.69 48 GLU B CA 1
ATOM 2638 C C . GLU B 1 48 ? -5.812 -18.969 -10.406 1 98.69 48 GLU B C 1
ATOM 2640 O O . GLU B 1 48 ? -6.43 -18.625 -11.414 1 98.69 48 GLU B O 1
ATOM 2645 N N . CYS B 1 49 ? -5.922 -20.219 -9.781 1 98.12 49 CYS B N 1
ATOM 2646 C CA . CYS B 1 49 ? -6.781 -21.281 -10.297 1 98.12 49 CYS B CA 1
ATOM 2647 C C . CYS B 1 49 ? -6.562 -21.484 -11.789 1 98.12 49 CYS B C 1
ATOM 2649 O O . CYS B 1 49 ? -7.527 -21.547 -12.555 1 98.12 49 CYS B O 1
ATOM 2651 N N . PHE B 1 50 ? -5.312 -21.609 -12.188 1 98.38 50 PHE B N 1
ATOM 2652 C CA . PHE B 1 50 ? -4.965 -21.656 -13.602 1 98.38 50 PHE B CA 1
ATOM 2653 C C . PHE B 1 50 ? -5.477 -22.938 -14.258 1 98.38 50 PHE B C 1
ATOM 2655 O O . PHE B 1 50 ? -5.594 -23 -15.484 1 98.38 50 PHE B O 1
ATOM 2662 N N . ASN B 1 51 ? -5.766 -23.984 -13.477 1 97.81 51 ASN B N 1
ATOM 2663 C CA . ASN B 1 51 ? -6.117 -25.266 -14.055 1 97.81 51 ASN B CA 1
ATOM 2664 C C . ASN B 1 51 ? -7.629 -25.453 -14.141 1 97.81 51 ASN B C 1
ATOM 2666 O O . ASN B 1 51 ? -8.109 -26.547 -14.414 1 97.81 51 ASN B O 1
ATOM 2670 N N . SER B 1 52 ? -8.352 -24.422 -13.906 1 96.81 52 SER B N 1
ATOM 2671 C CA . SER B 1 52 ? -9.805 -24.516 -13.914 1 96.81 52 SER B CA 1
ATOM 2672 C C . SER B 1 52 ? -10.445 -23.141 -14.109 1 96.81 52 SER B C 1
ATOM 2674 O O . SER B 1 52 ? -9.766 -22.109 -14.031 1 96.81 52 SER B O 1
ATOM 2676 N N . PRO B 1 53 ? -11.797 -23.25 -14.438 1 94.44 53 PRO B N 1
ATOM 2677 C CA . PRO B 1 53 ? -12.5 -21.969 -14.305 1 94.44 53 PRO B CA 1
ATOM 2678 C C . PRO B 1 53 ? -12.516 -21.453 -12.867 1 94.44 53 PRO B C 1
ATOM 2680 O O . PRO B 1 53 ? -12.461 -22.25 -11.922 1 94.44 53 PRO B O 1
ATOM 2683 N N . TYR B 1 54 ? -12.531 -20.172 -12.805 1 91.31 54 TYR B N 1
ATOM 2684 C CA . TYR B 1 54 ? -12.609 -19.562 -11.477 1 91.31 54 TYR B CA 1
ATOM 2685 C C . TYR B 1 54 ? -14.062 -19.328 -11.078 1 91.31 54 TYR B C 1
ATOM 2687 O O . TYR B 1 54 ? -14.828 -18.734 -11.844 1 91.31 54 TYR B O 1
ATOM 2695 N N . GLY B 1 55 ? -14.453 -19.797 -9.914 1 90.81 55 GLY B N 1
ATOM 2696 C CA . GLY B 1 55 ? -15.781 -19.625 -9.352 1 90.81 55 GLY B CA 1
ATOM 2697 C C . GLY B 1 55 ? -16.125 -20.688 -8.312 1 90.81 55 GLY B C 1
ATOM 2698 O O . GLY B 1 55 ? -15.633 -21.812 -8.375 1 90.81 55 GLY B O 1
ATOM 2699 N N . THR B 1 56 ? -17.062 -20.406 -7.48 1 90.38 56 THR B N 1
ATOM 2700 C CA . THR B 1 56 ? -17.406 -21.266 -6.352 1 90.38 56 THR B CA 1
ATOM 2701 C C . THR B 1 56 ? -18.016 -22.578 -6.84 1 90.38 56 THR B C 1
ATOM 2703 O O . THR B 1 56 ? -17.875 -23.609 -6.184 1 90.38 56 THR B O 1
ATOM 2706 N N . LYS B 1 57 ? -18.609 -22.594 -7.926 1 93 57 LYS B N 1
ATOM 2707 C CA . LYS B 1 57 ? -19.234 -23.812 -8.414 1 93 57 LYS B CA 1
ATOM 2708 C C . LYS B 1 57 ? -18.203 -24.766 -9.023 1 93 57 LYS B C 1
ATOM 2710 O O . LYS B 1 57 ? -18.5 -25.938 -9.258 1 93 57 LYS B O 1
ATOM 2715 N N . TYR B 1 58 ? -17.031 -24.156 -9.25 1 94.81 58 TYR B N 1
ATOM 2716 C CA . TYR B 1 58 ? -16.062 -24.969 -9.961 1 94.81 58 TYR B CA 1
ATOM 2717 C C . TYR B 1 58 ? -15.039 -25.562 -9 1 94.81 58 TYR B C 1
ATOM 2719 O O . TYR B 1 58 ? -14.398 -26.578 -9.305 1 94.81 58 TYR B O 1
ATOM 2727 N N . PHE B 1 59 ? -14.883 -25.062 -7.855 1 95 59 PHE B N 1
ATOM 2728 C CA . PHE B 1 59 ? -13.789 -25.453 -6.969 1 95 59 PHE B CA 1
ATOM 2729 C C . PHE B 1 59 ? -13.883 -26.922 -6.621 1 95 59 PHE B C 1
ATOM 2731 O O . PHE B 1 59 ? -12.891 -27.656 -6.695 1 95 59 PHE B O 1
ATOM 2738 N N . ASP B 1 60 ? -15.039 -27.344 -6.301 1 96.38 60 ASP B N 1
ATOM 2739 C CA . ASP B 1 60 ? -15.195 -28.75 -5.914 1 96.38 60 ASP B CA 1
ATOM 2740 C C . ASP B 1 60 ? -14.844 -29.688 -7.07 1 96.38 60 ASP B C 1
ATOM 2742 O O . ASP B 1 60 ? -14.078 -30.625 -6.898 1 96.38 60 ASP B O 1
ATOM 2746 N N . LYS B 1 61 ? -15.383 -29.375 -8.156 1 96.56 61 LYS B N 1
ATOM 2747 C CA . LYS B 1 61 ? -15.211 -30.234 -9.32 1 96.56 61 LYS B CA 1
ATOM 2748 C C . LYS B 1 61 ? -13.742 -30.344 -9.719 1 96.56 61 LYS B C 1
ATOM 2750 O O . LYS B 1 61 ? -13.297 -31.391 -10.18 1 96.56 61 LYS B O 1
ATOM 2755 N N . TYR B 1 62 ? -12.969 -29.359 -9.523 1 97.44 62 TYR B N 1
ATOM 2756 C CA . TYR B 1 62 ? -11.617 -29.344 -10.07 1 97.44 62 TYR B CA 1
ATOM 2757 C C . TYR B 1 62 ? -10.578 -29.516 -8.969 1 97.44 62 TYR B C 1
ATOM 2759 O O . TYR B 1 62 ? -9.375 -29.516 -9.234 1 97.44 62 TYR B O 1
ATOM 2767 N N . ALA B 1 63 ? -11.016 -29.734 -7.84 1 98.12 63 ALA B N 1
ATOM 2768 C CA . ALA B 1 63 ? -10.109 -29.859 -6.703 1 98.12 63 ALA B CA 1
ATOM 2769 C C . ALA B 1 63 ? -9.258 -31.125 -6.824 1 98.12 63 ALA B C 1
ATOM 2771 O O . ALA B 1 63 ? -9.75 -32.188 -7.254 1 98.12 63 ALA B O 1
ATOM 2772 N N . GLU B 1 64 ? -8.07 -30.969 -6.379 1 98.38 64 GLU B N 1
ATOM 2773 C CA . GLU B 1 64 ? -7.137 -32.094 -6.297 1 98.38 64 GLU B CA 1
ATOM 2774 C C . GLU B 1 64 ? -6.625 -32.281 -4.875 1 98.38 64 GLU B C 1
ATOM 2776 O O . GLU B 1 64 ? -6.617 -31.328 -4.078 1 98.38 64 GLU B O 1
ATOM 2781 N N . THR B 1 65 ? -6.289 -33.5 -4.648 1 98.19 65 THR B N 1
ATOM 2782 C CA . THR B 1 65 ? -5.746 -33.812 -3.338 1 98.19 65 THR B CA 1
ATOM 2783 C C . THR B 1 65 ? -4.223 -33.75 -3.346 1 98.19 65 THR B C 1
ATOM 2785 O O . THR B 1 65 ? -3.561 -34.469 -4.102 1 98.19 65 THR B O 1
ATOM 2788 N N . LEU B 1 66 ? -3.697 -32.906 -2.512 1 98.12 66 LEU B N 1
ATOM 2789 C CA . LEU B 1 66 ? -2.271 -32.625 -2.578 1 98.12 66 LEU B CA 1
ATOM 2790 C C . LEU B 1 66 ? -1.521 -33.281 -1.431 1 98.12 66 LEU B C 1
ATOM 2792 O O . LEU B 1 66 ? -0.294 -33.406 -1.467 1 98.12 66 LEU B O 1
ATOM 2796 N N . LEU B 1 67 ? -2.236 -33.812 -0.449 1 96.75 67 LEU B N 1
ATOM 2797 C CA . LEU B 1 67 ? -1.607 -34.469 0.681 1 96.75 67 LEU B CA 1
ATOM 2798 C C . LEU B 1 67 ? -1.981 -35.969 0.708 1 96.75 67 LEU B C 1
ATOM 2800 O O . LEU B 1 67 ? -3.111 -36.312 0.378 1 96.75 67 LEU B O 1
ATOM 2804 N N . PRO B 1 68 ? -1.184 -36.719 1.179 1 96.19 68 PRO B N 1
ATOM 2805 C CA . PRO B 1 68 ? 0.212 -36.438 1.522 1 96.19 68 PRO B CA 1
ATOM 2806 C C . PRO B 1 68 ? 1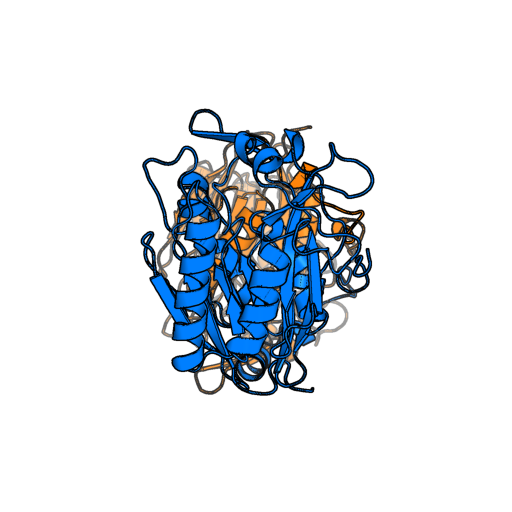.029 -35.969 0.327 1 96.19 68 PRO B C 1
ATOM 2808 O O . PRO B 1 68 ? 0.644 -36.188 -0.822 1 96.19 68 PRO B O 1
ATOM 2811 N N . SER B 1 69 ? 2.098 -35.25 0.518 1 94.25 69 SER B N 1
ATOM 2812 C CA . SER B 1 69 ? 2.961 -34.719 -0.523 1 94.25 69 SER B CA 1
ATOM 2813 C C . SER B 1 69 ? 4.277 -35.469 -0.606 1 94.25 69 SER B C 1
ATOM 2815 O O . SER B 1 69 ? 4.969 -35.656 0.402 1 94.25 69 SER B O 1
ATOM 2817 N N . PRO B 1 70 ? 4.691 -35.938 -1.794 1 97.25 70 PRO B N 1
ATOM 2818 C CA . PRO B 1 70 ? 3.941 -35.688 -3.025 1 97.25 70 PRO B CA 1
ATOM 2819 C C . PRO B 1 70 ? 2.701 -36.562 -3.158 1 97.25 70 PRO B C 1
ATOM 2821 O O . PRO B 1 70 ? 2.691 -37.688 -2.678 1 97.25 70 PRO B O 1
ATOM 2824 N N . PRO B 1 71 ? 1.738 -36.062 -3.799 1 98.25 71 PRO B N 1
ATOM 2825 C CA . PRO B 1 71 ? 0.572 -36.906 -4.086 1 98.25 71 PRO B CA 1
ATOM 2826 C C . PRO B 1 71 ? 0.825 -37.906 -5.211 1 98.25 71 PRO B C 1
ATOM 2828 O O . PRO B 1 71 ? 1.8 -37.75 -5.953 1 98.25 71 PRO B O 1
ATOM 2831 N N . SER B 1 72 ? -0.087 -38.812 -5.238 1 97.19 72 SER B N 1
ATOM 2832 C CA . SER B 1 72 ? -0.028 -39.688 -6.418 1 97.19 72 SER B CA 1
ATOM 2833 C C . SER B 1 72 ? -0.482 -38.938 -7.668 1 97.19 72 SER B C 1
ATOM 2835 O O . SER B 1 72 ? -1.146 -37.906 -7.574 1 97.19 72 SER B O 1
ATOM 2837 N N . GLU B 1 73 ? -0.125 -39.375 -8.719 1 95.44 73 GLU B N 1
ATOM 2838 C CA . GLU B 1 73 ? -0.523 -38.781 -9.984 1 95.44 73 GLU B CA 1
ATOM 2839 C C . GLU B 1 73 ? -2.043 -38.719 -10.117 1 95.44 73 GLU B C 1
ATOM 2841 O O . GLU B 1 73 ? -2.586 -37.781 -10.68 1 95.44 73 GLU B O 1
ATOM 2846 N N . SER B 1 74 ? -2.67 -39.781 -9.609 1 95.75 74 SER B N 1
ATOM 2847 C CA . SER B 1 74 ? -4.125 -39.812 -9.695 1 95.75 74 SER B CA 1
ATOM 2848 C C . SER B 1 74 ? -4.77 -38.812 -8.766 1 95.75 74 SER B C 1
ATOM 2850 O O . SER B 1 74 ? -5.871 -38.312 -9.031 1 95.75 74 SER B O 1
ATOM 2852 N N . GLN B 1 75 ? -4.086 -38.531 -7.781 1 96.25 75 GLN B N 1
ATOM 2853 C CA . GLN B 1 75 ? -4.605 -37.594 -6.801 1 96.25 75 GLN B CA 1
ATOM 2854 C C . GLN B 1 75 ? -4.453 -36.156 -7.285 1 96.25 75 GLN B C 1
ATOM 2856 O O . GLN B 1 75 ? -5.281 -35.281 -6.973 1 96.25 75 GLN B O 1
ATOM 2861 N N . SER B 1 76 ? -3.371 -35.969 -8.023 1 98.12 76 SER B N 1
ATOM 2862 C CA . SER B 1 76 ? -3.141 -34.625 -8.477 1 98.12 76 SER B CA 1
ATOM 2863 C C . SER B 1 76 ? -2.334 -34.594 -9.773 1 98.12 76 SER B C 1
ATOM 2865 O O . SER B 1 76 ? -1.103 -34.625 -9.75 1 98.12 76 SER B O 1
ATOM 2867 N N . GLN B 1 77 ? -3.045 -34.5 -10.781 1 97.56 77 GLN B N 1
ATOM 2868 C CA . GLN B 1 77 ? -2.424 -34.344 -12.094 1 97.56 77 GLN B CA 1
ATOM 2869 C C . GLN B 1 77 ? -1.657 -33.031 -12.195 1 97.56 77 GLN B C 1
ATOM 2871 O O . GLN B 1 77 ? -0.566 -33 -12.766 1 97.56 77 GLN B O 1
ATOM 2876 N N . THR B 1 78 ? -2.117 -32.062 -11.641 1 98.69 78 THR B N 1
ATOM 2877 C CA . THR B 1 78 ? -1.518 -30.75 -11.758 1 98.69 78 THR B CA 1
ATOM 2878 C C . THR B 1 78 ? -0.198 -30.672 -11 1 98.69 78 THR B C 1
ATOM 2880 O O . THR B 1 78 ? 0.773 -30.094 -11.477 1 98.69 78 THR B O 1
ATOM 2883 N N . PHE B 1 79 ? -0.092 -31.266 -9.82 1 98.69 79 PHE B N 1
ATOM 2884 C CA . PHE B 1 79 ? 1.157 -31.328 -9.07 1 98.69 79 PHE B CA 1
ATOM 2885 C C . PHE B 1 79 ? 2.281 -31.875 -9.93 1 98.69 79 PHE B C 1
ATOM 2887 O O . PHE B 1 79 ? 3.346 -31.266 -10.047 1 98.69 79 PHE B O 1
ATOM 2894 N N . HIS B 1 80 ? 2.025 -32.969 -10.445 1 98.62 80 HIS B N 1
ATOM 2895 C CA . HIS B 1 80 ? 3.066 -33.625 -11.203 1 98.62 80 HIS B CA 1
ATOM 2896 C C . HIS B 1 80 ? 3.381 -32.906 -12.5 1 98.62 80 HIS B C 1
ATOM 2898 O O . HIS B 1 80 ? 4.535 -32.844 -12.93 1 98.62 80 HIS B O 1
ATOM 2904 N N . ALA B 1 81 ? 2.365 -32.438 -13.109 1 98.75 81 ALA B N 1
ATOM 2905 C CA . ALA B 1 81 ? 2.619 -31.625 -14.312 1 98.75 81 ALA B CA 1
ATOM 2906 C C . ALA B 1 81 ? 3.525 -30.438 -14 1 98.75 81 ALA B C 1
ATOM 2908 O O . ALA B 1 81 ? 4.469 -30.172 -14.742 1 98.75 81 ALA B O 1
ATOM 2909 N N . LEU B 1 82 ? 3.309 -29.797 -12.977 1 98.81 82 LEU B N 1
ATOM 2910 C CA . LEU B 1 82 ? 4.105 -28.625 -12.602 1 98.81 82 LEU B CA 1
ATOM 2911 C C . LEU B 1 82 ? 5.516 -29.047 -12.195 1 98.81 82 LEU B C 1
ATOM 2913 O O . LEU B 1 82 ? 6.492 -28.375 -12.555 1 98.81 82 LEU B O 1
ATOM 2917 N N . SER B 1 83 ? 5.602 -30.047 -11.375 1 98.81 83 SER B N 1
ATOM 2918 C CA . SER B 1 83 ? 6.91 -30.562 -10.977 1 98.81 83 SER B CA 1
ATOM 2919 C C . SER B 1 83 ? 7.77 -30.891 -12.188 1 98.81 83 SER B C 1
ATOM 2921 O O . SER B 1 83 ? 8.906 -30.422 -12.297 1 98.81 83 SER B O 1
ATOM 2923 N N . LYS B 1 84 ? 7.242 -31.688 -13.031 1 98.69 84 LYS B N 1
ATOM 2924 C CA . LYS B 1 84 ? 7.965 -32.062 -14.242 1 98.69 84 LYS B CA 1
ATOM 2925 C C . LYS B 1 84 ? 8.297 -30.844 -15.094 1 98.69 84 LYS B C 1
ATOM 2927 O O . LYS B 1 84 ? 9.375 -30.766 -15.68 1 98.69 84 LYS B O 1
ATOM 2932 N N . LEU B 1 85 ? 7.398 -30.016 -15.195 1 98.75 85 LEU B N 1
ATOM 2933 C CA . LEU B 1 85 ? 7.578 -28.828 -16.016 1 98.75 85 LEU B CA 1
ATOM 2934 C C . LEU B 1 85 ? 8.688 -27.938 -15.461 1 98.75 85 LEU B C 1
ATOM 2936 O O . LEU B 1 85 ? 9.516 -27.422 -16.219 1 98.75 85 LEU B O 1
ATOM 2940 N N . ALA B 1 86 ? 8.68 -27.703 -14.18 1 98.88 86 ALA B N 1
ATOM 2941 C CA . ALA B 1 86 ? 9.766 -26.938 -13.555 1 98.88 86 ALA B CA 1
ATOM 2942 C C . ALA B 1 86 ? 11.125 -27.547 -13.898 1 98.88 86 ALA B C 1
ATOM 2944 O O . ALA B 1 86 ? 12.055 -26.812 -14.242 1 98.88 86 ALA B O 1
ATOM 2945 N N . LYS B 1 87 ? 11.172 -28.812 -13.742 1 98.62 87 LYS B N 1
ATOM 2946 C CA . LYS B 1 87 ? 12.414 -29.516 -14.047 1 98.62 87 LYS B CA 1
ATOM 2947 C C . LYS B 1 87 ? 12.773 -29.375 -15.523 1 98.62 87 LYS B C 1
ATOM 2949 O O . LYS B 1 87 ? 13.922 -29.062 -15.852 1 98.62 87 LYS B O 1
ATOM 2954 N N . GLU B 1 88 ? 11.875 -29.656 -16.297 1 98.69 88 GLU B N 1
ATOM 2955 C CA . GLU B 1 88 ? 12.125 -29.594 -17.734 1 98.69 88 GLU B CA 1
ATOM 2956 C C . GLU B 1 88 ? 12.562 -28.188 -18.156 1 98.69 88 GLU B C 1
ATOM 2958 O O . GLU B 1 88 ? 13.492 -28.031 -18.953 1 98.69 88 GLU B O 1
ATOM 2963 N N . ALA B 1 89 ? 11.977 -27.25 -17.688 1 98.44 89 ALA B N 1
ATOM 2964 C CA . ALA B 1 89 ? 12.258 -25.859 -18.047 1 98.44 89 ALA B CA 1
ATOM 2965 C C . ALA B 1 89 ? 13.477 -25.328 -17.297 1 98.44 89 ALA B C 1
ATOM 2967 O O . ALA B 1 89 ? 14.062 -24.328 -17.688 1 98.44 89 ALA B O 1
ATOM 2968 N N . GLY B 1 90 ? 13.805 -25.875 -16.219 1 98.56 90 GLY B N 1
ATOM 2969 C CA . GLY B 1 90 ? 14.914 -25.438 -15.398 1 98.56 90 GLY B CA 1
ATOM 2970 C C . GLY B 1 90 ? 14.656 -24.094 -14.719 1 98.56 90 GLY B C 1
ATOM 2971 O O . GLY B 1 90 ? 15.531 -23.234 -14.68 1 98.56 90 GLY B O 1
ATOM 2972 N N . VAL B 1 91 ? 13.539 -23.953 -14.203 1 98.81 91 VAL B N 1
ATOM 2973 C CA . VAL B 1 91 ? 13.164 -22.672 -13.609 1 98.81 91 VAL B CA 1
ATOM 2974 C C . VAL B 1 91 ? 12.5 -22.922 -12.25 1 98.81 91 VAL B C 1
ATOM 2976 O O . VAL B 1 91 ? 12.016 -24.016 -11.977 1 98.81 91 VAL B O 1
ATOM 2979 N N . TYR B 1 92 ? 12.531 -21.875 -11.391 1 98.88 92 TYR B N 1
ATOM 2980 C CA . TYR B 1 92 ? 11.562 -21.812 -10.305 1 98.88 92 TYR B CA 1
ATOM 2981 C C . TYR B 1 92 ? 10.164 -21.531 -10.844 1 98.88 92 TYR B C 1
ATOM 2983 O O . TYR B 1 92 ? 9.969 -20.609 -11.641 1 98.88 92 TYR B O 1
ATOM 2991 N N . LEU B 1 93 ? 9.227 -22.391 -10.453 1 98.94 93 LEU B N 1
ATOM 2992 C CA . LEU B 1 93 ? 7.871 -22.297 -10.984 1 98.94 93 LEU B CA 1
ATOM 2993 C C . LEU B 1 93 ? 6.859 -22.094 -9.867 1 98.94 93 LEU B C 1
ATOM 2995 O O . LEU B 1 93 ? 6.688 -22.969 -9.016 1 98.94 93 LEU B O 1
ATOM 2999 N N . VAL B 1 94 ? 6.27 -20.922 -9.812 1 98.94 94 VAL B N 1
ATOM 3000 C CA . VAL B 1 94 ? 5.094 -20.688 -8.984 1 98.94 94 VAL B CA 1
ATOM 3001 C C . VAL B 1 94 ? 3.832 -21.078 -9.758 1 98.94 94 VAL B C 1
ATOM 3003 O O . VAL B 1 94 ? 3.463 -20.422 -10.734 1 98.94 94 VAL B O 1
ATOM 3006 N N . GLY B 1 95 ? 3.219 -22.109 -9.258 1 98.81 95 GLY B N 1
ATOM 3007 C CA . GLY B 1 95 ? 2.104 -22.719 -9.969 1 98.81 95 GLY B CA 1
ATOM 3008 C C . GLY B 1 95 ? 0.792 -21.984 -9.758 1 98.81 95 GLY B C 1
ATOM 3009 O O . GLY B 1 95 ? -0.269 -22.609 -9.68 1 98.81 95 GLY B O 1
ATOM 3010 N N . GLY B 1 96 ? 0.927 -20.5 -9.656 1 98.69 96 GLY B N 1
ATOM 3011 C CA . GLY B 1 96 ? -0.323 -19.812 -9.367 1 98.69 96 GLY B CA 1
ATOM 3012 C C . GLY B 1 96 ? -1.053 -20.375 -8.164 1 98.69 96 GLY B C 1
ATOM 3013 O O . GLY B 1 96 ? -0.584 -20.25 -7.031 1 98.69 96 GLY B O 1
ATOM 3014 N N . SER B 1 97 ? -2.281 -20.969 -8.531 1 98.81 97 SER B N 1
ATOM 3015 C CA . SER B 1 97 ? -2.967 -21.766 -7.527 1 98.81 97 SER B CA 1
ATOM 3016 C C . SER B 1 97 ? -3.951 -22.734 -8.172 1 98.81 97 SER B C 1
ATOM 3018 O O . SER B 1 97 ? -4.211 -22.656 -9.375 1 98.81 97 SER B O 1
ATOM 3020 N N . ILE B 1 98 ? -4.375 -23.703 -7.43 1 98.75 98 ILE B N 1
ATOM 3021 C CA . ILE B 1 98 ? -5.391 -24.672 -7.832 1 98.75 98 ILE B CA 1
ATOM 3022 C C . ILE B 1 98 ? -6.336 -24.953 -6.664 1 98.75 98 ILE B C 1
ATOM 3024 O O . ILE B 1 98 ? -5.953 -24.781 -5.5 1 98.75 98 ILE B O 1
ATOM 3028 N N . PRO B 1 99 ? -7.555 -25.359 -6.957 1 98.38 99 PRO B N 1
ATOM 3029 C CA . PRO B 1 99 ? -8.383 -25.906 -5.875 1 98.38 99 PRO B CA 1
ATOM 3030 C C . PRO B 1 99 ? -7.812 -27.188 -5.285 1 98.38 99 PRO B C 1
ATOM 3032 O O . PRO B 1 99 ? -7.418 -28.094 -6.031 1 98.38 99 PRO B O 1
ATOM 3035 N N . GLU B 1 100 ? -7.758 -27.266 -4.07 1 98.62 100 GLU B N 1
ATOM 3036 C CA . GLU B 1 100 ? -7.258 -28.406 -3.311 1 98.62 100 GLU B CA 1
ATOM 3037 C C . GLU B 1 100 ? -8.352 -29.016 -2.441 1 98.62 100 GLU B C 1
ATOM 3039 O O . GLU B 1 100 ? -9.078 -28.297 -1.748 1 98.62 100 GLU B O 1
ATOM 3044 N N . ARG B 1 101 ? -8.445 -30.312 -2.523 1 97.94 101 ARG B N 1
ATOM 3045 C CA . ARG B 1 101 ? -9.297 -31.062 -1.604 1 97.94 101 ARG B CA 1
ATOM 3046 C C . ARG B 1 101 ? -8.508 -31.562 -0.399 1 97.94 101 ARG B C 1
ATOM 3048 O O . ARG B 1 101 ? -7.434 -32.156 -0.555 1 97.94 101 ARG B O 1
ATOM 3055 N N . ASP B 1 102 ? -9.039 -31.312 0.665 1 96.38 102 ASP B N 1
ATOM 3056 C CA . ASP B 1 102 ? -8.414 -31.812 1.89 1 96.38 102 ASP B CA 1
ATOM 3057 C C . ASP B 1 102 ? -8.367 -33.344 1.908 1 96.38 102 ASP B C 1
ATOM 3059 O O . ASP B 1 102 ? -9.344 -34 1.547 1 96.38 102 ASP B O 1
ATOM 3063 N N . SER B 1 103 ? -7.277 -33.844 2.348 1 94 103 SER B N 1
ATOM 3064 C CA . SER B 1 103 ? -7.082 -35.281 2.316 1 94 103 SER B CA 1
ATOM 3065 C C . SER B 1 103 ? -7.871 -35.969 3.426 1 94 103 SER B C 1
ATOM 3067 O O . SER B 1 103 ? -8.156 -37.156 3.344 1 94 103 SER B O 1
ATOM 3069 N N . LYS B 1 104 ? -8.227 -35.219 4.434 1 93.94 104 LYS B N 1
ATOM 3070 C CA . LYS B 1 104 ? -8.898 -35.844 5.578 1 93.94 104 LYS B CA 1
ATOM 3071 C C . LYS B 1 104 ? -10.383 -35.5 5.59 1 93.94 104 LYS B C 1
ATOM 3073 O O . LYS B 1 104 ? -11.188 -36.219 6.164 1 93.94 104 LYS B O 1
ATOM 3078 N N . ASP B 1 105 ? -10.734 -34.438 4.996 1 92.25 105 ASP B N 1
ATOM 3079 C CA . ASP B 1 105 ? -12.117 -33.969 4.91 1 92.25 105 ASP B CA 1
ATOM 3080 C C . ASP B 1 105 ? -12.469 -33.594 3.48 1 92.25 105 ASP B C 1
ATOM 3082 O O . ASP B 1 105 ? -12.188 -32.469 3.059 1 92.25 105 ASP B O 1
ATOM 3086 N N . ALA B 1 106 ? -13.141 -34.438 2.895 1 87.75 106 ALA B N 1
ATOM 3087 C CA . ALA B 1 106 ? -13.422 -34.312 1.467 1 87.75 106 ALA B CA 1
ATOM 3088 C C . ALA B 1 106 ? -14.266 -33.062 1.191 1 87.75 106 ALA B C 1
ATOM 3090 O O . ALA B 1 106 ? -14.297 -32.562 0.064 1 87.75 106 ALA B O 1
ATOM 3091 N N . LYS B 1 107 ? -14.898 -32.594 2.148 1 91.19 107 LYS B N 1
ATOM 3092 C CA . LYS B 1 107 ? -15.758 -31.422 1.96 1 91.19 107 LYS B CA 1
ATOM 3093 C C . LYS B 1 107 ? -14.969 -30.125 2.102 1 91.19 107 LYS B C 1
ATOM 3095 O O . LYS B 1 107 ? -15.461 -29.047 1.746 1 91.19 107 LYS B O 1
ATOM 3100 N N . LYS B 1 108 ? -13.836 -30.25 2.592 1 96.81 108 LYS B N 1
ATOM 3101 C CA . LYS B 1 108 ? -12.992 -29.078 2.809 1 96.81 108 LYS B CA 1
ATOM 3102 C C . LYS B 1 108 ? -12.078 -28.828 1.617 1 96.81 108 LYS B C 1
ATOM 3104 O O . LYS B 1 108 ? -11.352 -29.734 1.189 1 96.81 108 LYS B O 1
ATOM 3109 N N . LEU B 1 109 ? -12.203 -27.609 1.089 1 98.19 109 LEU B N 1
ATOM 3110 C CA . LEU B 1 109 ? -11.414 -27.219 -0.069 1 98.19 109 LEU B CA 1
ATOM 3111 C C . LEU B 1 109 ? -10.562 -25.984 0.248 1 98.19 109 LEU B C 1
ATOM 3113 O O . LEU B 1 109 ? -10.945 -25.156 1.077 1 98.19 109 LEU B O 1
ATOM 3117 N N . TYR B 1 110 ? -9.422 -25.875 -0.4 1 98.56 110 TYR B N 1
ATOM 3118 C CA . TYR B 1 110 ? -8.508 -24.734 -0.316 1 98.56 110 TYR B CA 1
ATOM 3119 C C . TYR B 1 110 ? -8.164 -24.219 -1.703 1 98.56 110 TYR B C 1
ATOM 3121 O O . TYR B 1 110 ? -8.398 -24.891 -2.707 1 98.56 110 TYR B O 1
ATOM 3129 N N . ASN B 1 111 ? -7.777 -22.953 -1.753 1 98.62 111 ASN B N 1
ATOM 3130 C CA . ASN B 1 111 ? -7.043 -22.375 -2.873 1 98.62 111 ASN B CA 1
ATOM 3131 C C . ASN B 1 111 ? -5.543 -22.312 -2.59 1 98.62 111 ASN B C 1
ATOM 3133 O O . ASN B 1 111 ? -5.094 -21.516 -1.774 1 98.62 111 ASN B O 1
ATOM 3137 N N . THR B 1 112 ? -4.781 -23.203 -3.328 1 98.88 112 THR B N 1
ATOM 3138 C CA . THR B 1 112 ? -3.418 -23.5 -2.898 1 98.88 112 THR B CA 1
ATOM 3139 C C . THR B 1 112 ? -2.424 -23.234 -4.027 1 98.88 112 THR B C 1
ATOM 3141 O O . THR B 1 112 ? -2.637 -23.656 -5.16 1 98.88 112 THR B O 1
ATOM 3144 N N . SER B 1 113 ? -1.425 -22.484 -3.703 1 98.88 113 SER B N 1
ATOM 3145 C CA . SER B 1 113 ? -0.293 -22.281 -4.602 1 98.88 113 SER B CA 1
ATOM 3146 C C . SER B 1 113 ? 0.846 -23.25 -4.289 1 98.88 113 SER B C 1
ATOM 3148 O O . SER B 1 113 ? 1.196 -23.438 -3.125 1 98.88 113 SER B O 1
ATOM 3150 N N . LEU B 1 114 ? 1.41 -23.844 -5.32 1 98.81 114 LEU B N 1
ATOM 3151 C CA . LEU B 1 114 ? 2.584 -24.703 -5.258 1 98.81 114 LEU B CA 1
ATOM 3152 C C . LEU B 1 114 ? 3.789 -24.047 -5.91 1 98.81 114 LEU B C 1
ATOM 3154 O O . LEU B 1 114 ? 3.674 -23.469 -6.996 1 98.81 114 LEU B O 1
ATOM 3158 N N . THR B 1 115 ? 4.965 -24.062 -5.23 1 98.88 115 THR B N 1
ATOM 3159 C CA . THR B 1 115 ? 6.207 -23.547 -5.789 1 98.88 115 THR B CA 1
ATOM 3160 C C . THR B 1 115 ? 7.254 -24.641 -5.906 1 98.88 115 THR B C 1
ATOM 3162 O O . THR B 1 115 ? 7.543 -25.344 -4.926 1 98.88 115 THR B O 1
ATOM 3165 N N . PHE B 1 116 ? 7.809 -24.781 -7.133 1 98.88 116 PHE B N 1
ATOM 3166 C CA . PHE B 1 116 ? 8.766 -25.844 -7.406 1 98.88 116 PHE B CA 1
ATOM 3167 C C . PHE B 1 116 ? 10.125 -25.266 -7.766 1 98.88 116 PHE B C 1
ATOM 3169 O O . PHE B 1 116 ? 10.219 -24.219 -8.398 1 98.88 116 PHE B O 1
ATOM 3176 N N . ALA B 1 117 ? 11.117 -25.969 -7.406 1 98.69 117 ALA B N 1
ATOM 3177 C CA . ALA B 1 117 ? 12.492 -25.688 -7.797 1 98.69 117 ALA B CA 1
ATOM 3178 C C . ALA B 1 117 ? 12.773 -26.156 -9.219 1 98.69 117 ALA B C 1
ATOM 3180 O O . ALA B 1 117 ? 12 -26.953 -9.781 1 98.69 117 ALA B O 1
ATOM 3181 N N . PRO B 1 118 ? 13.867 -25.719 -9.727 1 98.62 118 PRO B N 1
ATOM 3182 C CA . PRO B 1 118 ? 14.289 -26.234 -11.031 1 98.62 118 PRO B CA 1
ATOM 3183 C C . PRO B 1 118 ? 14.539 -27.734 -11.016 1 98.62 118 PRO B C 1
ATOM 3185 O O . PRO B 1 118 ? 14.602 -28.359 -12.078 1 98.62 118 PRO B O 1
ATOM 3188 N N . SER B 1 119 ? 14.711 -28.312 -9.953 1 98.62 119 SER B N 1
ATOM 3189 C CA . SER B 1 119 ? 14.883 -29.75 -9.852 1 98.62 119 SER B CA 1
ATOM 3190 C C . SER B 1 119 ? 13.547 -30.484 -9.938 1 98.62 119 SER B C 1
ATOM 3192 O O . SER B 1 119 ? 13.5 -31.703 -10.094 1 98.62 119 SER B O 1
ATOM 3194 N N . GLY B 1 120 ? 12.453 -29.688 -9.766 1 98.44 120 GLY B N 1
ATOM 3195 C CA . GLY B 1 120 ? 11.125 -30.281 -9.711 1 98.44 120 GLY B CA 1
ATOM 3196 C C . GLY B 1 120 ? 10.625 -30.5 -8.289 1 98.44 120 GLY B C 1
ATOM 3197 O O . GLY B 1 120 ? 9.484 -30.906 -8.086 1 98.44 120 GLY B O 1
ATOM 3198 N N . GLU B 1 121 ? 11.531 -30.25 -7.43 1 98 121 GLU B N 1
ATOM 3199 C CA . GLU B 1 121 ? 11.164 -30.422 -6.023 1 98 121 GLU B CA 1
ATOM 3200 C C . GLU B 1 121 ? 10.195 -29.328 -5.574 1 98 121 GLU B C 1
ATOM 3202 O O . GLU B 1 121 ? 10.359 -28.156 -5.938 1 98 121 GLU B O 1
ATOM 3207 N N . LEU B 1 122 ? 9.203 -29.703 -4.742 1 98.69 122 LEU B N 1
ATOM 3208 C CA . LEU B 1 122 ? 8.297 -28.734 -4.141 1 98.69 122 LEU B CA 1
ATOM 3209 C C . LEU B 1 122 ? 9 -27.922 -3.055 1 98.69 122 LEU B C 1
ATOM 3211 O O . LEU B 1 122 ? 9.547 -28.5 -2.109 1 98.69 122 LEU B O 1
ATOM 3215 N N . LEU B 1 123 ? 9.031 -26.672 -3.205 1 98.31 123 LEU B N 1
ATOM 3216 C CA . LEU B 1 123 ? 9.703 -25.812 -2.24 1 98.31 123 LEU B CA 1
ATOM 3217 C C . LEU B 1 123 ? 8.727 -25.312 -1.184 1 98.31 123 LEU B C 1
ATOM 3219 O O . LEU B 1 123 ? 9.102 -25.125 -0.022 1 98.31 123 LEU B O 1
ATOM 3223 N N . ALA B 1 124 ? 7.461 -25.094 -1.631 1 98.31 124 ALA B N 1
ATOM 3224 C CA . ALA B 1 124 ? 6.504 -24.531 -0.685 1 98.31 124 ALA B CA 1
ATOM 3225 C C . ALA B 1 124 ? 5.078 -24.656 -1.213 1 98.31 124 ALA B C 1
ATOM 3227 O O . ALA B 1 124 ? 4.863 -24.766 -2.424 1 98.31 124 ALA B O 1
ATOM 3228 N N . THR B 1 125 ? 4.129 -24.719 -0.301 1 98.44 125 THR B N 1
ATOM 3229 C CA . THR B 1 125 ? 2.703 -24.562 -0.557 1 98.44 125 THR B CA 1
ATOM 3230 C C . THR B 1 125 ? 2.145 -23.37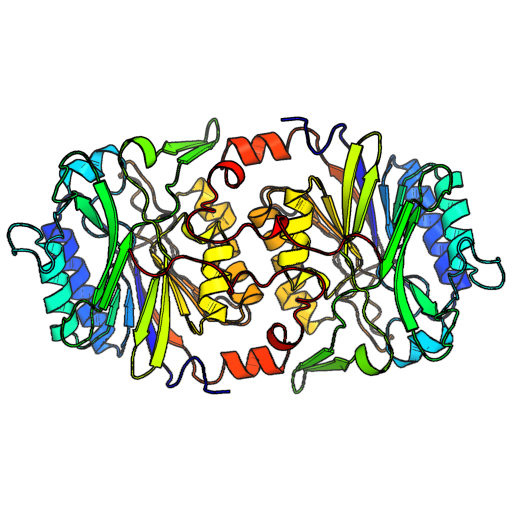5 0.211 1 98.44 125 THR B C 1
ATOM 3232 O O . THR B 1 125 ? 2.523 -23.141 1.36 1 98.44 125 THR B O 1
ATOM 3235 N N . HIS B 1 126 ? 1.304 -22.641 -0.408 1 98.69 126 HIS B N 1
ATOM 3236 C CA . HIS B 1 126 ? 0.58 -21.531 0.214 1 98.69 126 HIS B CA 1
ATOM 3237 C C . HIS B 1 126 ? -0.924 -21.672 0.001 1 98.69 126 HIS B C 1
ATOM 3239 O O . HIS B 1 126 ? -1.397 -21.656 -1.138 1 98.69 126 HIS B O 1
ATOM 3245 N N . ARG B 1 127 ? -1.708 -21.922 1.086 1 98.75 127 ARG B N 1
ATOM 3246 C CA . ARG B 1 127 ? -3.164 -21.844 1.037 1 98.75 127 ARG B CA 1
ATOM 3247 C C . ARG B 1 127 ? -3.645 -20.406 1.265 1 98.75 127 ARG B C 1
ATOM 3249 O O . ARG B 1 127 ? -3.209 -19.75 2.209 1 98.75 127 ARG B O 1
ATOM 3256 N N . LYS B 1 128 ? -4.469 -19.906 0.372 1 98.75 128 LYS B N 1
ATOM 3257 C CA . LYS B 1 128 ? -5.016 -18.562 0.45 1 98.75 128 LYS B CA 1
ATOM 3258 C C . LYS B 1 128 ? -5.516 -18.25 1.859 1 98.75 128 LYS B C 1
ATOM 3260 O O . LYS B 1 128 ? -6.312 -19 2.422 1 98.75 128 LYS B O 1
ATOM 3265 N N . VAL B 1 129 ? -4.996 -17.141 2.406 1 98.62 129 VAL B N 1
ATOM 3266 C CA . VAL B 1 129 ? -5.234 -16.844 3.812 1 98.62 129 VAL B CA 1
ATOM 3267 C C . VAL B 1 129 ? -6.559 -16.094 3.963 1 98.62 129 VAL B C 1
ATOM 3269 O O . VAL B 1 129 ? -7.352 -16.391 4.859 1 98.62 129 VAL B O 1
ATOM 3272 N N . HIS B 1 130 ? -6.855 -15.078 3.16 1 98.75 130 HIS B N 1
ATOM 3273 C CA . HIS B 1 130 ? -8.078 -14.273 3.191 1 98.75 130 HIS B CA 1
ATOM 3274 C C . HIS B 1 130 ? -9.023 -14.672 2.062 1 98.75 130 HIS B C 1
ATOM 3276 O O . HIS B 1 130 ? -8.672 -14.555 0.885 1 98.75 130 HIS B O 1
ATOM 3282 N N . LEU B 1 131 ? -10.172 -15.188 2.492 1 98 131 LEU B N 1
ATOM 3283 C CA . LEU B 1 131 ? -11.148 -15.602 1.49 1 98 131 LEU B CA 1
ATOM 3284 C C . LEU B 1 131 ? -11.93 -14.398 0.969 1 98 131 LEU B C 1
ATOM 3286 O O . LEU B 1 131 ? -12.336 -13.531 1.746 1 98 131 LEU B O 1
ATOM 3290 N N . PHE B 1 132 ? -12.031 -14.266 -0.365 1 96.75 132 PHE B N 1
ATOM 3291 C CA . PHE B 1 132 ? -12.672 -13.18 -1.09 1 96.75 132 PHE B CA 1
ATOM 3292 C C . PHE B 1 132 ? -14.18 -13.219 -0.889 1 96.75 132 PHE B C 1
ATOM 3294 O O . PHE B 1 132 ? -14.898 -13.852 -1.661 1 96.75 132 PHE B O 1
ATOM 3301 N N . ASP B 1 133 ? -14.672 -12.648 0.18 1 95.69 133 ASP B N 1
ATOM 3302 C CA . ASP B 1 133 ? -16.094 -12.484 0.49 1 95.69 133 ASP B CA 1
ATOM 3303 C C . ASP B 1 133 ? -16.516 -11.023 0.355 1 95.69 133 ASP B C 1
ATOM 3305 O O . ASP B 1 133 ? -16.25 -10.211 1.246 1 95.69 133 ASP B O 1
ATOM 3309 N N . ILE B 1 134 ? -17.141 -10.734 -0.826 1 92.75 134 ILE B N 1
ATOM 3310 C CA . ILE B 1 134 ? -17.562 -9.359 -1.056 1 92.75 134 ILE B CA 1
ATOM 3311 C C . ILE B 1 134 ? -19.016 -9.344 -1.531 1 92.75 134 ILE B C 1
ATOM 3313 O O . ILE B 1 134 ? -19.5 -10.328 -2.098 1 92.75 134 ILE B O 1
ATOM 3317 N N . ASP B 1 135 ? -19.656 -8.359 -1.187 1 92.5 135 ASP B N 1
ATOM 3318 C CA . ASP B 1 135 ? -21.031 -8.07 -1.629 1 92.5 135 ASP B CA 1
ATOM 3319 C C . ASP B 1 135 ? -21.203 -6.582 -1.899 1 92.5 135 ASP B C 1
ATOM 3321 O O . ASP B 1 135 ? -21.578 -5.824 -1 1 92.5 135 ASP B O 1
ATOM 3325 N N . ILE B 1 136 ? -20.875 -6.148 -3.129 1 87.94 136 ILE B N 1
ATOM 3326 C CA . ILE B 1 136 ? -21.062 -4.777 -3.58 1 87.94 136 ILE B CA 1
ATOM 3327 C C . ILE B 1 136 ? -22.391 -4.656 -4.332 1 87.94 136 ILE B C 1
ATOM 3329 O O . ILE B 1 136 ? -22.5 -5.113 -5.473 1 87.94 136 ILE B O 1
ATOM 3333 N N . PRO B 1 137 ? -23.328 -4.035 -3.656 1 85.94 137 PRO B N 1
ATOM 3334 C CA . PRO B 1 137 ? -24.672 -4.012 -4.223 1 85.94 137 PRO B CA 1
ATOM 3335 C C . PRO B 1 137 ? -24.703 -3.512 -5.668 1 85.94 137 PRO B C 1
ATOM 3337 O O . PRO B 1 137 ? -24.078 -2.486 -5.98 1 85.94 137 PRO B O 1
ATOM 3340 N N . GLY B 1 138 ? -25.375 -4.305 -6.363 1 86.19 138 GLY B N 1
ATOM 3341 C CA . GLY B 1 138 ? -25.594 -3.93 -7.754 1 86.19 138 GLY B CA 1
ATOM 3342 C C . GLY B 1 138 ? -24.375 -4.16 -8.633 1 86.19 138 GLY B C 1
ATOM 3343 O O . GLY B 1 138 ? -24.406 -3.895 -9.836 1 86.19 138 GLY B O 1
ATOM 3344 N N . LYS B 1 139 ? -23.344 -4.648 -8.078 1 85.44 139 LYS B N 1
ATOM 3345 C CA . LYS B 1 139 ? -22.125 -4.82 -8.867 1 85.44 139 LYS B CA 1
ATOM 3346 C C . LYS B 1 139 ? -21.641 -6.262 -8.805 1 85.44 139 LYS B C 1
ATOM 3348 O O . LYS B 1 139 ? -21.688 -6.988 -9.805 1 85.44 139 LYS B O 1
ATOM 3353 N N . ILE B 1 140 ? -21.312 -6.801 -7.656 1 86.5 140 ILE B N 1
ATOM 3354 C CA . ILE B 1 140 ? -20.75 -8.148 -7.602 1 86.5 140 ILE B CA 1
ATOM 3355 C C . ILE B 1 140 ? -20.891 -8.711 -6.191 1 86.5 140 ILE B C 1
ATOM 3357 O O . ILE B 1 140 ? -20.703 -7.988 -5.207 1 86.5 140 ILE B O 1
ATOM 3361 N N . LYS B 1 141 ? -21.359 -9.852 -6.191 1 87.75 141 LYS B N 1
ATOM 3362 C CA . LYS B 1 141 ? -21.328 -10.664 -4.984 1 87.75 141 LYS B CA 1
ATOM 3363 C C . LYS B 1 141 ? -20.531 -11.945 -5.203 1 87.75 141 LYS B C 1
ATOM 3365 O O . LYS B 1 141 ? -20.75 -12.656 -6.188 1 87.75 141 LYS B O 1
ATOM 3370 N N . PHE B 1 142 ? -19.609 -12.203 -4.395 1 89.56 142 PHE B N 1
ATOM 3371 C CA . PHE B 1 142 ? -18.766 -13.383 -4.438 1 89.56 142 PHE B CA 1
ATOM 3372 C C . PHE B 1 142 ? -18.312 -13.781 -3.037 1 89.56 142 PHE B C 1
ATOM 3374 O O . PHE B 1 142 ? -17.75 -12.961 -2.301 1 89.56 142 PHE B O 1
ATOM 3381 N N . LYS B 1 143 ? -18.641 -15.008 -2.654 1 92.19 143 LYS B N 1
ATOM 3382 C CA . LYS B 1 143 ? -18.297 -15.508 -1.325 1 92.19 143 LYS B CA 1
ATOM 3383 C C . LYS B 1 143 ? -17.516 -16.812 -1.413 1 92.19 143 LYS B C 1
ATOM 3385 O O . LYS B 1 143 ? -18.109 -17.906 -1.456 1 92.19 143 LYS B O 1
ATOM 3390 N N . GLU B 1 144 ? -16.141 -16.688 -1.413 1 95.38 144 GLU B N 1
ATOM 3391 C CA . GLU B 1 144 ? -15.25 -17.844 -1.459 1 95.38 144 GLU B CA 1
ATOM 3392 C C . GLU B 1 144 ? -15.445 -18.75 -0.241 1 95.38 144 GLU B C 1
ATOM 3394 O O . GLU B 1 144 ? -15.305 -19.969 -0.331 1 95.38 144 GLU B O 1
ATOM 3399 N N . SER B 1 145 ? -15.891 -18.141 0.883 1 94.19 145 SER B N 1
ATOM 3400 C CA . SER B 1 145 ? -15.969 -18.875 2.146 1 94.19 145 SER B CA 1
ATOM 3401 C C . SER B 1 145 ? -17.109 -19.875 2.141 1 94.19 145 SER B C 1
ATOM 3403 O O . SER B 1 145 ? -17.172 -20.766 3 1 94.19 145 SER B O 1
ATOM 3405 N N . GLU B 1 146 ? -17.984 -19.812 1.207 1 93.62 146 GLU B N 1
ATOM 3406 C CA . GLU B 1 146 ? -19.031 -20.812 1.064 1 93.62 146 GLU B CA 1
ATOM 3407 C C . GLU B 1 146 ? -18.469 -22.172 0.64 1 93.62 146 GLU B C 1
ATOM 3409 O O . GLU B 1 146 ? -19.094 -23.203 0.85 1 93.62 146 GLU B O 1
ATOM 3414 N N . VAL B 1 147 ? -17.281 -22.109 0.096 1 96 147 VAL B N 1
ATOM 3415 C CA . VAL B 1 147 ? -16.766 -23.344 -0.481 1 96 147 VAL B CA 1
ATOM 3416 C C . VAL B 1 147 ? -15.32 -23.562 -0.026 1 96 147 VAL B C 1
ATOM 3418 O O . VAL B 1 147 ? -14.922 -24.688 0.28 1 96 147 VAL B O 1
ATOM 3421 N N . LEU B 1 148 ? -14.578 -22.531 0.064 1 98.12 148 LEU B N 1
ATOM 3422 C CA . LEU B 1 148 ? -13.156 -22.656 0.377 1 98.12 148 LEU B CA 1
ATOM 3423 C C . LEU B 1 148 ? -12.898 -22.406 1.859 1 98.12 148 LEU B C 1
ATOM 3425 O O . LEU B 1 148 ? -13.641 -21.656 2.502 1 98.12 148 LEU B O 1
ATOM 3429 N N . SER B 1 149 ? -11.891 -23.062 2.303 1 98.12 149 SER B N 1
ATOM 3430 C CA . SER B 1 149 ? -11.359 -22.828 3.643 1 98.12 149 SER B CA 1
ATOM 3431 C C . SER B 1 149 ? -10.07 -22.016 3.592 1 98.12 149 SER B C 1
ATOM 3433 O O . SER B 1 149 ? -9.336 -22.062 2.605 1 98.12 149 SER B O 1
ATOM 3435 N N . PRO B 1 150 ? -9.812 -21.25 4.664 1 98.12 150 PRO B N 1
ATOM 3436 C CA . PRO B 1 150 ? -8.641 -20.359 4.652 1 98.12 150 PRO B CA 1
ATOM 3437 C C . PRO B 1 150 ? -7.352 -21.078 5.035 1 98.12 150 PRO B C 1
ATOM 3439 O O . PRO B 1 150 ? -7.379 -22.016 5.844 1 98.12 150 PRO B O 1
ATOM 3442 N N . GLY B 1 151 ? -6.227 -20.641 4.387 1 98.31 151 GLY B N 1
ATOM 3443 C CA . GLY B 1 151 ? -4.914 -20.969 4.914 1 98.31 151 GLY B CA 1
ATOM 3444 C C . GLY B 1 151 ? -4.586 -20.234 6.203 1 98.31 151 GLY B C 1
ATOM 3445 O O . GLY B 1 151 ? -5.383 -19.438 6.688 1 98.31 151 GLY B O 1
ATOM 3446 N N . ASN B 1 152 ? -3.391 -20.562 6.738 1 97.75 152 ASN B N 1
ATOM 3447 C CA . ASN B 1 152 ? -3.15 -20.062 8.086 1 97.75 152 ASN B CA 1
ATOM 3448 C C . ASN B 1 152 ? -1.692 -19.656 8.281 1 97.75 152 ASN B C 1
ATOM 3450 O O . ASN B 1 152 ? -1.198 -19.609 9.406 1 97.75 152 ASN B O 1
ATOM 3454 N N . LYS B 1 153 ? -0.991 -19.328 7.199 1 98.38 153 LYS B N 1
ATOM 3455 C CA . LYS B 1 153 ? 0.405 -18.953 7.391 1 98.38 153 LYS B CA 1
ATOM 3456 C C . LYS B 1 153 ? 0.862 -17.969 6.312 1 98.38 153 LYS B C 1
ATOM 3458 O O . LYS B 1 153 ? 0.263 -17.891 5.238 1 98.38 153 LYS B O 1
ATOM 3463 N N . ILE B 1 154 ? 1.9 -17.188 6.684 1 98 154 ILE B N 1
ATOM 3464 C CA . ILE B 1 154 ? 2.691 -16.422 5.727 1 98 154 ILE B CA 1
ATOM 3465 C C . ILE B 1 154 ? 3.723 -17.328 5.062 1 98 154 ILE B C 1
ATOM 3467 O O . ILE B 1 154 ? 4.375 -18.125 5.734 1 98 154 ILE B O 1
ATOM 3471 N N . THR B 1 155 ? 3.928 -17.266 3.703 1 98.75 155 THR B N 1
ATOM 3472 C CA . THR B 1 155 ? 4.793 -18.203 2.994 1 98.75 155 THR B CA 1
ATOM 3473 C C . THR B 1 155 ? 5.949 -17.469 2.32 1 98.75 155 THR B C 1
ATOM 3475 O O . THR B 1 155 ? 5.734 -16.672 1.398 1 98.75 155 THR B O 1
ATOM 3478 N N . LEU B 1 156 ? 7.148 -17.672 2.826 1 98.44 156 LEU B N 1
ATOM 3479 C CA . LEU B 1 156 ? 8.414 -17.266 2.229 1 98.44 156 LEU B CA 1
ATOM 3480 C C . LEU B 1 156 ? 9.117 -18.438 1.573 1 98.44 156 LEU B C 1
ATOM 3482 O O . LEU B 1 156 ? 9.102 -19.562 2.107 1 98.44 156 LEU B O 1
ATOM 3486 N N . VAL B 1 157 ? 9.703 -18.203 0.438 1 98.69 157 VAL B N 1
ATOM 3487 C CA . VAL B 1 157 ? 10.414 -19.25 -0.301 1 98.69 157 VAL B CA 1
ATOM 3488 C C . VAL B 1 157 ? 11.836 -18.781 -0.611 1 98.69 157 VAL B C 1
ATOM 3490 O O . VAL B 1 157 ? 12.031 -17.719 -1.208 1 98.69 157 VAL B O 1
ATOM 3493 N N . ASP B 1 158 ? 12.781 -19.578 -0.233 1 97.94 158 ASP B N 1
ATOM 3494 C CA . ASP B 1 158 ? 14.188 -19.297 -0.529 1 97.94 158 ASP B CA 1
ATOM 3495 C C . ASP B 1 158 ? 14.555 -19.766 -1.938 1 97.94 158 ASP B C 1
ATOM 3497 O O . ASP B 1 158 ? 14.312 -20.906 -2.303 1 97.94 158 ASP B O 1
ATOM 3501 N N . LEU B 1 159 ? 15.008 -18.891 -2.691 1 98.19 159 LEU B N 1
ATOM 3502 C CA . LEU B 1 159 ? 15.703 -19.172 -3.941 1 98.19 159 LEU B CA 1
ATOM 3503 C C . LEU B 1 159 ? 17.203 -19 -3.775 1 98.19 159 LEU B C 1
ATOM 3505 O O . LEU B 1 159 ? 17.719 -17.875 -3.859 1 98.19 159 LEU B O 1
ATOM 3509 N N . PRO B 1 160 ? 17.844 -20.047 -3.596 1 95.56 160 PRO B N 1
ATOM 3510 C CA . PRO B 1 160 ? 19.234 -20.016 -3.115 1 95.56 160 PRO B CA 1
ATOM 3511 C C . PRO B 1 160 ? 20.109 -19.031 -3.898 1 95.56 160 PRO B C 1
ATOM 3513 O O . PRO B 1 160 ? 20.938 -18.328 -3.311 1 95.56 160 PRO B O 1
ATOM 3516 N N . GLU B 1 161 ? 19.969 -18.906 -5.121 1 95.75 161 GLU B N 1
ATOM 3517 C CA . GLU B 1 161 ? 20.828 -18.078 -5.945 1 95.75 161 GLU B CA 1
ATOM 3518 C C . GLU B 1 161 ? 20.391 -16.609 -5.91 1 95.75 161 GLU B C 1
ATOM 3520 O O . GLU B 1 161 ? 21.141 -15.719 -6.273 1 95.75 161 GLU B O 1
ATOM 3525 N N . TYR B 1 162 ? 19.25 -16.391 -5.398 1 98.12 162 TYR B N 1
ATOM 3526 C CA . TYR B 1 162 ? 18.688 -15.078 -5.66 1 98.12 162 TYR B CA 1
ATOM 3527 C C . TYR B 1 162 ? 18.234 -14.406 -4.363 1 98.12 162 TYR B C 1
ATOM 3529 O O . TYR B 1 162 ? 18.422 -13.203 -4.188 1 98.12 162 TYR B O 1
ATOM 3537 N N . GLY B 1 163 ? 17.641 -15.078 -3.502 1 98.56 163 GLY B N 1
ATOM 3538 C CA . GLY B 1 163 ? 17.062 -14.547 -2.275 1 98.56 163 GLY B CA 1
ATOM 3539 C C . GLY B 1 163 ? 15.695 -15.117 -1.959 1 98.56 163 GLY B C 1
ATOM 3540 O O . GLY B 1 163 ? 15.352 -16.203 -2.418 1 98.56 163 GLY B O 1
ATOM 3541 N N . LYS B 1 164 ? 14.945 -14.383 -1.169 1 98.5 164 LYS B N 1
ATOM 3542 C CA . LYS B 1 164 ? 13.648 -14.883 -0.725 1 98.5 164 LYS B CA 1
ATOM 3543 C C . LYS B 1 164 ? 12.508 -14.164 -1.445 1 98.5 164 LYS B C 1
ATOM 3545 O O . LYS B 1 164 ? 12.57 -12.953 -1.661 1 98.5 164 LYS B O 1
ATOM 3550 N N . ILE B 1 165 ? 11.508 -14.914 -1.79 1 98.94 165 ILE B N 1
ATOM 3551 C CA . ILE B 1 165 ? 10.266 -14.336 -2.303 1 98.94 165 ILE B CA 1
ATOM 3552 C C . ILE B 1 165 ? 9.109 -14.688 -1.369 1 98.94 165 ILE B C 1
ATOM 3554 O O . ILE B 1 165 ? 9.227 -15.594 -0.538 1 98.94 165 ILE B O 1
ATOM 3558 N N . ALA B 1 166 ? 8.078 -13.93 -1.467 1 98.88 166 ALA B N 1
ATOM 3559 C CA . ALA B 1 166 ? 6.844 -14.25 -0.747 1 98.88 166 ALA B CA 1
ATOM 3560 C C . ALA B 1 166 ? 5.691 -14.5 -1.715 1 98.88 166 ALA B C 1
ATOM 3562 O O . ALA B 1 166 ? 5.566 -13.812 -2.73 1 98.88 166 ALA B O 1
ATOM 3563 N N . ILE B 1 167 ? 4.859 -15.508 -1.358 1 98.88 167 ILE B N 1
ATOM 3564 C CA . ILE B 1 167 ? 3.701 -15.875 -2.166 1 98.88 167 ILE B CA 1
ATOM 3565 C C . ILE B 1 167 ? 2.418 -15.609 -1.386 1 98.88 167 ILE B C 1
ATOM 3567 O O . ILE B 1 167 ? 2.283 -16.031 -0.233 1 98.88 167 ILE B O 1
ATOM 3571 N N . ALA B 1 168 ? 1.491 -14.875 -1.906 1 98.88 168 ALA B N 1
ATOM 3572 C CA . ALA B 1 168 ? 0.119 -14.68 -1.445 1 98.88 168 ALA B CA 1
ATOM 3573 C C . ALA B 1 168 ? -0.852 -14.625 -2.621 1 98.88 168 ALA B C 1
ATOM 3575 O O . ALA B 1 168 ? -0.449 -14.359 -3.756 1 98.88 168 ALA B O 1
ATOM 3576 N N . ILE B 1 169 ? -2.129 -14.984 -2.395 1 98.88 169 ILE B N 1
ATOM 3577 C CA . ILE B 1 169 ? -3.039 -15.188 -3.516 1 98.88 169 ILE B CA 1
ATOM 3578 C C . ILE B 1 169 ? -4.133 -14.125 -3.498 1 98.88 169 ILE B C 1
ATOM 3580 O O . ILE B 1 169 ? -4.867 -13.992 -2.516 1 98.88 169 ILE B O 1
ATOM 3584 N N . CYS B 1 170 ? -4.219 -13.297 -4.508 1 98.69 170 CYS B N 1
ATOM 3585 C CA . CYS B 1 170 ? -5.344 -12.461 -4.906 1 98.69 170 CYS B CA 1
ATOM 3586 C C . CYS B 1 170 ? -5.773 -11.547 -3.762 1 98.69 170 CYS B C 1
ATOM 3588 O O . CYS B 1 170 ? -5.066 -10.594 -3.422 1 98.69 170 CYS B O 1
ATOM 3590 N N . TYR B 1 171 ? -6.906 -11.906 -3.031 1 98.69 171 TYR B N 1
ATOM 3591 C CA . TYR B 1 171 ? -7.523 -11.078 -1.997 1 98.69 171 TYR B CA 1
ATOM 3592 C C . TYR B 1 171 ? -6.539 -10.797 -0.869 1 98.69 171 TYR B C 1
ATOM 3594 O O . TYR B 1 171 ? -6.656 -9.781 -0.176 1 98.69 171 TYR B O 1
ATOM 3602 N N . ASP B 1 172 ? -5.445 -11.641 -0.697 1 98.88 172 ASP B N 1
ATOM 3603 C CA . ASP B 1 172 ? -4.398 -11.484 0.309 1 98.88 172 ASP B CA 1
ATOM 3604 C C . ASP B 1 1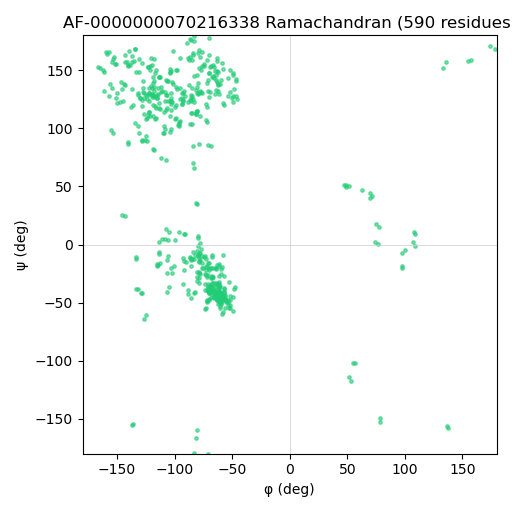72 ? -3.721 -10.125 0.191 1 98.88 172 ASP B C 1
ATOM 3606 O O . ASP B 1 172 ? -3.246 -9.57 1.187 1 98.88 172 ASP B O 1
ATOM 3610 N N . ILE B 1 173 ? -3.729 -9.539 -1.038 1 98.94 173 ILE B N 1
ATOM 3611 C CA . ILE B 1 173 ? -2.953 -8.32 -1.271 1 98.94 173 ILE B CA 1
ATOM 3612 C C . ILE B 1 173 ? -3.621 -7.141 -0.569 1 98.94 173 ILE B C 1
ATOM 3614 O O . ILE B 1 173 ? -2.994 -6.098 -0.361 1 98.94 173 ILE B O 1
ATOM 3618 N N . ARG B 1 174 ? -4.949 -7.246 -0.213 1 98.81 174 ARG B N 1
ATOM 3619 C CA . ARG B 1 174 ? -5.68 -6.156 0.42 1 98.81 174 ARG B CA 1
ATOM 3620 C C . ARG B 1 174 ? -5.309 -6.027 1.894 1 98.81 174 ARG B C 1
ATOM 3622 O O . ARG B 1 174 ? -5.691 -5.062 2.555 1 98.81 174 ARG B O 1
ATOM 3629 N N . PHE B 1 175 ? -4.594 -6.93 2.467 1 98.69 175 PHE B N 1
ATOM 3630 C CA . PHE B 1 175 ? -4.164 -6.953 3.859 1 98.69 175 PHE B CA 1
ATOM 3631 C C . PHE B 1 175 ? -2.662 -6.727 3.967 1 98.69 175 PHE B C 1
ATOM 3633 O O . PHE B 1 175 ? -1.877 -7.672 3.861 1 98.69 175 PHE B O 1
ATOM 3640 N N . PRO B 1 176 ? -2.246 -5.453 4.215 1 98.19 176 PRO B N 1
ATOM 3641 C CA . PRO B 1 176 ? -0.843 -5.051 4.082 1 98.19 176 PRO B CA 1
ATOM 3642 C C . PRO B 1 176 ? 0.074 -5.785 5.059 1 98.19 176 PRO B C 1
ATOM 3644 O O . PRO B 1 176 ? 1.29 -5.828 4.855 1 98.19 176 PRO B O 1
ATOM 3647 N N . GLU B 1 177 ? -0.426 -6.426 6.156 1 97.88 177 GLU B N 1
ATOM 3648 C CA . GLU B 1 177 ? 0.387 -7.086 7.172 1 97.88 177 GLU B CA 1
ATOM 3649 C C . GLU B 1 177 ? 1.241 -8.195 6.562 1 97.88 177 GLU B C 1
ATOM 3651 O O . GLU B 1 177 ? 2.418 -8.336 6.902 1 97.88 177 GLU B O 1
ATOM 3656 N N . LEU B 1 178 ? 0.624 -9.008 5.641 1 98.31 178 LEU B N 1
ATOM 3657 C CA . LEU B 1 178 ? 1.38 -10.094 5.031 1 98.31 178 LEU B CA 1
ATOM 3658 C C . LEU B 1 178 ? 2.588 -9.562 4.273 1 98.31 178 LEU B C 1
ATOM 3660 O O . LEU B 1 178 ? 3.693 -10.086 4.398 1 98.31 178 LEU B O 1
ATOM 3664 N N . ALA B 1 179 ? 2.35 -8.484 3.48 1 98.5 179 ALA B N 1
ATOM 3665 C CA . ALA B 1 179 ? 3.422 -7.895 2.686 1 98.5 179 ALA B CA 1
ATOM 3666 C C . ALA B 1 179 ? 4.5 -7.289 3.582 1 98.5 179 ALA B C 1
ATOM 3668 O O . ALA B 1 179 ? 5.695 -7.48 3.342 1 98.5 179 ALA B O 1
ATOM 3669 N N . MET B 1 180 ? 4.09 -6.547 4.621 1 98.38 180 MET B N 1
ATOM 3670 C CA . MET B 1 180 ? 5.027 -5.891 5.523 1 98.38 180 MET B CA 1
ATOM 3671 C C . MET B 1 180 ? 5.926 -6.914 6.211 1 98.38 180 MET B C 1
ATOM 3673 O O . MET B 1 180 ? 7.145 -6.746 6.254 1 98.38 180 MET B O 1
ATOM 3677 N N . ILE B 1 181 ? 5.336 -7.953 6.746 1 98.44 181 ILE B N 1
ATOM 3678 C CA . ILE B 1 181 ? 6.098 -8.961 7.473 1 98.44 181 ILE B CA 1
ATOM 3679 C C . ILE B 1 181 ? 7.055 -9.672 6.516 1 98.44 181 ILE B C 1
ATOM 3681 O O . ILE B 1 181 ? 8.234 -9.852 6.824 1 98.44 181 ILE B O 1
ATOM 3685 N N . ALA B 1 182 ? 6.574 -10.055 5.344 1 98.5 182 ALA B N 1
ATOM 3686 C CA . ALA B 1 182 ? 7.414 -10.773 4.387 1 98.5 182 ALA B CA 1
ATOM 3687 C C . ALA B 1 182 ? 8.609 -9.922 3.967 1 98.5 182 ALA B C 1
ATOM 3689 O O . ALA B 1 182 ? 9.742 -10.406 3.916 1 98.5 182 ALA B O 1
ATOM 3690 N N . ALA B 1 183 ? 8.352 -8.688 3.672 1 98.25 183 ALA B N 1
ATOM 3691 C CA . ALA B 1 183 ? 9.438 -7.805 3.256 1 98.25 183 ALA B CA 1
ATOM 3692 C C . ALA B 1 183 ? 10.453 -7.617 4.379 1 98.25 183 ALA B C 1
ATOM 3694 O O . ALA B 1 183 ? 11.664 -7.629 4.141 1 98.25 183 ALA B O 1
ATOM 3695 N N . ARG B 1 184 ? 10 -7.445 5.59 1 97.69 184 ARG B N 1
ATOM 3696 C CA . ARG B 1 184 ? 10.898 -7.223 6.719 1 97.69 184 ARG B CA 1
ATOM 3697 C C . ARG B 1 184 ? 11.633 -8.508 7.098 1 97.69 184 ARG B C 1
ATOM 3699 O O . ARG B 1 184 ? 12.656 -8.461 7.777 1 97.69 184 ARG B O 1
ATOM 3706 N N . LYS B 1 185 ? 11.086 -9.68 6.648 1 97.75 185 LYS B N 1
ATOM 3707 C CA . LYS B 1 185 ? 11.781 -10.953 6.832 1 97.75 185 LYS B CA 1
ATOM 3708 C C . LYS B 1 185 ? 12.656 -11.273 5.629 1 97.75 185 LYS B C 1
ATOM 3710 O O . LYS B 1 185 ? 13.133 -12.406 5.484 1 97.75 185 LYS B O 1
ATOM 3715 N N . GLY B 1 186 ? 12.82 -10.336 4.719 1 97.69 186 GLY B N 1
ATOM 3716 C CA . GLY B 1 186 ? 13.906 -10.422 3.752 1 97.69 186 GLY B CA 1
ATOM 3717 C C . GLY B 1 186 ? 13.43 -10.742 2.348 1 97.69 186 GLY B C 1
ATOM 3718 O O . GLY B 1 186 ? 14.234 -11.016 1.46 1 97.69 186 GLY B O 1
ATOM 3719 N N . ALA B 1 187 ? 12.188 -10.734 2.068 1 98.75 187 ALA B N 1
ATOM 3720 C CA . ALA B 1 187 ? 11.727 -10.961 0.699 1 98.75 187 ALA B CA 1
ATOM 3721 C C . ALA B 1 187 ? 12.102 -9.789 -0.203 1 98.75 187 ALA B C 1
ATOM 3723 O O . ALA B 1 187 ? 11.867 -8.625 0.151 1 98.75 187 ALA B O 1
ATOM 3724 N N . PHE B 1 188 ? 12.68 -10.109 -1.352 1 98.81 188 PHE B N 1
ATOM 3725 C CA . PHE B 1 188 ? 12.969 -9.055 -2.318 1 98.81 188 PHE B CA 1
ATOM 3726 C C . PHE B 1 188 ? 11.812 -8.891 -3.297 1 98.81 188 PHE B C 1
ATOM 3728 O O . PHE B 1 188 ? 11.75 -7.906 -4.035 1 98.81 188 PHE B O 1
ATOM 3735 N N . LEU B 1 189 ? 10.891 -9.852 -3.334 1 98.94 189 LEU B N 1
ATOM 3736 C CA . LEU B 1 189 ? 9.797 -9.914 -4.293 1 98.94 189 LEU B CA 1
ATOM 3737 C C . LEU B 1 189 ? 8.539 -10.492 -3.648 1 98.94 189 LEU B C 1
ATOM 3739 O O . LEU B 1 189 ? 8.586 -11.547 -3.012 1 98.94 189 LEU B O 1
ATOM 3743 N N . LEU B 1 190 ? 7.449 -9.742 -3.703 1 98.94 190 LEU B N 1
ATOM 3744 C CA . LEU B 1 190 ? 6.117 -10.203 -3.324 1 98.94 190 LEU B CA 1
ATOM 3745 C C . LEU B 1 190 ? 5.309 -10.594 -4.555 1 98.94 190 LEU B C 1
ATOM 3747 O O . LEU B 1 190 ? 5.102 -9.781 -5.453 1 98.94 190 LEU B O 1
ATOM 3751 N N . LEU B 1 191 ? 4.887 -11.883 -4.688 1 99 191 LEU B N 1
ATOM 3752 C CA . LEU B 1 191 ? 4.145 -12.398 -5.836 1 99 191 LEU B CA 1
ATOM 3753 C C . LEU B 1 191 ? 2.695 -12.68 -5.461 1 99 191 LEU B C 1
ATOM 3755 O O . LEU B 1 191 ? 2.428 -13.297 -4.426 1 99 191 LEU B O 1
ATOM 3759 N N . TYR B 1 192 ? 1.774 -12.188 -6.301 1 98.94 192 TYR B N 1
ATOM 3760 C CA . TYR B 1 192 ? 0.344 -12.398 -6.109 1 98.94 192 TYR B CA 1
ATOM 3761 C C . TYR B 1 192 ? -0.296 -12.953 -7.379 1 98.94 192 TYR B C 1
ATOM 3763 O O . TYR B 1 192 ? -0.697 -12.195 -8.258 1 98.94 192 TYR B O 1
ATOM 3771 N N . PRO B 1 193 ? -0.354 -14.352 -7.566 1 98.94 193 PRO B N 1
ATOM 3772 C CA . PRO B 1 193 ? -1.394 -14.82 -8.484 1 98.94 193 PRO B CA 1
ATOM 3773 C C . PRO B 1 193 ? -2.793 -14.367 -8.07 1 98.94 193 PRO B C 1
ATOM 3775 O O . PRO B 1 193 ? -3.209 -14.602 -6.93 1 98.94 193 PRO B O 1
ATOM 3778 N N . GLY B 1 194 ? -3.486 -13.609 -8.945 1 98.69 194 GLY B N 1
ATOM 3779 C CA . GLY B 1 194 ? -4.762 -13.062 -8.508 1 98.69 194 GLY B CA 1
ATOM 3780 C C . GLY B 1 194 ? -5.715 -12.781 -9.656 1 98.69 194 GLY B C 1
ATOM 3781 O O . GLY B 1 194 ? -5.32 -12.203 -10.672 1 98.69 194 GLY B O 1
ATOM 3782 N N . ALA B 1 195 ? -6.984 -13.18 -9.508 1 98.06 195 ALA B N 1
ATOM 3783 C CA . ALA B 1 195 ? -8.055 -12.953 -10.469 1 98.06 195 ALA B CA 1
ATOM 3784 C C . ALA B 1 195 ? -9.039 -11.898 -9.961 1 98.06 195 ALA B C 1
ATOM 3786 O O . ALA B 1 195 ? -10.195 -12.211 -9.664 1 98.06 195 ALA B O 1
ATOM 3787 N N . PHE B 1 196 ? -8.602 -10.609 -9.961 1 97.44 196 PHE B N 1
ATOM 3788 C CA . PHE B 1 196 ? -9.547 -9.531 -9.664 1 97.44 196 PHE B CA 1
ATOM 3789 C C . PHE B 1 196 ? -10.641 -9.461 -10.727 1 97.44 196 PHE B C 1
ATOM 3791 O O . PHE B 1 196 ? -10.383 -9.742 -11.906 1 97.44 196 PHE B O 1
ATOM 3798 N N . ASN B 1 197 ? -11.82 -9.109 -10.289 1 95.62 197 ASN B N 1
ATOM 3799 C CA . ASN B 1 197 ? -12.891 -8.891 -11.266 1 95.62 197 ASN B CA 1
ATOM 3800 C C . ASN B 1 197 ? -12.828 -7.488 -11.859 1 95.62 197 ASN B C 1
ATOM 3802 O O . ASN B 1 197 ? -11.969 -6.691 -11.484 1 95.62 197 ASN B O 1
ATOM 3806 N N . LEU B 1 198 ? -13.758 -7.195 -12.727 1 95.62 198 LEU B N 1
ATOM 3807 C CA . LEU B 1 198 ? -13.719 -5.949 -13.484 1 95.62 198 LEU B CA 1
ATOM 3808 C C . LEU B 1 198 ? -13.93 -4.75 -12.562 1 95.62 198 LEU B C 1
ATOM 3810 O O . LEU B 1 198 ? -13.336 -3.689 -12.773 1 95.62 198 LEU B O 1
ATOM 3814 N N . THR B 1 199 ? -14.719 -4.93 -11.539 1 94.81 199 THR B N 1
ATOM 3815 C CA . THR B 1 199 ? -15.047 -3.828 -10.641 1 94.81 199 THR B CA 1
ATOM 3816 C C . THR B 1 199 ? -13.852 -3.48 -9.758 1 94.81 199 THR B C 1
ATOM 3818 O O . THR B 1 199 ? -13.375 -2.344 -9.773 1 94.81 199 THR B O 1
ATOM 3821 N N . THR B 1 200 ? -13.312 -4.434 -9.047 1 95.75 200 THR B N 1
ATOM 3822 C CA . THR B 1 200 ? -12.234 -4.148 -8.102 1 95.75 200 THR B CA 1
ATOM 3823 C C . THR B 1 200 ? -10.898 -4.039 -8.828 1 95.75 200 THR B C 1
ATOM 3825 O O . THR B 1 200 ? -9.977 -3.373 -8.352 1 95.75 200 THR B O 1
ATOM 3828 N N . GLY B 1 201 ? -10.781 -4.77 -10.008 1 97.56 201 GLY B N 1
ATOM 3829 C CA . GLY B 1 201 ? -9.57 -4.617 -10.797 1 97.56 201 GLY B CA 1
ATOM 3830 C C . GLY B 1 201 ? -9.328 -3.188 -11.242 1 97.56 201 GLY B C 1
ATOM 3831 O O . GLY B 1 201 ? -8.219 -2.664 -11.094 1 97.56 201 GLY B O 1
ATOM 3832 N N . ALA B 1 202 ? -10.414 -2.549 -11.75 1 96.06 202 ALA B N 1
ATOM 3833 C CA . ALA B 1 202 ? -10.312 -1.172 -12.227 1 96.06 202 ALA B CA 1
ATOM 3834 C C . ALA B 1 202 ? -9.977 -0.221 -11.078 1 96.06 202 ALA B C 1
ATOM 3836 O O . ALA B 1 202 ? -9.227 0.743 -11.266 1 96.06 202 ALA B O 1
ATOM 3837 N N . LEU B 1 203 ? -10.469 -0.542 -9.938 1 95.81 203 LEU B N 1
ATOM 3838 C CA . LEU B 1 203 ? -10.328 0.359 -8.797 1 95.81 203 LEU B CA 1
ATOM 3839 C C . LEU B 1 203 ? -8.969 0.176 -8.125 1 95.81 203 LEU B C 1
ATOM 3841 O O . LEU B 1 203 ? -8.328 1.155 -7.746 1 95.81 203 LEU B O 1
ATOM 3845 N N . HIS B 1 204 ? -8.492 -1.078 -7.961 1 98.44 204 HIS B N 1
ATOM 3846 C CA . HIS B 1 204 ? -7.52 -1.28 -6.895 1 98.44 204 HIS B CA 1
ATOM 3847 C C . HIS B 1 204 ? -6.332 -2.104 -7.383 1 98.44 204 HIS B C 1
ATOM 3849 O O . HIS B 1 204 ? -5.289 -2.145 -6.727 1 98.44 204 HIS B O 1
ATOM 3855 N N . TRP B 1 205 ? -6.371 -2.766 -8.578 1 98.81 205 TRP B N 1
ATOM 3856 C CA . TRP B 1 205 ? -5.352 -3.717 -9.008 1 98.81 205 TRP B CA 1
ATOM 3857 C C . TRP B 1 205 ? -3.977 -3.059 -9.047 1 98.81 205 TRP B C 1
ATOM 3859 O O . TRP B 1 205 ? -3.094 -3.402 -8.258 1 98.81 205 TRP B O 1
ATOM 3869 N N . GLU B 1 206 ? -3.873 -2.061 -9.789 1 98.88 206 GLU B N 1
ATOM 3870 C CA . GLU B 1 206 ? -2.6 -1.361 -9.922 1 98.88 206 GLU B CA 1
ATOM 3871 C C . GLU B 1 206 ? -2.252 -0.608 -8.641 1 98.88 206 GLU B C 1
ATOM 3873 O O . GLU B 1 206 ? -1.101 -0.618 -8.195 1 98.88 206 GLU B O 1
ATOM 3878 N N . LEU B 1 207 ? -3.205 0.028 -8.031 1 98.88 207 LEU B N 1
ATOM 3879 C CA . LEU B 1 207 ? -3.006 0.796 -6.805 1 98.88 207 LEU B CA 1
ATOM 3880 C C . LEU B 1 207 ? -2.406 -0.076 -5.707 1 98.88 207 LEU B C 1
ATOM 3882 O O . LEU B 1 207 ? -1.448 0.327 -5.043 1 98.88 207 LEU B O 1
ATOM 3886 N N . LEU B 1 208 ? -2.951 -1.295 -5.5 1 98.94 208 LEU B N 1
ATOM 3887 C CA . LEU B 1 208 ? -2.49 -2.168 -4.426 1 98.94 208 LEU B CA 1
ATOM 3888 C C . LEU B 1 208 ? -1.078 -2.67 -4.703 1 98.94 208 LEU B C 1
ATOM 3890 O O . LEU B 1 208 ? -0.264 -2.789 -3.783 1 98.94 208 LEU B O 1
ATOM 3894 N N . ALA B 1 209 ? -0.773 -2.959 -5.996 1 98.94 209 ALA B N 1
ATOM 3895 C CA . ALA B 1 209 ? 0.583 -3.381 -6.332 1 98.94 209 ALA B CA 1
ATOM 3896 C C . ALA B 1 209 ? 1.598 -2.295 -5.984 1 98.94 209 ALA B C 1
ATOM 3898 O O . ALA B 1 209 ? 2.605 -2.564 -5.328 1 98.94 209 ALA B O 1
ATOM 3899 N N . ARG B 1 210 ? 1.278 -1.101 -6.379 1 98.94 210 ARG B N 1
ATOM 3900 C CA . ARG B 1 210 ? 2.197 0.013 -6.168 1 98.94 210 ARG B CA 1
ATOM 3901 C C . ARG B 1 210 ? 2.275 0.383 -4.691 1 98.94 210 ARG B C 1
ATOM 3903 O O . ARG B 1 210 ? 3.336 0.772 -4.195 1 98.94 210 ARG B O 1
ATOM 3910 N N . ALA B 1 211 ? 1.186 0.312 -3.979 1 98.94 211 ALA B N 1
ATOM 3911 C CA . ALA B 1 211 ? 1.182 0.59 -2.545 1 98.94 211 ALA B CA 1
ATOM 3912 C C . ALA B 1 211 ? 2.064 -0.401 -1.791 1 98.94 211 ALA B C 1
ATOM 3914 O O . ALA B 1 211 ? 2.85 -0.008 -0.924 1 98.94 211 ALA B O 1
ATOM 3915 N N . ARG B 1 212 ? 1.939 -1.781 -2.096 1 98.94 212 ARG B N 1
ATOM 3916 C CA . ARG B 1 212 ? 2.789 -2.775 -1.446 1 98.94 212 ARG B CA 1
ATOM 3917 C C . ARG B 1 212 ? 4.262 -2.525 -1.76 1 98.94 212 ARG B C 1
ATOM 3919 O O . ARG B 1 212 ? 5.121 -2.695 -0.895 1 98.94 212 ARG B O 1
ATOM 3926 N N . ALA B 1 213 ? 4.531 -2.098 -3.031 1 98.94 213 ALA B N 1
ATOM 3927 C CA . ALA B 1 213 ? 5.922 -1.87 -3.422 1 98.94 213 ALA B CA 1
ATOM 3928 C C . ALA B 1 213 ? 6.508 -0.672 -2.682 1 98.94 213 ALA B C 1
ATOM 3930 O O . ALA B 1 213 ? 7.598 -0.761 -2.113 1 98.94 213 ALA B O 1
ATOM 3931 N N . THR B 1 214 ? 5.816 0.445 -2.58 1 98.56 214 THR B N 1
ATOM 3932 C CA . THR B 1 214 ? 6.352 1.675 -2.004 1 98.56 214 THR B CA 1
ATOM 3933 C C . THR B 1 214 ? 6.465 1.554 -0.486 1 98.56 214 THR B C 1
ATOM 3935 O O . THR B 1 214 ? 7.465 1.975 0.1 1 98.56 214 THR B O 1
ATOM 3938 N N . ASP B 1 215 ? 5.504 0.925 0.178 1 98.69 215 ASP B N 1
ATOM 3939 C CA . ASP B 1 215 ? 5.516 0.82 1.634 1 98.69 215 ASP B CA 1
ATOM 3940 C C . ASP B 1 215 ? 6.656 -0.081 2.107 1 98.69 215 ASP B C 1
ATOM 3942 O O . ASP B 1 215 ? 7.164 0.085 3.219 1 98.69 215 ASP B O 1
ATOM 3946 N N . ASN B 1 216 ? 7.039 -1.036 1.278 1 98.81 216 ASN B N 1
ATOM 3947 C CA . ASN B 1 216 ? 8.016 -2.031 1.707 1 98.81 216 ASN B CA 1
ATOM 3948 C C . ASN B 1 216 ? 9.32 -1.907 0.924 1 98.81 216 ASN B C 1
ATOM 3950 O O . ASN B 1 216 ? 10.305 -2.582 1.237 1 98.81 216 ASN B O 1
ATOM 3954 N N . GLN B 1 217 ? 9.305 -1.041 -0.13 1 98.69 217 GLN B N 1
ATOM 3955 C CA . GLN B 1 217 ? 10.445 -0.791 -1.015 1 98.69 217 GLN B CA 1
ATOM 3956 C C . GLN B 1 217 ? 11.055 -2.098 -1.503 1 98.69 217 GLN B C 1
ATOM 3958 O O . GLN B 1 217 ? 12.273 -2.293 -1.406 1 98.69 217 GLN B O 1
ATOM 3963 N N . VAL B 1 218 ? 10.227 -3 -2.047 1 98.94 218 VAL B N 1
ATOM 3964 C CA . VAL B 1 218 ? 10.609 -4.238 -2.717 1 98.94 218 VAL B CA 1
ATOM 3965 C C . VAL B 1 218 ? 9.82 -4.391 -4.012 1 98.94 218 VAL B C 1
ATOM 3967 O O . VAL B 1 218 ? 8.906 -3.604 -4.289 1 98.94 218 VAL B O 1
ATOM 3970 N N . TYR B 1 219 ? 10.211 -5.363 -4.895 1 98.94 219 TYR B N 1
ATOM 3971 C CA . TYR B 1 219 ? 9.492 -5.652 -6.125 1 98.94 219 TYR B CA 1
ATOM 3972 C C . TYR B 1 219 ? 8.148 -6.316 -5.828 1 98.94 219 TYR B C 1
ATOM 3974 O O . TYR B 1 219 ? 8.008 -7.027 -4.828 1 98.94 219 TYR B O 1
ATOM 3982 N N . VAL B 1 220 ? 7.184 -6.062 -6.648 1 98.94 220 VAL B N 1
ATOM 3983 C CA . VAL B 1 220 ? 5.879 -6.711 -6.574 1 98.94 220 VAL B CA 1
ATOM 3984 C C . VAL B 1 220 ? 5.477 -7.219 -7.957 1 98.94 220 VAL B C 1
ATOM 3986 O O . VAL B 1 220 ? 5.637 -6.516 -8.953 1 98.94 220 VAL B O 1
ATOM 3989 N N . GLY B 1 221 ? 5.055 -8.492 -8.094 1 98.94 221 GLY B N 1
ATOM 3990 C CA . GLY B 1 221 ? 4.488 -9.078 -9.297 1 98.94 221 GLY B CA 1
ATOM 3991 C C . GLY B 1 221 ? 3.07 -9.578 -9.102 1 98.94 221 GLY B C 1
ATOM 3992 O O . GLY B 1 221 ? 2.805 -10.383 -8.203 1 98.94 221 GLY B O 1
ATOM 3993 N N . LEU B 1 222 ? 2.143 -9.047 -9.859 1 98.94 222 LEU B N 1
ATOM 3994 C CA . LEU B 1 222 ? 0.771 -9.539 -9.922 1 98.94 222 LEU B CA 1
ATOM 3995 C C . LEU B 1 222 ? 0.535 -10.336 -11.195 1 98.94 222 LEU B C 1
ATOM 3997 O O . LEU B 1 222 ? 0.763 -9.828 -12.305 1 98.94 222 LEU B O 1
ATOM 4001 N N . CYS B 1 223 ? 0.081 -11.633 -11.086 1 98.94 223 CYS B N 1
ATOM 4002 C CA . CYS B 1 223 ? -0.161 -12.516 -12.219 1 98.94 223 CYS B CA 1
ATOM 4003 C C . CYS B 1 223 ? -1.634 -12.898 -12.312 1 98.94 223 CYS B C 1
ATOM 4005 O O . CYS B 1 223 ? -2.127 -13.68 -11.5 1 98.94 223 CYS B O 1
ATOM 4007 N N . SER B 1 224 ? -2.307 -12.359 -13.281 1 98.88 224 SER B N 1
ATOM 4008 C CA . SER B 1 224 ? -3.74 -12.562 -13.477 1 98.88 224 SER B CA 1
ATOM 4009 C C . SER B 1 224 ? -4.012 -13.555 -14.602 1 98.88 224 SER B C 1
ATOM 4011 O O . SER B 1 224 ? -3.207 -13.688 -15.523 1 98.88 224 SER B O 1
ATOM 4013 N N . PRO B 1 225 ? -5.148 -14.32 -14.5 1 98.62 225 PRO B N 1
ATOM 4014 C CA . PRO B 1 225 ? -5.617 -14.938 -15.742 1 98.62 225 PRO B CA 1
ATOM 4015 C C . PRO B 1 225 ? -6.016 -13.914 -16.797 1 98.62 225 PRO B C 1
ATOM 4017 O O . PRO B 1 225 ? -6.199 -12.734 -16.484 1 98.62 225 PRO B O 1
ATOM 4020 N N . ALA B 1 226 ? -6.051 -14.352 -17.984 1 98.62 226 ALA B N 1
ATOM 4021 C CA . ALA B 1 226 ? -6.613 -13.539 -19.062 1 98.62 226 ALA B CA 1
ATOM 4022 C C . ALA B 1 226 ? -8.125 -13.383 -18.906 1 98.62 226 ALA B C 1
ATOM 4024 O O . ALA B 1 226 ? -8.781 -14.234 -18.297 1 98.62 226 ALA B O 1
ATOM 4025 N N . ARG B 1 227 ? -8.625 -12.32 -19.406 1 98.38 227 ARG B N 1
ATOM 4026 C CA . ARG B 1 227 ? -10.062 -12.062 -19.312 1 98.38 227 ARG B CA 1
ATOM 4027 C C . ARG B 1 227 ? -10.828 -12.883 -20.344 1 98.38 227 ARG B C 1
ATOM 4029 O O . ARG B 1 227 ? -10.414 -12.984 -21.5 1 98.38 227 ARG B O 1
ATOM 4036 N N . ASP B 1 228 ? -11.898 -13.555 -19.875 1 97 228 ASP B N 1
ATOM 4037 C CA . ASP B 1 228 ? -12.891 -14.234 -20.719 1 97 228 ASP B CA 1
ATOM 4038 C C . ASP B 1 228 ? -14.297 -13.727 -20.406 1 97 228 ASP B C 1
ATOM 4040 O O . ASP B 1 228 ? -14.875 -14.07 -19.375 1 97 228 ASP B O 1
ATOM 4044 N N . MET B 1 229 ? -14.836 -12.938 -21.375 1 95.75 229 MET B N 1
ATOM 4045 C CA . MET B 1 229 ? -16.141 -12.32 -21.156 1 95.75 229 MET B CA 1
ATOM 4046 C C . MET B 1 229 ? -17.266 -13.344 -21.266 1 95.75 229 MET B C 1
ATOM 4048 O O . MET B 1 229 ? -18.406 -13.07 -20.875 1 95.75 229 MET B O 1
ATOM 4052 N N . GLU B 1 230 ? -16.953 -14.578 -21.734 1 94.69 230 GLU B N 1
ATOM 4053 C CA . GLU B 1 230 ? -17.953 -15.633 -21.828 1 94.69 230 GLU B CA 1
ATOM 4054 C C . GLU B 1 230 ? -18 -16.453 -20.547 1 94.69 230 GLU B C 1
ATOM 4056 O O . GLU B 1 230 ? -18.922 -17.266 -20.359 1 94.69 230 GLU B O 1
ATOM 4061 N N . ALA B 1 231 ? -17 -16.297 -19.75 1 92.44 231 ALA B N 1
ATOM 4062 C CA . ALA B 1 231 ? -16.984 -17 -18.484 1 92.44 231 ALA B CA 1
ATOM 4063 C C . ALA B 1 231 ? -17.891 -16.312 -17.469 1 92.44 231 ALA B C 1
ATOM 4065 O O . ALA B 1 231 ? -18.281 -15.164 -17.656 1 92.44 231 ALA B O 1
ATOM 4066 N N . GLU B 1 232 ? -18.234 -17.078 -16.453 1 88.06 232 GLU B N 1
ATOM 4067 C CA . GLU B 1 232 ? -19.078 -16.516 -15.398 1 88.06 232 GLU B CA 1
ATOM 4068 C C . GLU B 1 232 ? -18.328 -15.477 -14.586 1 88.06 232 GLU B C 1
ATOM 4070 O O . GLU B 1 232 ? -18.922 -14.484 -14.141 1 88.06 232 GLU B O 1
ATOM 4075 N N . TYR B 1 233 ? -17.141 -15.789 -14.383 1 91.81 233 TYR B N 1
ATOM 4076 C CA . TYR B 1 233 ? -16.234 -14.859 -13.734 1 91.81 233 TYR B CA 1
ATOM 4077 C C . TYR B 1 233 ? -15.305 -14.195 -14.75 1 91.81 233 TYR B C 1
ATOM 4079 O O . TYR B 1 233 ? -14.656 -14.883 -15.547 1 91.81 233 TYR B O 1
ATOM 4087 N N . ASN B 1 234 ? -15.289 -12.852 -14.727 1 95.19 234 ASN B N 1
ATOM 4088 C CA . ASN B 1 234 ? -14.453 -12.109 -15.664 1 95.19 234 ASN B CA 1
ATOM 4089 C C . ASN B 1 234 ? -13.273 -11.445 -14.961 1 95.19 234 ASN B C 1
ATOM 4091 O O . ASN B 1 234 ? -13.453 -10.5 -14.195 1 95.19 234 ASN B O 1
ATOM 4095 N N . ALA B 1 235 ? -12.102 -11.852 -15.25 1 97.44 235 ALA B N 1
ATOM 4096 C CA . ALA B 1 235 ? -10.875 -11.352 -14.641 1 97.44 235 ALA B CA 1
ATOM 4097 C C . ALA B 1 235 ? -10.5 -9.984 -15.203 1 97.44 235 ALA B C 1
ATOM 4099 O O . ALA B 1 235 ? -10.773 -9.688 -16.359 1 97.44 235 ALA B O 1
ATOM 4100 N N . TRP B 1 236 ? -9.859 -9.273 -14.523 1 98.31 236 TRP B N 1
ATOM 4101 C CA . TRP B 1 236 ? -9.367 -7.945 -14.883 1 98.31 236 TRP B CA 1
ATOM 4102 C C . TRP B 1 236 ? -8.234 -8.047 -15.898 1 98.31 236 TRP B C 1
ATOM 4104 O O . TRP B 1 236 ? -8.203 -7.301 -16.875 1 98.31 236 TRP B O 1
ATOM 4114 N N . GLY B 1 237 ? -7.344 -9.094 -15.688 1 98.75 237 GLY B N 1
ATOM 4115 C CA . GLY B 1 237 ? -6.102 -9.172 -16.438 1 98.75 237 GLY B CA 1
ATOM 4116 C C . GLY B 1 237 ? -5.027 -8.234 -15.922 1 98.75 237 GLY B C 1
ATOM 4117 O O . GLY B 1 237 ? -4.801 -8.156 -14.711 1 98.75 237 GLY B O 1
ATOM 4118 N N . HIS B 1 238 ? -4.215 -7.781 -16.766 1 98.88 238 HIS B N 1
ATOM 4119 C CA . HIS B 1 238 ? -3.26 -6.719 -16.469 1 98.88 238 HIS B CA 1
ATOM 4120 C C . HIS B 1 238 ? -2.17 -7.199 -15.523 1 98.88 238 HIS B C 1
ATOM 4122 O O . HIS B 1 238 ? -1.757 -6.465 -14.625 1 98.88 238 HIS B O 1
ATOM 4128 N N . SER B 1 239 ? -1.665 -8.406 -15.672 1 98.94 239 SER B N 1
ATOM 4129 C CA . SER B 1 239 ? -0.472 -8.812 -14.938 1 98.94 239 SER B CA 1
ATOM 4130 C C . SER B 1 239 ? 0.612 -7.746 -15.008 1 98.94 239 SER B C 1
ATOM 4132 O O . SER B 1 239 ? 0.81 -7.121 -16.047 1 98.94 239 SER B O 1
ATOM 4134 N N . MET B 1 240 ? 1.323 -7.531 -13.875 1 98.94 240 MET B N 1
ATOM 4135 C CA . MET B 1 240 ? 2.273 -6.422 -13.883 1 98.94 240 MET B CA 1
ATOM 4136 C C . MET B 1 240 ? 3.408 -6.676 -12.891 1 98.94 240 MET B C 1
ATOM 4138 O O . MET B 1 240 ? 3.277 -7.504 -11.992 1 98.94 240 MET B O 1
ATOM 4142 N N . VAL B 1 241 ? 4.523 -5.934 -13.141 1 98.94 241 VAL B N 1
ATOM 4143 C CA . VAL B 1 241 ? 5.668 -5.891 -12.242 1 98.94 241 VAL B CA 1
ATOM 4144 C C . VAL B 1 241 ? 5.93 -4.453 -11.805 1 98.94 241 VAL B C 1
ATOM 4146 O O . VAL B 1 241 ? 5.957 -3.539 -12.633 1 98.94 241 VAL B O 1
ATOM 4149 N N . VAL B 1 242 ? 6.082 -4.219 -10.555 1 98.88 242 VAL B N 1
ATOM 4150 C CA . VAL B 1 242 ? 6.312 -2.904 -9.961 1 98.88 242 VAL B CA 1
ATOM 4151 C C . VAL B 1 242 ? 7.652 -2.893 -9.227 1 98.88 242 VAL B C 1
ATOM 4153 O O . VAL B 1 242 ? 7.984 -3.848 -8.516 1 98.88 242 VAL B O 1
ATOM 4156 N N . ASP B 1 243 ? 8.453 -1.86 -9.406 1 98.81 243 ASP B N 1
ATOM 4157 C CA . ASP B 1 243 ? 9.766 -1.812 -8.773 1 98.81 243 ASP B CA 1
ATOM 4158 C C . ASP B 1 243 ? 9.672 -1.248 -7.355 1 98.81 243 ASP B C 1
ATOM 4160 O O . ASP B 1 243 ? 8.602 -0.843 -6.91 1 98.81 243 ASP B O 1
ATOM 4164 N N . PRO B 1 244 ? 10.758 -1.211 -6.594 1 98.62 244 PRO B N 1
ATOM 4165 C CA . PRO B 1 244 ? 10.727 -0.839 -5.176 1 98.62 244 PRO B CA 1
ATOM 4166 C C . PRO B 1 244 ? 10.359 0.627 -4.957 1 98.62 244 PRO B C 1
ATOM 4168 O O . PRO B 1 244 ? 10.102 1.039 -3.824 1 98.62 244 PRO B O 1
ATOM 4171 N N . ASN B 1 245 ? 10.336 1.396 -5.977 1 97.94 245 ASN B N 1
ATOM 4172 C CA . ASN B 1 245 ? 9.945 2.801 -5.895 1 97.94 245 ASN B CA 1
ATOM 4173 C C . ASN B 1 245 ? 8.547 3.031 -6.445 1 97.94 245 ASN B C 1
ATOM 4175 O O . ASN B 1 245 ? 8.164 4.168 -6.734 1 97.94 245 ASN B O 1
ATOM 4179 N N . ALA B 1 246 ? 7.797 1.922 -6.703 1 98.38 246 ALA B N 1
ATOM 4180 C CA . ALA B 1 246 ? 6.383 1.879 -7.059 1 98.38 246 ALA B CA 1
ATOM 4181 C C . ALA B 1 246 ? 6.176 2.252 -8.523 1 98.38 246 ALA B C 1
ATOM 4183 O O . ALA B 1 246 ? 5.074 2.631 -8.93 1 98.38 246 ALA B O 1
ATOM 4184 N N . ALA B 1 247 ? 7.211 2.262 -9.305 1 98.56 247 ALA B N 1
ATOM 4185 C CA . ALA B 1 247 ? 7.035 2.414 -10.75 1 98.56 247 ALA B CA 1
ATOM 4186 C C . ALA B 1 247 ? 6.562 1.109 -11.383 1 98.56 247 ALA B C 1
ATOM 4188 O O . ALA B 1 247 ? 7.113 0.041 -11.102 1 98.56 247 ALA B O 1
ATOM 4189 N N . VAL B 1 248 ? 5.539 1.176 -12.188 1 98.69 248 VAL B N 1
ATOM 4190 C CA . VAL B 1 248 ? 5.125 0.018 -12.977 1 98.69 248 VAL B CA 1
ATOM 4191 C C . VAL B 1 248 ? 6.121 -0.219 -14.109 1 98.69 248 VAL B C 1
ATOM 4193 O O . VAL B 1 248 ? 6.18 0.56 -15.062 1 98.69 248 VAL B O 1
ATOM 4196 N N . LEU B 1 249 ? 6.934 -1.272 -13.961 1 98.62 249 LEU B N 1
ATOM 4197 C CA . LEU B 1 249 ? 7.953 -1.574 -14.961 1 98.62 249 LEU B CA 1
ATOM 4198 C C . LEU B 1 249 ? 7.316 -2.051 -16.266 1 98.62 249 LEU B C 1
ATOM 4200 O O . LEU B 1 249 ? 7.797 -1.724 -17.344 1 98.62 249 LEU B O 1
ATOM 4204 N N . GLU B 1 250 ? 6.281 -2.852 -16.156 1 98.69 250 GLU B N 1
ATOM 4205 C CA . GLU B 1 250 ? 5.527 -3.375 -17.297 1 98.69 250 GLU B CA 1
ATOM 4206 C C . GLU B 1 250 ? 4.152 -3.877 -16.859 1 98.69 250 GLU B C 1
ATOM 4208 O O . GLU B 1 250 ? 3.986 -4.352 -15.734 1 98.69 250 GLU B O 1
ATOM 4213 N N . GLN B 1 251 ? 3.197 -3.779 -17.703 1 98.69 251 GLN B N 1
ATOM 4214 C CA . GLN B 1 251 ? 1.823 -4.227 -17.5 1 98.69 251 GLN B CA 1
ATOM 4215 C C . GLN B 1 251 ? 1.214 -4.75 -18.797 1 98.69 251 GLN B C 1
ATOM 4217 O O . GLN B 1 251 ? 1.346 -4.117 -19.844 1 98.69 251 GLN B O 1
ATOM 4222 N N . LEU B 1 252 ? 0.545 -5.926 -18.719 1 98.81 252 LEU B N 1
ATOM 4223 C CA . LEU B 1 252 ? -0.193 -6.453 -19.859 1 98.81 252 LEU B CA 1
ATOM 4224 C C . LEU B 1 252 ? -1.588 -5.844 -19.938 1 98.81 252 LEU B C 1
ATOM 4226 O O . LEU B 1 252 ? -2.035 -5.184 -18.984 1 98.81 252 LEU B O 1
ATOM 4230 N N . ASP B 1 253 ? -2.203 -5.977 -21.094 1 98.44 253 ASP B N 1
ATOM 4231 C CA . ASP B 1 253 ? -3.641 -5.73 -21.156 1 98.44 253 ASP B CA 1
ATOM 4232 C C . ASP B 1 253 ? -4.43 -6.938 -20.672 1 98.44 253 ASP B C 1
ATOM 4234 O O . ASP B 1 253 ? -3.9 -7.77 -19.922 1 98.44 253 ASP B O 1
ATOM 4238 N N . GLU B 1 254 ? -5.684 -7.137 -20.969 1 98.69 254 GLU B N 1
ATOM 4239 C CA . GLU B 1 254 ? -6.555 -8.156 -20.391 1 98.69 254 GLU B CA 1
ATOM 4240 C C . GLU B 1 254 ? -6.434 -9.477 -21.141 1 98.69 254 GLU B C 1
ATOM 4242 O O . GLU B 1 254 ? -6.91 -10.516 -20.672 1 98.69 254 GLU B O 1
ATOM 4247 N N . LYS B 1 255 ? -5.809 -9.523 -22.25 1 98.56 255 LYS B N 1
ATOM 4248 C CA . LYS B 1 255 ? -5.73 -10.719 -23.078 1 98.56 255 LYS B CA 1
ATOM 4249 C C . LYS B 1 255 ? -4.609 -11.648 -22.609 1 98.56 255 LYS B C 1
ATOM 4251 O O . LYS B 1 255 ? -3.775 -11.25 -21.797 1 98.56 255 LYS B O 1
ATOM 4256 N N . GLU B 1 256 ? -4.656 -12.797 -23.047 1 98.44 256 GLU B N 1
ATOM 4257 C CA . GLU B 1 256 ? -3.57 -13.734 -22.766 1 98.44 256 GLU B CA 1
ATOM 4258 C C . GLU B 1 256 ? -2.221 -13.148 -23.172 1 98.44 256 GLU B C 1
ATOM 4260 O O . GLU B 1 256 ? -2.107 -12.469 -24.188 1 98.44 256 GLU B O 1
ATOM 4265 N N . GLY B 1 257 ? -1.194 -13.438 -22.375 1 98.19 257 GLY B N 1
ATOM 4266 C CA . GLY B 1 257 ? 0.131 -12.898 -22.641 1 98.19 257 GLY B CA 1
ATOM 4267 C C . GLY B 1 257 ? 1.155 -13.312 -21.594 1 98.19 257 GLY B C 1
ATOM 4268 O O . GLY B 1 257 ? 0.805 -13.906 -20.578 1 98.19 257 GLY B O 1
ATOM 4269 N N . VAL B 1 258 ? 2.383 -13.055 -21.922 1 98.62 258 VAL B N 1
ATOM 4270 C CA . VAL B 1 258 ? 3.504 -13.32 -21.031 1 98.62 258 VAL B CA 1
ATOM 4271 C C . VAL B 1 258 ? 4.312 -12.047 -20.812 1 98.62 258 VAL B C 1
ATOM 4273 O O . VAL B 1 258 ? 4.703 -11.383 -21.781 1 98.62 258 VAL B O 1
ATOM 4276 N N . LEU B 1 259 ? 4.492 -11.695 -19.656 1 98.62 259 LEU B N 1
ATOM 4277 C CA . LEU B 1 259 ? 5.344 -10.578 -19.266 1 98.62 259 LEU B CA 1
ATOM 4278 C C . LEU B 1 259 ? 6.672 -11.078 -18.703 1 98.62 259 LEU B C 1
ATOM 4280 O O . LEU B 1 259 ? 6.695 -11.891 -17.781 1 98.62 259 LEU B O 1
ATOM 4284 N N . ILE B 1 260 ? 7.793 -10.609 -19.344 1 98.69 260 ILE B N 1
ATOM 4285 C CA . ILE B 1 260 ? 9.125 -10.977 -18.875 1 98.69 260 ILE B CA 1
ATOM 4286 C C . ILE B 1 260 ? 9.922 -9.727 -18.531 1 98.69 260 ILE B C 1
ATOM 4288 O O . ILE B 1 260 ? 10.07 -8.828 -19.359 1 98.69 260 ILE B O 1
ATOM 4292 N N . ARG B 1 261 ? 10.391 -9.656 -17.344 1 98.31 261 ARG B N 1
ATOM 4293 C CA . ARG B 1 261 ? 11.117 -8.484 -16.875 1 98.31 261 ARG B CA 1
ATOM 4294 C C . ARG B 1 261 ? 12.258 -8.883 -15.938 1 98.31 261 ARG B C 1
ATOM 4296 O O . ARG B 1 261 ? 12.094 -9.773 -15.102 1 98.31 261 ARG B O 1
ATOM 4303 N N . GLU B 1 262 ? 13.383 -8.203 -16.156 1 98.5 262 GLU B N 1
ATOM 4304 C CA . GLU B 1 262 ? 14.508 -8.422 -15.266 1 98.5 262 GLU B CA 1
ATOM 4305 C C . GLU B 1 262 ? 14.391 -7.566 -14.008 1 98.5 262 GLU B C 1
ATOM 4307 O O . GLU B 1 262 ? 14.148 -6.359 -14.094 1 98.5 262 GLU B O 1
ATOM 4312 N N . LEU B 1 263 ? 14.438 -8.18 -12.844 1 98.75 263 LEU B N 1
ATOM 4313 C CA . LEU B 1 263 ? 14.578 -7.5 -11.562 1 98.75 263 LEU B CA 1
ATOM 4314 C C . LEU B 1 263 ? 16.047 -7.266 -11.227 1 98.75 263 LEU B C 1
ATOM 4316 O O . LEU B 1 263 ? 16.828 -8.219 -11.125 1 98.75 263 LEU B O 1
ATOM 4320 N N . GLU B 1 264 ? 16.375 -6.035 -10.992 1 98.25 264 GLU B N 1
ATOM 4321 C CA . GLU B 1 264 ? 17.781 -5.656 -10.938 1 98.25 264 GLU B CA 1
ATOM 4322 C C . GLU B 1 264 ? 18.312 -5.727 -9.508 1 98.25 264 GLU B C 1
ATOM 4324 O O . GLU B 1 264 ? 17.781 -5.078 -8.609 1 98.25 264 GLU B O 1
ATOM 4329 N N . ALA B 1 265 ? 19.391 -6.535 -9.414 1 97.75 265 ALA B N 1
ATOM 4330 C CA . ALA B 1 265 ? 20.109 -6.531 -8.141 1 97.75 265 ALA B CA 1
ATOM 4331 C C . ALA B 1 265 ? 20.641 -5.141 -7.82 1 97.75 265 ALA B C 1
ATOM 4333 O O . ALA B 1 265 ? 21.141 -4.441 -8.711 1 97.75 265 ALA B O 1
ATOM 4334 N N . GLY B 1 266 ? 20.531 -4.742 -6.617 1 97.5 266 GLY B N 1
ATOM 4335 C CA . GLY B 1 266 ? 21.047 -3.453 -6.191 1 97.5 266 GLY B CA 1
ATOM 4336 C C . GLY B 1 266 ? 19.984 -2.365 -6.156 1 97.5 266 GLY B C 1
ATOM 4337 O O . GLY B 1 266 ? 20.172 -1.338 -5.5 1 97.5 266 GLY B O 1
ATOM 4338 N N . LYS B 1 267 ? 18.875 -2.6 -6.859 1 97.62 267 LYS B N 1
ATOM 4339 C CA . LYS B 1 267 ? 17.859 -1.566 -6.984 1 97.62 267 LYS B CA 1
ATOM 4340 C C . LYS B 1 267 ? 17.172 -1.307 -5.641 1 97.62 267 LYS B C 1
ATOM 4342 O O . LYS B 1 267 ? 16.906 -0.15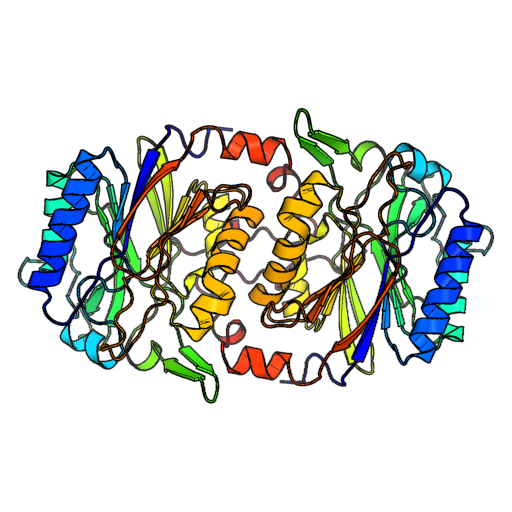7 -5.289 1 97.62 267 LYS B O 1
ATOM 4347 N N . ILE B 1 268 ? 16.891 -2.305 -4.898 1 98.44 268 ILE B N 1
ATOM 4348 C CA . ILE B 1 268 ? 16.266 -2.154 -3.594 1 98.44 268 ILE B CA 1
ATOM 4349 C C . ILE B 1 268 ? 17.172 -1.34 -2.674 1 98.44 268 ILE B C 1
ATOM 4351 O O . ILE B 1 268 ? 16.719 -0.399 -2.018 1 98.44 268 ILE B O 1
ATOM 4355 N N . GLU B 1 269 ? 18.469 -1.705 -2.652 1 96.56 269 GLU B N 1
ATOM 4356 C CA . GLU B 1 269 ? 19.438 -0.985 -1.825 1 96.56 269 GLU B CA 1
ATOM 4357 C C . GLU B 1 269 ? 19.531 0.482 -2.236 1 96.56 269 GLU B C 1
ATOM 4359 O O . GLU B 1 269 ? 19.609 1.366 -1.383 1 96.56 269 GLU B O 1
ATOM 4364 N N . GLU B 1 270 ? 19.516 0.688 -3.473 1 95.5 270 GLU B N 1
ATOM 4365 C CA . GLU B 1 270 ? 19.562 2.051 -3.994 1 95.5 270 GLU B CA 1
ATOM 4366 C C . GLU B 1 270 ? 18.375 2.873 -3.508 1 95.5 270 GLU B C 1
ATOM 4368 O O . GLU B 1 270 ? 18.547 3.98 -2.994 1 95.5 270 GLU B O 1
ATOM 4373 N N . ILE B 1 271 ? 17.188 2.348 -3.66 1 96.5 271 ILE B N 1
ATOM 4374 C CA . ILE B 1 271 ? 15.961 3.049 -3.275 1 96.5 271 ILE B CA 1
ATOM 4375 C C . ILE B 1 271 ? 15.953 3.279 -1.766 1 96.5 271 ILE B C 1
ATOM 4377 O O . ILE B 1 271 ? 15.609 4.367 -1.3 1 96.5 271 ILE B O 1
ATOM 4381 N N . ARG B 1 272 ? 16.375 2.297 -0.945 1 96.88 272 ARG B N 1
ATOM 4382 C CA . ARG B 1 272 ? 16.344 2.389 0.511 1 96.88 272 ARG B CA 1
ATOM 4383 C C . ARG B 1 272 ? 17.422 3.35 1.016 1 96.88 272 ARG B C 1
ATOM 4385 O O . ARG B 1 272 ? 17.297 3.908 2.107 1 96.88 272 ARG B O 1
ATOM 4392 N N . LYS B 1 273 ? 18.484 3.498 0.218 1 95.44 273 LYS B N 1
ATOM 4393 C CA . LYS B 1 273 ? 19.484 4.5 0.575 1 95.44 273 LYS B CA 1
ATOM 4394 C C . LYS B 1 273 ? 18.953 5.914 0.361 1 95.44 273 LYS B C 1
ATOM 4396 O O . LYS B 1 273 ? 19.234 6.816 1.147 1 95.44 273 LYS B O 1
ATOM 4401 N N . GLY B 1 274 ? 18.188 6.055 -0.666 1 96 274 GLY B N 1
ATOM 4402 C CA . GLY B 1 274 ? 17.641 7.367 -0.98 1 96 274 GLY B CA 1
ATOM 4403 C C . GLY B 1 274 ? 16.562 7.809 -0.015 1 96 274 GLY B C 1
ATOM 4404 O O . GLY B 1 274 ? 16.578 8.938 0.472 1 96 274 GLY B O 1
ATOM 4405 N N . VAL B 1 275 ? 15.625 7.02 0.272 1 96.81 275 VAL B N 1
ATOM 4406 C CA . VAL B 1 275 ? 14.562 7.207 1.249 1 96.81 275 VAL B CA 1
ATOM 4407 C C . VAL B 1 275 ? 14.539 6.035 2.227 1 96.81 275 VAL B C 1
ATOM 4409 O O . VAL B 1 275 ? 13.844 5.043 2.002 1 96.81 275 VAL B O 1
ATOM 4412 N N . PRO B 1 276 ? 15.32 6.195 3.35 1 97.12 276 PRO B N 1
ATOM 4413 C CA . PRO B 1 276 ? 15.648 5.043 4.195 1 97.12 276 PRO B CA 1
ATOM 4414 C C . PRO B 1 276 ? 14.547 4.734 5.211 1 97.12 276 PRO B C 1
ATOM 4416 O O . PRO B 1 276 ? 14.789 4.805 6.422 1 97.12 276 PRO B O 1
ATOM 4419 N N . LEU B 1 277 ? 13.383 4.238 4.766 1 97.94 277 LEU B N 1
ATOM 4420 C CA . LEU B 1 277 ? 12.227 3.973 5.609 1 97.94 277 LEU B CA 1
ATOM 4421 C C . LEU B 1 277 ? 12.555 2.926 6.668 1 97.94 277 LEU B C 1
ATOM 4423 O O . LEU B 1 277 ? 12.062 3.002 7.797 1 97.94 277 LEU B O 1
ATOM 4427 N N . TYR B 1 278 ? 13.344 1.934 6.383 1 96.19 278 TYR B N 1
ATOM 4428 C CA . TYR B 1 278 ? 13.578 0.82 7.297 1 96.19 278 TYR B CA 1
ATOM 4429 C C . TYR B 1 278 ? 14.375 1.272 8.516 1 96.19 278 TYR B C 1
ATOM 4431 O O . TYR B 1 278 ? 14.109 0.841 9.641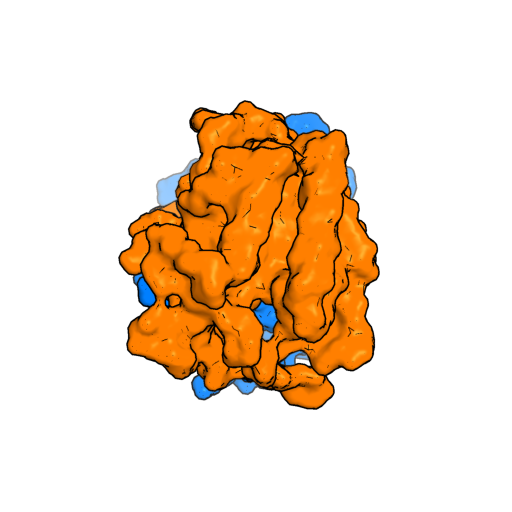 1 96.19 278 TYR B O 1
ATOM 4439 N N . GLY B 1 279 ? 15.266 2.197 8.266 1 96.38 279 GLY B N 1
ATOM 4440 C CA . GLY B 1 279 ? 16.047 2.723 9.375 1 96.38 279 GLY B CA 1
ATOM 4441 C C . GLY B 1 279 ? 15.328 3.84 10.117 1 96.38 279 GLY B C 1
ATOM 4442 O O . GLY B 1 279 ? 15.781 4.27 11.188 1 96.38 279 GLY B O 1
ATOM 4443 N N . GLN B 1 280 ? 14.219 4.238 9.586 1 98.19 280 GLN B N 1
ATOM 4444 C CA . GLN B 1 280 ? 13.555 5.41 10.148 1 98.19 280 GLN B CA 1
ATOM 4445 C C . GLN B 1 280 ? 12.227 5.035 10.797 1 98.19 280 GLN B C 1
ATOM 4447 O O . GLN B 1 280 ? 11.492 5.906 11.266 1 98.19 280 GLN B O 1
ATOM 4452 N N . ARG B 1 281 ? 11.875 3.814 10.828 1 97.88 281 ARG B N 1
ATOM 4453 C CA . ARG B 1 281 ? 10.695 3.357 11.555 1 97.88 281 ARG B CA 1
ATOM 4454 C C . ARG B 1 281 ? 10.844 3.625 13.047 1 97.88 281 ARG B C 1
ATOM 4456 O O . ARG B 1 281 ? 11.945 3.58 13.594 1 97.88 281 ARG B O 1
ATOM 4463 N N . ARG B 1 282 ? 9.758 3.883 13.727 1 98.12 282 ARG B N 1
ATOM 4464 C CA . ARG B 1 282 ? 9.75 4.289 15.133 1 98.12 282 ARG B CA 1
ATOM 4465 C C . ARG B 1 282 ? 9.008 3.271 15.984 1 98.12 282 ARG B C 1
ATOM 4467 O O . ARG B 1 282 ? 7.906 3.547 16.469 1 98.12 282 ARG B O 1
ATOM 4474 N N . PHE B 1 283 ? 9.742 2.197 16.312 1 97 283 PHE B N 1
ATOM 4475 C CA . PHE B 1 283 ? 9.117 1.095 17.031 1 97 283 PHE B CA 1
ATOM 4476 C C . PHE B 1 283 ? 8.953 1.441 18.516 1 97 283 PHE B C 1
ATOM 4478 O O . PHE B 1 283 ? 8.305 0.706 19.266 1 97 283 PHE B O 1
ATOM 4485 N N . ASP B 1 284 ? 9.484 2.646 18.922 1 97.31 284 ASP B N 1
ATOM 4486 C CA . ASP B 1 284 ? 9.164 3.201 20.234 1 97.31 284 ASP B CA 1
ATOM 4487 C C . ASP B 1 284 ? 7.777 3.846 20.234 1 97.31 284 ASP B C 1
ATOM 4489 O O . ASP B 1 284 ? 7.207 4.109 21.297 1 97.31 284 ASP B O 1
ATOM 4493 N N . VAL B 1 285 ? 7.246 4.047 19.047 1 98.19 285 VAL B N 1
ATOM 4494 C CA . VAL B 1 285 ? 5.957 4.719 18.922 1 98.19 285 VAL B CA 1
ATOM 4495 C C . VAL B 1 285 ? 4.883 3.707 18.547 1 98.19 285 VAL B C 1
ATOM 4497 O O . VAL B 1 285 ? 3.744 3.793 19.016 1 98.19 285 VAL B O 1
ATOM 4500 N N . TYR B 1 286 ? 5.098 2.82 17.734 1 97.38 286 TYR B N 1
ATOM 4501 C CA . TYR B 1 286 ? 4.191 1.759 17.312 1 97.38 286 TYR B CA 1
ATOM 4502 C C . TYR B 1 286 ? 4.922 0.424 17.219 1 97.38 286 TYR B C 1
ATOM 4504 O O . TYR B 1 286 ? 6.145 0.387 17.062 1 97.38 286 TYR B O 1
ATOM 4512 N N . PRO B 1 287 ? 4.211 -0.726 17.312 1 95.94 287 PRO B N 1
ATOM 4513 C CA . PRO B 1 287 ? 4.875 -2.031 17.344 1 95.94 287 PRO B CA 1
ATOM 4514 C C . PRO B 1 287 ? 5.406 -2.451 15.977 1 95.94 287 PRO B C 1
ATOM 4516 O O . PRO B 1 287 ? 4.914 -1.982 14.945 1 95.94 287 PRO B O 1
ATOM 4519 N N . ASP B 1 288 ? 6.422 -3.264 15.961 1 95.81 288 ASP B N 1
ATOM 4520 C CA . ASP B 1 288 ? 6.93 -3.936 14.766 1 95.81 288 ASP B CA 1
ATOM 4521 C C . ASP B 1 288 ? 6.094 -5.168 14.43 1 95.81 288 ASP B C 1
ATOM 4523 O O . ASP B 1 288 ? 6.176 -6.188 15.117 1 95.81 288 ASP B O 1
ATOM 4527 N N . VAL B 1 289 ? 5.438 -5.102 13.312 1 93.81 289 VAL B N 1
ATOM 4528 C CA . VAL B 1 289 ? 4.512 -6.16 12.93 1 93.81 289 VAL B CA 1
ATOM 4529 C C . VAL B 1 289 ? 5.293 -7.422 12.57 1 93.81 289 VAL B C 1
ATOM 4531 O O . VAL B 1 289 ? 4.738 -8.523 12.57 1 93.81 289 VAL B O 1
ATOM 4534 N N . SER B 1 290 ? 6.535 -7.336 12.227 1 94.12 290 SER B N 1
ATOM 4535 C CA . SER B 1 290 ? 7.328 -8.477 11.789 1 94.12 290 SER B CA 1
ATOM 4536 C C . SER B 1 290 ? 7.797 -9.305 12.984 1 94.12 290 SER B C 1
ATOM 4538 O O . SER B 1 290 ? 8.344 -10.398 12.812 1 94.12 290 SER B O 1
ATOM 4540 N N . GLU B 1 291 ? 7.582 -8.773 14.242 1 92 291 GLU B N 1
ATOM 4541 C CA . GLU B 1 291 ? 7.879 -9.562 15.43 1 92 291 GLU B CA 1
ATOM 4542 C C . GLU B 1 291 ? 6.762 -10.562 15.727 1 92 291 GLU B C 1
ATOM 4544 O O . GLU B 1 291 ? 6.867 -11.359 16.656 1 92 291 GLU B O 1
ATOM 4549 N N . GLY B 1 292 ? 5.754 -10.648 14.805 1 86.31 292 GLY B N 1
ATOM 4550 C CA . GLY B 1 292 ? 4.699 -11.648 14.859 1 86.31 292 GLY B CA 1
ATOM 4551 C C . GLY B 1 292 ? 4.34 -12.211 13.492 1 86.31 292 GLY B C 1
ATOM 4552 O O . GLY B 1 292 ? 4.914 -11.805 12.477 1 86.31 292 GLY B O 1
ATOM 4553 N N . GLY B 1 293 ? 3.576 -13.352 13.516 1 88.94 293 GLY B N 1
ATOM 4554 C CA . GLY B 1 293 ? 3.123 -14.016 12.297 1 88.94 293 GLY B CA 1
ATOM 4555 C C . GLY B 1 293 ? 3.346 -15.516 12.32 1 88.94 293 GLY B C 1
ATOM 4556 O O . GLY B 1 293 ? 4.238 -16 13.016 1 88.94 293 GLY B O 1
ATOM 4557 N N . ARG B 1 294 ? 2.549 -16.188 11.633 1 95.88 294 ARG B N 1
ATOM 4558 C CA . ARG B 1 294 ? 2.623 -17.641 11.516 1 95.88 294 ARG B CA 1
ATOM 4559 C C . ARG B 1 294 ? 3.23 -18.047 10.18 1 95.88 294 ARG B C 1
ATOM 4561 O O . ARG B 1 294 ? 2.709 -17.703 9.125 1 95.88 294 ARG B O 1
ATOM 4568 N N . PHE B 1 295 ? 4.391 -18.812 10.148 1 95.06 295 PHE B N 1
ATOM 4569 C CA . PHE B 1 295 ? 5.117 -19.219 8.945 1 95.06 295 PHE B CA 1
ATOM 4570 C C . PHE B 1 295 ? 5.023 -20.719 8.742 1 95.06 295 PHE B C 1
ATOM 4572 O O . PHE B 1 295 ? 5.379 -21.234 7.676 1 95.06 295 PHE B O 1
ATOM 4579 N N . LYS B 1 296 ? 4.621 -21.562 9.766 1 85.44 296 LYS B N 1
ATOM 4580 C CA . LYS B 1 296 ? 4.469 -23.016 9.68 1 85.44 296 LYS B CA 1
ATOM 4581 C C . LYS B 1 296 ? 3.027 -23.422 9.953 1 85.44 296 LYS B C 1
ATOM 4583 O O . LYS B 1 296 ? 2.314 -22.766 10.711 1 85.44 296 LYS B O 1
ATOM 4588 N N . GLU B 1 297 ? 2.525 -24.266 8.945 1 77.5 297 GLU B N 1
ATOM 4589 C CA . GLU B 1 297 ? 1.188 -24.812 9.156 1 77.5 297 GLU B CA 1
ATOM 4590 C C . GLU B 1 297 ? 1.068 -25.469 10.531 1 77.5 297 GLU B C 1
ATOM 4592 O O . GLU B 1 297 ? 2.057 -25.969 11.07 1 77.5 297 GLU B O 1
#

Foldseek 3Di:
DQFLFNFKFKEKFWQAAAEAAQVVLLVRVLVVLLVQLVVPGQEYEYAFQSRYDDALVCLLVFAFAPPPPNDDCVRDVLLQSQLVSLLVSQHKYWHHWHWHAYPVDRQEIFTKIWIAGNNSHTFDIATAADFDADDDPPPDGGGNPVRYDHDFFWEWGADPNTHIETEHEAVVLVPLLSLQLRLVVRHQEYEYRHFDAQVVCVVPVLVSLLVSLQVSLHKYWYHYHAADPPDPTGGQAWTFIAGSNSDTPDTDGSHTDMDIDMDHGPNSVVVCVVVVVVVVDDCVVPNRSNVDTHHDD/DQFLWNAKFKEKFFQAAAEAAQVVLLVRVLVVLLVQLVVPGQEYEYFFQSRYDDAQVCLLVFAAAPPPPNDDCVRPVLLQSQLVSLQVSQHWYWHHWHWHAYPVHRQEIFTKIWIAGNNSHTQDMDTAADFPADDDPPPDGGGRPVRYDHDFFWEWGADPNTHIETEHEAVVLVPLLSLQLRLVVRHQEYEYRHFDAQVVCVVPVLVSLLVSLAVSLHKYWYHYHAADPPDPTGGQAWTFIAGSNSHTPDTDGRHTDMDIDIDHGPNSVVVCVVVVCVVVDDCVVPNRSNVDTHHDD